Protein AF-0000000069703520 (afdb_homodimer)

Secondary structure (DSSP, 8-state):
---HHHHHHHHHHHHHTHHHHHHHTT-----HHHHHHHHHHHHHHHSPPPTTEEEEEEEETTEEEEEEEETT--TT-EEEEE--STTTS--SGGGHHHHHHHHHHHT-EEEEE----TTTS-TTHHHHHHHHHHHHHHHTT--GGGEEEEEETHHHHHHHHHHHHHHHHT-PPPSEEEEES----TT--SHHHHHTTTTSSS--HHHHHHHHHHHHTTS-TT-TTT-GGGS--TTPPPEEEEEETT-TTHHHHHHHHHHHHHTT--EEEEEETT--TTGGGGTTT-HHHHHHHHHHHHHHHHHHHHHHHHT-/---HHHHHHHHHHHHHTHHHHHHHTT-----HHHHHHHHHHHHHHHSPPPTTEEEEEEEETTEEEEEEEETTPPTT-EEEEE--STTTT--SGGGHHHHHHHHHHHT-EEEEE----TTTS-TTHHHHHHHHHHHHHHHTT--GGGEEEEEETHHHHHHHHHHHHHHHHT-PPPSEEEEES----TT--SHHHHHTTTTSSS--HHHHHHHHHHHHTTS-TT-TTT-GGGS--TTPPPEEEEEETT-TTHHHHHHHHHHHHHTT--EEEEEETT--TTGGGGTTT-HHHHHHHHHHHHHHHHHHHHHHHHT-

Organism: Klebsiella variicola (NCBI:txid244366)

Foldseek 3Di:
DFDPLLVVLVVLLLVQCVLVLCVLVVNDPDDLVVNLVSSLVSLCVSQDADPQWDWDWDDQDPWIKIKIAGNQADPQAEEEEEEDDLLRRDDDSNCNRVQNVLCHLLSYIYIYTPFHGFPVQAPPRSLVRSLSSVVSCVVVPRDLLRYEYEYFACSLLSSQLSQVVCVVVVHRAHLEYEREAYVQFLVLPFPLLPVLAPQFPPDHNVSSNSSSCRRCVPPDRLPCSNHVLNPQRAPGHEYEYEHEPSESCVRSSVSSQVNCVVNVYNYHYHYHYPDHGCSLSVQVRGVVNVVVSVVVSVVSSVSSVVSVVVVD/DFDPLLVVLVVLLLVQCVLVLCVLVVNDPDDLVVSLVSSLVSLCVSQPADPQWDWDWDDLDPWIKIKIAGNQADPQQEEEEEEDDLLRRDDDSNCNRVQNVLCHLLSYIYIYTPFHGWPVQAPPRSLVRSLSSVVSCVVVPRDLLRYEYEYFACSLLSSLLSQVVCVVVVHRAHLEYEREAYVQFLVLPFPLLPVLAPQAPPDHNVSSNSSSCRRCVPPDRLPCSNHVLNPQRAPGHEYEYEHEPSESCVRSSVSSQVNCVVNVYNYHYHYHYPDHGCSLSVQVRGVVNVVVSVVVSVVSSVSSVVSVVVVD

Nearest PDB structures (foldseek):
  7av5-assembly1_AAA  TM=9.256E-01  e=2.884E-31  uncultured bacterium
  7at3-assembly2_B  TM=9.096E-01  e=5.325E-31  uncultured bacterium
  7atd-assembly2_B  TM=9.095E-01  e=5.630E-31  uncultured bacterium
  4xvc-assembly4_D  TM=9.237E-01  e=1.452E-30  environmental samples
  5gms-assembly2_B  TM=9.291E-01  e=6.542E-30  uncultured bacterium

Structure (mmCIF, N/CA/C/O backbone):
data_AF-0000000069703520-model_v1
#
loop_
_entity.id
_entity.type
_entity.pdbx_description
1 polymer 'Monoterpene epsilon-lactone hydrolase'
#
loop_
_atom_site.group_PDB
_atom_site.id
_atom_site.type_symbol
_atom_site.label_atom_id
_atom_site.label_alt_id
_atom_site.label_comp_id
_atom_site.label_asym_id
_atom_site.label_entity_id
_atom_site.label_seq_id
_atom_site.pdbx_PDB_ins_code
_atom_site.Cartn_x
_atom_site.Cartn_y
_atom_site.Cartn_z
_atom_site.occupancy
_atom_site.B_iso_or_equiv
_atom_site.auth_seq_id
_atom_site.auth_comp_id
_atom_site.auth_asym_id
_atom_site.auth_atom_id
_atom_site.pdbx_PDB_model_num
ATOM 1 N N . MET A 1 1 ? -21.719 -7.305 -3.918 1 82.19 1 MET A N 1
ATOM 2 C CA . MET A 1 1 ? -22.031 -8.391 -4.848 1 82.19 1 MET A CA 1
ATOM 3 C C . MET A 1 1 ? -21.219 -8.242 -6.137 1 82.19 1 MET A C 1
ATOM 5 O O . MET A 1 1 ? -21.016 -7.129 -6.617 1 82.19 1 MET A O 1
ATOM 9 N N . LEU A 1 2 ? -20.719 -9.422 -6.652 1 93.06 2 LEU A N 1
ATOM 10 C CA . LEU A 1 2 ? -19.953 -9.414 -7.895 1 93.06 2 LEU A CA 1
ATOM 11 C C . LEU A 1 2 ? -20.859 -9.148 -9.094 1 93.06 2 LEU A C 1
ATOM 13 O O . LEU A 1 2 ? -22.031 -9.531 -9.086 1 93.06 2 LEU A O 1
ATOM 17 N N . PRO A 1 3 ? -20.297 -8.477 -10.133 1 93.81 3 PRO A N 1
ATOM 18 C CA . PRO A 1 3 ? -21.016 -8.453 -11.406 1 93.81 3 PRO A CA 1
ATOM 19 C C . PRO A 1 3 ? -21.328 -9.852 -11.93 1 93.81 3 PRO A C 1
ATOM 21 O O . PRO A 1 3 ? -20.609 -10.805 -11.625 1 93.81 3 PRO A O 1
ATOM 24 N N . GLU A 1 4 ? -22.344 -9.969 -12.703 1 95.12 4 GLU A N 1
ATOM 25 C CA . GLU A 1 4 ? -22.844 -11.258 -13.172 1 95.12 4 GLU A CA 1
ATOM 26 C C . GLU A 1 4 ? -21.734 -12.047 -13.875 1 95.12 4 GLU A C 1
ATOM 28 O O . GLU A 1 4 ? -21.531 -13.227 -13.602 1 95.12 4 GLU A O 1
ATOM 33 N N . GLN A 1 5 ? -21.031 -11.414 -14.766 1 95.25 5 GLN A N 1
ATOM 34 C CA . GLN A 1 5 ? -19.969 -12.094 -15.516 1 95.25 5 GLN A CA 1
ATOM 35 C C . GLN A 1 5 ? -18.875 -12.578 -14.586 1 95.25 5 GLN A C 1
ATOM 37 O O . GLN A 1 5 ? -18.328 -13.672 -14.781 1 95.25 5 GLN A O 1
ATOM 42 N N . ALA A 1 6 ? -18.516 -11.797 -13.633 1 96.5 6 ALA A N 1
ATOM 43 C CA . ALA A 1 6 ? -17.5 -12.172 -12.656 1 96.5 6 ALA A CA 1
ATOM 44 C C . ALA A 1 6 ? -17.969 -13.344 -11.789 1 96.5 6 ALA A C 1
ATOM 46 O O . ALA A 1 6 ? -17.203 -14.25 -11.492 1 96.5 6 ALA A O 1
ATOM 47 N N . GLN A 1 7 ? -19.25 -13.312 -11.406 1 97.12 7 GLN A N 1
ATOM 48 C CA . GLN A 1 7 ? -19.812 -14.414 -10.625 1 97.12 7 GLN A CA 1
ATOM 49 C C . GLN A 1 7 ? -19.797 -15.719 -11.414 1 97.12 7 GLN A C 1
ATOM 51 O O . GLN A 1 7 ? -19.484 -16.781 -10.875 1 97.12 7 GLN A O 1
ATOM 56 N N . ASN A 1 8 ? -20.125 -15.617 -12.68 1 97 8 ASN A N 1
ATOM 57 C CA . ASN A 1 8 ? -20.094 -16.797 -13.539 1 97 8 ASN A CA 1
ATOM 58 C C . ASN A 1 8 ? -18.688 -17.375 -13.648 1 97 8 ASN A C 1
ATOM 60 O O . ASN A 1 8 ? -18.5 -18.594 -13.617 1 97 8 ASN A O 1
ATOM 64 N N . ALA A 1 9 ? -17.719 -16.5 -13.82 1 96.56 9 ALA A N 1
ATOM 65 C CA . ALA A 1 9 ? -16.328 -16.938 -13.891 1 96.56 9 ALA A CA 1
ATOM 66 C C . ALA A 1 9 ? -15.891 -17.609 -12.594 1 96.56 9 ALA A C 1
ATOM 68 O O . ALA A 1 9 ? -15.219 -18.656 -12.625 1 96.56 9 ALA A O 1
ATOM 69 N N . LEU A 1 10 ? -16.281 -17.016 -11.477 1 97.25 10 LEU A N 1
ATOM 70 C CA . LEU A 1 10 ? -15.945 -17.594 -10.18 1 97.25 10 LEU A CA 1
ATOM 71 C C . LEU A 1 10 ? -16.594 -18.969 -10.008 1 97.25 10 LEU A C 1
ATOM 73 O O . LEU A 1 10 ? -15.938 -19.906 -9.562 1 97.25 10 LEU A O 1
ATOM 77 N N . ASP A 1 11 ? -17.859 -19.078 -10.383 1 97.56 11 ASP A N 1
ATOM 78 C CA . ASP A 1 11 ? -18.547 -20.375 -10.312 1 97.56 11 ASP A CA 1
ATOM 79 C C . ASP A 1 11 ? -17.875 -21.406 -11.203 1 97.56 11 ASP A C 1
ATOM 81 O O . ASP A 1 11 ? -17.734 -22.578 -10.82 1 97.56 11 ASP A O 1
ATOM 85 N N . GLY A 1 12 ? -17.531 -20.969 -12.383 1 97.31 12 GLY A N 1
ATOM 86 C CA . GLY A 1 12 ? -16.781 -21.844 -13.273 1 97.31 12 GLY A CA 1
ATOM 87 C C . GLY A 1 12 ? -15.461 -22.312 -12.695 1 97.31 12 GLY A C 1
ATOM 88 O O . GLY A 1 12 ? -15.07 -23.469 -12.859 1 97.31 12 GLY A O 1
ATOM 89 N N . TRP A 1 13 ? -14.766 -21.391 -12.094 1 96.69 13 TRP A N 1
ATOM 90 C CA . TRP A 1 13 ? -13.492 -21.703 -11.445 1 96.69 13 TRP A CA 1
ATOM 91 C C . TRP A 1 13 ? -13.672 -22.75 -10.359 1 96.69 13 TRP A C 1
ATOM 93 O O . TRP A 1 13 ? -12.922 -23.734 -10.297 1 96.69 13 TRP A O 1
ATOM 103 N N . ILE A 1 14 ? -14.672 -22.578 -9.516 1 96.5 14 ILE A N 1
ATOM 104 C CA . ILE A 1 14 ? -14.977 -23.516 -8.438 1 96.5 14 ILE A CA 1
ATOM 105 C C . ILE A 1 14 ? -15.273 -24.906 -9.023 1 96.5 14 ILE A C 1
ATOM 107 O O . ILE A 1 14 ? -14.781 -25.906 -8.531 1 96.5 14 ILE A O 1
ATOM 111 N N . THR A 1 15 ? -16.016 -24.875 -10.102 1 96.62 15 THR A N 1
ATOM 112 C CA . THR A 1 15 ? -16.359 -26.125 -10.773 1 96.62 15 THR A CA 1
ATOM 113 C C . THR A 1 15 ? -15.109 -26.781 -11.344 1 96.62 15 THR A C 1
ATOM 115 O O . THR A 1 15 ? -14.93 -28 -11.219 1 96.62 15 THR A O 1
ATOM 118 N N . ALA A 1 16 ? -14.258 -26.016 -11.961 1 95.81 16 ALA A N 1
ATOM 119 C CA . ALA A 1 16 ? -13.039 -26.531 -12.578 1 95.81 16 ALA A CA 1
ATOM 120 C C . ALA A 1 16 ? -12.109 -27.141 -11.539 1 95.81 16 ALA A C 1
ATOM 122 O O . ALA A 1 16 ? -11.328 -28.047 -11.844 1 95.81 16 ALA A O 1
ATOM 123 N N . ALA A 1 17 ? -12.188 -26.703 -10.305 1 95.38 17 ALA A N 1
ATOM 124 C CA . ALA A 1 17 ? -11.273 -27.125 -9.25 1 95.38 17 ALA A CA 1
ATOM 125 C C . ALA A 1 17 ? -11.719 -28.438 -8.609 1 95.38 17 ALA A C 1
ATOM 127 O O . ALA A 1 17 ? -10.984 -29.047 -7.836 1 95.38 17 ALA A O 1
ATOM 128 N N . ALA A 1 18 ? -12.883 -28.953 -8.93 1 95.12 18 ALA A N 1
ATOM 129 C CA . ALA A 1 18 ? -13.508 -30.109 -8.289 1 95.12 18 ALA A CA 1
ATOM 130 C C . ALA A 1 18 ? -12.586 -31.328 -8.328 1 95.12 18 ALA A C 1
ATOM 132 O O . ALA A 1 18 ? -12.406 -32 -7.32 1 95.12 18 ALA A O 1
ATOM 133 N N . PRO A 1 19 ? -11.977 -31.578 -9.477 1 95.94 19 PRO A N 1
ATOM 134 C CA . PRO A 1 19 ? -11.094 -32.75 -9.508 1 95.94 19 PRO A CA 1
ATOM 135 C C . PRO A 1 19 ? -9.922 -32.625 -8.531 1 95.94 19 PRO A C 1
ATOM 137 O O . PRO A 1 19 ? -9.484 -33.656 -7.969 1 95.94 19 PRO A O 1
ATOM 140 N N . VAL A 1 20 ? -9.367 -31.469 -8.398 1 96 20 VAL A N 1
ATOM 141 C CA . VAL A 1 20 ? -8.258 -31.234 -7.473 1 96 20 VAL A CA 1
ATOM 142 C C . VAL A 1 20 ? -8.711 -31.531 -6.043 1 96 20 VAL A C 1
ATOM 144 O O . VAL A 1 20 ? -8.023 -32.219 -5.293 1 96 20 VAL A O 1
ATOM 147 N N . VAL A 1 21 ? -9.859 -31.016 -5.707 1 95.38 21 VAL A N 1
ATOM 148 C CA . VAL A 1 21 ? -10.406 -31.188 -4.367 1 95.38 21 VAL A CA 1
ATOM 149 C C . VAL A 1 21 ? -10.641 -32.688 -4.098 1 95.38 21 VAL A C 1
ATOM 151 O O . VAL A 1 21 ? -10.242 -33.188 -3.053 1 95.38 21 VAL A O 1
ATOM 154 N N . LYS A 1 22 ? -11.25 -33.344 -5.012 1 96.25 22 LYS A N 1
ATOM 155 C CA . LYS A 1 22 ? -11.508 -34.781 -4.867 1 96.25 22 LYS A CA 1
ATOM 156 C C . LYS A 1 22 ? -10.211 -35.562 -4.68 1 96.25 22 LYS A C 1
ATOM 158 O O . LYS A 1 22 ? -10.156 -36.5 -3.877 1 96.25 22 LYS A O 1
ATOM 163 N N . LYS A 1 23 ? -9.266 -35.188 -5.445 1 96.56 23 LYS A N 1
ATOM 164 C CA . LYS A 1 23 ? -7.977 -35.844 -5.355 1 96.56 23 LYS A CA 1
ATOM 165 C C . LYS A 1 23 ? -7.336 -35.656 -3.988 1 96.56 23 LYS A C 1
ATOM 167 O O . LYS A 1 23 ? -6.844 -36.594 -3.375 1 96.56 23 LYS A O 1
ATOM 172 N N . LEU A 1 24 ? -7.336 -34.469 -3.51 1 94.44 24 LEU A N 1
ATOM 173 C CA . LEU A 1 24 ? -6.699 -34.125 -2.244 1 94.44 24 LEU A CA 1
ATOM 174 C C . LEU A 1 24 ? -7.398 -34.812 -1.075 1 94.44 24 LEU A C 1
ATOM 176 O O . LEU A 1 24 ? -6.754 -35.188 -0.092 1 94.44 24 LEU A O 1
ATOM 180 N N . TYR A 1 25 ? -8.625 -35.031 -1.241 1 94.06 25 TYR A N 1
ATOM 181 C CA . TYR A 1 25 ? -9.391 -35.656 -0.156 1 94.06 25 TYR A CA 1
ATOM 182 C C . TYR A 1 25 ? -9.477 -37.156 -0.327 1 94.06 25 TYR A C 1
ATOM 184 O O . TYR A 1 25 ? -10.188 -37.844 0.425 1 94.06 25 TYR A O 1
ATOM 192 N N . GLY A 1 26 ? -8.859 -37.625 -1.318 1 94.12 26 GLY A N 1
ATOM 193 C CA . GLY A 1 26 ? -8.766 -39.062 -1.506 1 94.12 26 GLY A CA 1
ATOM 194 C C . GLY A 1 26 ? -10.031 -39.688 -2.07 1 94.12 26 GLY A C 1
ATOM 195 O O . GLY A 1 26 ? -10.305 -40.875 -1.846 1 94.12 26 GLY A O 1
ATOM 196 N N . GLU A 1 27 ? -10.734 -38.938 -2.791 1 96.19 27 GLU A N 1
ATOM 197 C CA . GLU A 1 27 ? -12.023 -39.375 -3.289 1 96.19 27 GLU A CA 1
ATOM 198 C C . GLU A 1 27 ? -11.914 -39.906 -4.727 1 96.19 27 GLU A C 1
ATOM 200 O O . GLU A 1 27 ? -12.914 -40.25 -5.344 1 96.19 27 GLU A O 1
ATOM 205 N N . THR A 1 28 ? -10.812 -39.844 -5.305 1 95.5 28 THR A N 1
ATOM 206 C CA . THR A 1 28 ? -10.594 -40.344 -6.656 1 95.5 28 THR A CA 1
ATOM 207 C C . THR A 1 28 ? -9.219 -41 -6.777 1 95.5 28 THR A C 1
ATOM 209 O O . THR A 1 28 ? -8.297 -40.656 -6.043 1 95.5 28 THR A O 1
ATOM 212 N N . GLU A 1 29 ? -9.125 -41.875 -7.727 1 95.06 29 GLU A N 1
ATOM 213 C CA . GLU A 1 29 ? -7.859 -42.562 -7.984 1 95.06 29 GLU A CA 1
ATOM 214 C C . GLU A 1 29 ? -7.16 -41.969 -9.219 1 95.06 29 GLU A C 1
ATOM 216 O O . GLU A 1 29 ? -6.086 -42.438 -9.594 1 95.06 29 GLU A O 1
ATOM 221 N N . THR A 1 30 ? -7.75 -41 -9.711 1 95.56 30 THR A N 1
ATOM 222 C CA . THR A 1 30 ? -7.152 -40.344 -10.875 1 95.56 30 THR A CA 1
ATOM 223 C C . THR A 1 30 ? -5.762 -39.812 -10.539 1 95.56 30 THR A C 1
ATOM 225 O O . THR A 1 30 ? -5.551 -39.25 -9.461 1 95.56 30 THR A O 1
ATOM 228 N N . GLU A 1 31 ? -4.859 -40.062 -11.461 1 95.5 31 GLU A N 1
ATOM 229 C CA . GLU A 1 31 ? -3.486 -39.656 -11.211 1 95.5 31 GLU A CA 1
ATOM 230 C C . GLU A 1 31 ? -3.342 -38.125 -11.352 1 95.5 31 GLU A C 1
ATOM 232 O O . GLU A 1 31 ? -4.082 -37.5 -12.109 1 95.5 31 GLU A O 1
ATOM 237 N N . TRP A 1 32 ? -2.352 -37.562 -10.648 1 94.88 32 TRP A N 1
ATOM 238 C CA . TRP A 1 32 ? -2.18 -36.125 -10.539 1 94.88 32 TRP A CA 1
ATOM 239 C C . TRP A 1 32 ? -2.002 -35.5 -11.922 1 94.88 32 TRP A C 1
ATOM 241 O O . TRP A 1 32 ? -2.566 -34.438 -12.195 1 94.88 32 TRP A O 1
ATOM 251 N N . PRO A 1 33 ? -1.227 -36.094 -12.859 1 94 33 PRO A N 1
ATOM 252 C CA . PRO A 1 33 ? -1.1 -35.469 -14.18 1 94 33 PRO A CA 1
ATOM 253 C C . PRO A 1 33 ? -2.449 -35.25 -14.867 1 94 33 PRO A C 1
ATOM 255 O O . PRO A 1 33 ? -2.678 -34.219 -15.477 1 94 33 PRO A O 1
ATOM 258 N N . GLU A 1 34 ? -3.312 -36.219 -14.688 1 95.69 34 GLU A N 1
ATOM 259 C CA . GLU A 1 34 ? -4.637 -36.094 -15.289 1 95.69 34 GLU A CA 1
ATOM 260 C C . GLU A 1 34 ? -5.492 -35.062 -14.539 1 95.69 34 GLU A C 1
ATOM 262 O O . GLU A 1 34 ? -6.234 -34.312 -15.156 1 95.69 34 GLU A O 1
ATOM 267 N N . VAL A 1 35 ? -5.398 -35.094 -13.234 1 96.56 35 VAL A N 1
ATOM 268 C CA . VAL A 1 35 ? -6.133 -34.125 -12.414 1 96.56 35 VAL A CA 1
ATOM 269 C C . VAL A 1 35 ? -5.719 -32.719 -12.781 1 96.56 35 VAL A C 1
ATOM 271 O O . VAL A 1 35 ? -6.574 -31.844 -12.984 1 96.56 35 VAL A O 1
ATOM 274 N N . ARG A 1 36 ? -4.43 -32.469 -12.945 1 95.94 36 ARG A N 1
ATOM 275 C CA . ARG A 1 36 ? -3.908 -31.141 -13.32 1 95.94 36 ARG A CA 1
ATOM 276 C C . ARG A 1 36 ? -4.379 -30.75 -14.719 1 95.94 36 ARG A C 1
ATOM 278 O O . ARG A 1 36 ? -4.742 -29.594 -14.953 1 95.94 36 ARG A O 1
ATOM 285 N N . ARG A 1 37 ? -4.344 -31.703 -15.602 1 94.56 37 ARG A N 1
ATOM 286 C CA . ARG A 1 37 ? -4.789 -31.438 -16.969 1 94.56 37 ARG A CA 1
ATOM 287 C C . ARG A 1 37 ? -6.246 -30.984 -16.984 1 94.56 37 ARG A C 1
ATOM 289 O O . ARG A 1 37 ? -6.602 -30.047 -17.719 1 94.56 37 ARG A O 1
ATOM 296 N N . GLN A 1 38 ? -7.074 -31.703 -16.266 1 95.06 38 GLN A N 1
ATOM 297 C CA . GLN A 1 38 ? -8.492 -31.344 -16.203 1 95.06 38 GLN A CA 1
ATOM 298 C C . GLN A 1 38 ? -8.68 -29.953 -15.625 1 95.06 38 GLN A C 1
ATOM 300 O O . GLN A 1 38 ? -9.461 -29.156 -16.156 1 95.06 38 GLN A O 1
ATOM 305 N N . TYR A 1 39 ? -7.961 -29.703 -14.586 1 95.56 39 TYR A N 1
ATOM 306 C CA . TYR A 1 39 ? -8.047 -28.391 -13.953 1 95.56 39 TYR A CA 1
ATOM 307 C C . TYR A 1 39 ? -7.602 -27.297 -14.906 1 95.56 39 TYR A C 1
ATOM 309 O O . TYR A 1 39 ? -8.297 -26.297 -15.086 1 95.56 39 TYR A O 1
ATOM 317 N N . MET A 1 40 ? -6.469 -27.469 -15.625 1 94.06 40 MET A N 1
ATOM 318 C CA . MET A 1 40 ? -5.906 -26.469 -16.531 1 94.06 40 MET A CA 1
ATOM 319 C C . MET A 1 40 ? -6.816 -26.234 -17.734 1 94.06 40 MET A C 1
ATOM 321 O O . MET A 1 40 ? -6.961 -25.109 -18.203 1 94.06 40 MET A O 1
ATOM 325 N N . HIS A 1 41 ? -7.406 -27.281 -18.141 1 92.38 41 HIS A N 1
ATOM 326 C CA . HIS A 1 41 ? -8.344 -27.172 -19.266 1 92.38 41 HIS A CA 1
ATOM 327 C C . HIS A 1 41 ? -9.539 -26.297 -18.891 1 92.38 41 HIS A C 1
ATOM 329 O O . HIS A 1 41 ? -9.961 -25.453 -19.672 1 92.38 41 HIS A O 1
ATOM 335 N N . GLY A 1 42 ? -10.078 -26.578 -17.719 1 94 42 GLY A N 1
ATOM 336 C CA . GLY A 1 42 ? -11.172 -25.75 -17.234 1 94 42 GLY A CA 1
ATOM 337 C C . GLY A 1 42 ? -10.789 -24.281 -17.078 1 94 42 GLY A C 1
ATOM 338 O O . GLY A 1 42 ? -11.539 -23.391 -17.5 1 94 42 GLY A O 1
ATOM 339 N N . MET A 1 43 ? -9.641 -24.062 -16.562 1 94.88 43 MET A N 1
ATOM 340 C CA . MET A 1 43 ? -9.18 -22.703 -16.297 1 94.88 43 MET A CA 1
ATOM 341 C C . MET A 1 43 ? -8.906 -21.953 -17.594 1 94.88 43 MET A C 1
ATOM 343 O O . MET A 1 43 ? -9.219 -20.766 -17.703 1 94.88 43 MET A O 1
ATOM 347 N N . LEU A 1 44 ? -8.32 -22.641 -18.547 1 92.38 44 LEU A N 1
ATOM 348 C CA . LEU A 1 44 ? -8.016 -22.047 -19.844 1 92.38 44 LEU A CA 1
ATOM 349 C C . LEU A 1 44 ? -9.289 -21.531 -20.516 1 92.38 44 LEU A C 1
ATOM 351 O O . LEU A 1 44 ? -9.273 -20.484 -21.172 1 92.38 44 LEU A O 1
ATOM 355 N N . ASN A 1 45 ? -10.359 -22.25 -20.344 1 92.06 45 ASN A N 1
ATOM 356 C CA . ASN A 1 45 ? -11.633 -21.859 -20.938 1 92.06 45 ASN A CA 1
ATOM 357 C C . ASN A 1 45 ? -12.211 -20.625 -20.25 1 92.06 45 ASN A C 1
ATOM 359 O O . ASN A 1 45 ? -12.883 -19.812 -20.891 1 92.06 45 ASN A O 1
ATOM 363 N N . LEU A 1 46 ? -11.945 -20.531 -19.047 1 94.12 46 LEU A N 1
ATOM 364 C CA . LEU A 1 46 ? -12.492 -19.422 -18.25 1 94.12 46 LEU A CA 1
ATOM 365 C C . LEU A 1 46 ? -11.656 -18.156 -18.438 1 94.12 46 LEU A C 1
ATOM 367 O O . LEU A 1 46 ? -12.195 -17.047 -18.406 1 94.12 46 LEU A O 1
ATOM 371 N N . PHE A 1 47 ? -10.344 -18.312 -18.562 1 94.19 47 PHE A N 1
ATOM 372 C CA . PHE A 1 47 ? -9.406 -17.203 -18.641 1 94.19 47 PHE A CA 1
ATOM 373 C C . PHE A 1 47 ? -8.547 -17.297 -19.891 1 94.19 47 PHE A C 1
ATOM 375 O O . PHE A 1 47 ? -7.336 -17.5 -19.812 1 94.19 47 PHE A O 1
ATOM 382 N N . PRO A 1 48 ? -9.125 -16.984 -20.969 1 91.38 48 PRO A N 1
ATOM 383 C CA . PRO A 1 48 ? -8.438 -17.203 -22.25 1 91.38 48 PRO A CA 1
ATOM 384 C C . PRO A 1 48 ? -7.363 -16.156 -22.531 1 91.38 48 PRO A C 1
ATOM 386 O O . PRO A 1 48 ? -7.355 -15.094 -21.906 1 91.38 48 PRO A O 1
ATOM 389 N N . ALA A 1 49 ? -6.465 -16.5 -23.484 1 95 49 ALA A N 1
ATOM 390 C CA . ALA A 1 49 ? -5.461 -15.562 -24 1 95 49 ALA A CA 1
ATOM 391 C C . ALA A 1 49 ? -6.117 -14.305 -24.562 1 95 49 ALA A C 1
ATOM 393 O O . ALA A 1 49 ? -7.277 -14.344 -24.984 1 95 49 ALA A O 1
ATOM 394 N N . ILE A 1 50 ? -5.355 -13.258 -24.484 1 95.88 50 ILE A N 1
ATOM 395 C CA . ILE A 1 50 ? -5.898 -12.008 -25 1 95.88 50 ILE A CA 1
ATOM 396 C C . ILE A 1 50 ? -5.309 -11.734 -26.391 1 95.88 50 ILE A C 1
ATOM 398 O O . ILE A 1 50 ? -4.297 -12.328 -26.766 1 95.88 50 ILE A O 1
ATOM 402 N N . ARG A 1 51 ? -5.93 -10.82 -27.078 1 96.06 51 ARG A N 1
ATOM 403 C CA . ARG A 1 51 ? -5.438 -10.43 -28.391 1 96.06 51 ARG A CA 1
ATOM 404 C C . ARG A 1 51 ? -4.172 -9.586 -28.281 1 96.06 51 ARG A C 1
ATOM 406 O O . ARG A 1 51 ? -3.943 -8.945 -27.25 1 96.06 51 ARG A O 1
ATOM 413 N N . GLY A 1 52 ? -3.312 -9.703 -29.25 1 97.5 52 GLY A N 1
ATOM 414 C CA . GLY A 1 52 ? -2.125 -8.867 -29.312 1 97.5 52 GLY A CA 1
ATOM 415 C C . GLY A 1 52 ? -0.944 -9.445 -28.562 1 97.5 52 GLY A C 1
ATOM 416 O O . GLY A 1 52 ? 0.051 -8.75 -28.328 1 97.5 52 GLY A O 1
ATOM 417 N N . VAL A 1 53 ? -1.115 -10.695 -28.125 1 97.94 53 VAL A N 1
ATOM 418 C CA . VAL A 1 53 ? -0.036 -11.383 -27.422 1 97.94 53 VAL A CA 1
ATOM 419 C C . VAL A 1 53 ? 0.156 -12.781 -28 1 97.94 53 VAL A C 1
ATOM 421 O O . VAL A 1 53 ? -0.817 -13.508 -28.234 1 97.94 53 VAL A O 1
ATOM 424 N N . SER A 1 54 ? 1.407 -13.148 -28.297 1 97.81 54 SER A N 1
ATOM 425 C CA . SER A 1 54 ? 1.739 -14.5 -28.734 1 97.81 54 SER A CA 1
ATOM 426 C C . SER A 1 54 ? 2.312 -15.336 -27.594 1 97.81 54 SER A C 1
ATOM 428 O O . SER A 1 54 ? 2.959 -14.797 -26.688 1 97.81 54 SER A O 1
ATOM 430 N N . TYR A 1 55 ? 2.064 -16.594 -27.703 1 97.19 55 TYR A N 1
ATOM 431 C CA . TYR A 1 55 ? 2.514 -17.5 -26.656 1 97.19 55 TYR A CA 1
ATOM 432 C C . TYR A 1 55 ? 3.33 -18.641 -27.234 1 97.19 55 TYR A C 1
ATOM 434 O O . TYR A 1 55 ? 2.957 -19.219 -28.266 1 97.19 55 TYR A O 1
ATOM 442 N N . ASN A 1 56 ? 4.414 -18.906 -26.625 1 97.12 56 ASN A N 1
ATOM 443 C CA . ASN A 1 56 ? 5.223 -20.078 -26.969 1 97.12 56 ASN A CA 1
ATOM 444 C C . ASN A 1 56 ? 5.906 -20.672 -25.734 1 97.12 56 ASN A C 1
ATOM 446 O O . ASN A 1 56 ? 5.902 -20.047 -24.672 1 97.12 56 ASN A O 1
ATOM 450 N N . THR A 1 57 ? 6.34 -21.859 -25.844 1 97.25 57 THR A N 1
ATOM 451 C CA . THR A 1 57 ? 7.094 -22.5 -24.766 1 97.25 57 THR A CA 1
ATOM 452 C C . THR A 1 57 ? 8.594 -22.391 -25.031 1 97.25 57 THR A C 1
ATOM 454 O O . THR A 1 57 ? 9.047 -22.594 -26.156 1 97.25 57 THR A O 1
ATOM 457 N N . THR A 1 58 ? 9.305 -21.969 -24.078 1 96.44 58 THR A N 1
ATOM 458 C CA . THR A 1 58 ? 10.766 -21.922 -24.125 1 96.44 58 THR A CA 1
ATOM 459 C C . THR A 1 58 ? 11.367 -22.578 -22.891 1 96.44 58 THR A C 1
ATOM 461 O O . THR A 1 58 ? 10.648 -22.938 -21.969 1 96.44 58 THR A O 1
ATOM 464 N N . MET A 1 59 ? 12.688 -22.812 -22.938 1 97 59 MET A N 1
ATOM 465 C CA . MET A 1 59 ? 13.367 -23.406 -21.797 1 97 59 MET A CA 1
ATOM 466 C C . MET A 1 59 ? 14.133 -22.344 -21.016 1 97 59 MET A C 1
ATOM 468 O O . MET A 1 59 ? 14.883 -21.547 -21.594 1 97 59 MET A O 1
ATOM 472 N N . LEU A 1 60 ? 13.922 -22.203 -19.766 1 97.31 60 LEU A N 1
ATOM 473 C CA . LEU A 1 60 ? 14.781 -21.484 -18.828 1 97.31 60 LEU A CA 1
ATOM 474 C C . LEU A 1 60 ? 15.664 -22.453 -18.047 1 97.31 60 LEU A C 1
ATOM 476 O O . LEU A 1 60 ? 15.25 -22.953 -17 1 97.31 60 LEU A O 1
ATOM 480 N N . GLY A 1 61 ? 16.891 -22.578 -18.469 1 93.94 61 GLY A N 1
ATOM 481 C CA . GLY A 1 61 ? 17.641 -23.703 -17.953 1 93.94 61 GLY A CA 1
ATOM 482 C C . GLY A 1 61 ? 16.984 -25.047 -18.234 1 93.94 61 GLY A C 1
ATOM 483 O O . GLY A 1 61 ? 16.672 -25.359 -19.391 1 93.94 61 GLY A O 1
ATOM 484 N N . SER A 1 62 ? 16.672 -25.75 -17.188 1 94.19 62 SER A N 1
ATOM 485 C CA . SER A 1 62 ? 16.047 -27.062 -17.344 1 94.19 62 SER A CA 1
ATOM 486 C C . SER A 1 62 ? 14.531 -26.984 -17.141 1 94.19 62 SER A C 1
ATOM 488 O O . SER A 1 62 ? 13.844 -28 -17.172 1 94.19 62 SER A O 1
ATOM 490 N N . THR A 1 63 ? 14.008 -25.828 -16.984 1 96.19 63 THR A N 1
ATOM 491 C CA . THR A 1 63 ? 12.594 -25.641 -16.688 1 96.19 63 THR A CA 1
ATOM 492 C C . THR A 1 63 ? 11.852 -25.062 -17.875 1 96.19 63 THR A C 1
ATOM 494 O O . THR A 1 63 ? 12.164 -23.953 -18.328 1 96.19 63 THR A O 1
ATOM 497 N N . PRO A 1 64 ? 10.875 -25.812 -18.406 1 97.56 64 PRO A N 1
ATOM 498 C CA . PRO A 1 64 ? 10.055 -25.188 -19.438 1 97.56 64 PRO A CA 1
ATOM 499 C C . PRO A 1 64 ? 9.281 -23.984 -18.922 1 97.56 64 PRO A C 1
ATOM 501 O O . PRO A 1 64 ? 8.875 -23.953 -17.766 1 97.56 64 PRO A O 1
ATOM 504 N N . ALA A 1 65 ? 9.109 -23 -19.828 1 98.31 65 ALA A N 1
ATOM 505 C CA . ALA A 1 65 ? 8.383 -21.797 -19.438 1 98.31 65 ALA A CA 1
ATOM 506 C C . ALA A 1 65 ? 7.484 -21.312 -20.562 1 98.31 65 ALA A C 1
ATOM 508 O O . ALA A 1 65 ? 7.875 -21.344 -21.734 1 98.31 65 ALA A O 1
ATOM 509 N N . LEU A 1 66 ? 6.266 -21 -20.203 1 98 66 LEU A N 1
ATOM 510 C CA . LEU A 1 66 ? 5.398 -20.266 -21.125 1 98 66 LEU A CA 1
ATOM 511 C C . LEU A 1 66 ? 5.863 -18.828 -21.281 1 98 66 LEU A C 1
ATOM 513 O O . LEU A 1 66 ? 6.062 -18.125 -20.297 1 98 66 LEU A O 1
ATOM 517 N N . CYS A 1 67 ? 6.094 -18.438 -22.531 1 97.88 67 CYS A N 1
ATOM 518 C CA . CYS A 1 67 ? 6.531 -17.062 -22.812 1 97.88 67 CYS A CA 1
ATOM 519 C C . CYS A 1 67 ? 5.434 -16.281 -23.516 1 97.88 67 CYS A C 1
ATOM 521 O O . CYS A 1 67 ? 4.965 -16.672 -24.578 1 97.88 67 CYS A O 1
ATOM 523 N N . ALA A 1 68 ? 4.926 -15.266 -22.875 1 98.12 68 ALA A N 1
ATOM 524 C CA . ALA A 1 68 ? 3.984 -14.328 -23.484 1 98.12 68 ALA A CA 1
ATOM 525 C C . ALA A 1 68 ? 4.711 -13.102 -24.031 1 98.12 68 ALA A C 1
ATOM 527 O O . ALA A 1 68 ? 5.434 -12.422 -23.312 1 98.12 68 ALA A O 1
ATOM 528 N N . THR A 1 69 ? 4.516 -12.805 -25.344 1 98 69 THR A N 1
ATOM 529 C CA . THR A 1 69 ? 5.152 -11.68 -26 1 98 69 THR A CA 1
ATOM 530 C C . THR A 1 69 ? 4.109 -10.773 -26.641 1 98 69 THR A C 1
ATOM 532 O O . THR A 1 69 ? 3.418 -11.172 -27.578 1 98 69 THR A O 1
ATOM 535 N N . PRO A 1 70 ? 3.979 -9.547 -26.125 1 98.12 70 PRO A N 1
ATOM 536 C CA . PRO A 1 70 ? 3.025 -8.641 -26.75 1 98.12 70 PRO A CA 1
ATOM 537 C C . PRO A 1 70 ? 3.504 -8.141 -28.109 1 98.12 70 PRO A C 1
ATOM 539 O O . PRO A 1 70 ? 4.707 -8.141 -28.391 1 98.12 70 PRO A O 1
ATOM 542 N N . ASP A 1 71 ? 2.631 -7.672 -28.969 1 96.12 71 ASP A N 1
ATOM 543 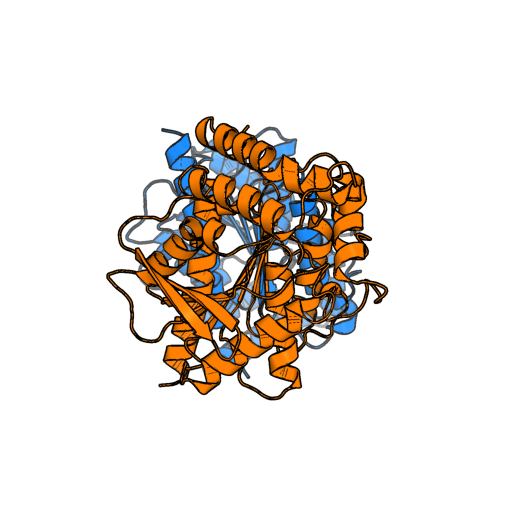C CA . ASP A 1 71 ? 2.965 -7.172 -30.297 1 96.12 71 ASP A CA 1
ATOM 544 C C . ASP A 1 71 ? 3.887 -5.957 -30.203 1 96.12 71 ASP A C 1
ATOM 546 O O . ASP A 1 71 ? 4.77 -5.777 -31.047 1 96.12 71 ASP A O 1
ATOM 550 N N . ASP A 1 72 ? 3.686 -5.105 -29.266 1 94 72 ASP A N 1
ATOM 551 C CA . ASP A 1 72 ? 4.457 -3.875 -29.109 1 94 72 ASP A CA 1
ATOM 552 C C . ASP A 1 72 ? 5.477 -4.012 -27.984 1 94 72 ASP A C 1
ATOM 554 O O . ASP A 1 72 ? 5.625 -3.104 -27.156 1 94 72 ASP A O 1
ATOM 558 N N . VAL A 1 73 ? 6.223 -4.984 -27.938 1 90.12 73 VAL A N 1
ATOM 559 C CA . VAL A 1 73 ? 7.152 -5.332 -26.875 1 90.12 73 VAL A CA 1
ATOM 560 C C . VAL A 1 73 ? 8.297 -4.32 -26.828 1 90.12 73 VAL A C 1
ATOM 562 O O . VAL A 1 73 ? 8.797 -3.895 -27.875 1 90.12 73 VAL A O 1
ATOM 565 N N . GLU A 1 74 ? 8.516 -3.654 -25.641 1 82.94 74 GLU A N 1
ATOM 566 C CA . GLU A 1 74 ? 9.781 -2.98 -25.391 1 82.94 74 GLU A CA 1
ATOM 567 C C . GLU A 1 74 ? 10.914 -3.988 -25.188 1 82.94 74 GLU A C 1
ATOM 569 O O . GLU A 1 74 ? 10.828 -4.855 -24.312 1 82.94 74 GLU A O 1
ATOM 574 N N . THR A 1 75 ? 11.992 -3.586 -25.891 1 75.19 75 THR A N 1
ATOM 575 C CA . THR A 1 75 ? 13.055 -4.574 -26.016 1 75.19 75 THR A CA 1
ATOM 576 C C . THR A 1 75 ? 13.844 -4.688 -24.719 1 75.19 75 THR A C 1
ATOM 578 O O . THR A 1 75 ? 14.078 -3.688 -24.031 1 75.19 75 THR A O 1
ATOM 581 N N . ASP A 1 76 ? 13.523 -5.68 -23.812 1 91.62 76 ASP A N 1
ATOM 582 C CA . ASP A 1 76 ? 14.461 -6.031 -22.75 1 91.62 76 ASP A CA 1
ATOM 583 C C . ASP A 1 76 ? 13.758 -6.109 -21.406 1 91.62 76 ASP A C 1
ATOM 585 O O . ASP A 1 76 ? 14.344 -6.551 -20.406 1 91.62 76 ASP A O 1
ATOM 589 N N . ARG A 1 77 ? 12.547 -5.559 -21.359 1 97.12 77 ARG A N 1
ATOM 590 C CA . ARG A 1 77 ? 11.82 -5.734 -20.109 1 97.12 77 ARG A CA 1
ATOM 591 C C . ARG A 1 77 ? 11.352 -7.18 -19.953 1 97.12 77 ARG A C 1
ATOM 593 O O . ARG A 1 77 ? 10.828 -7.773 -20.906 1 97.12 77 ARG A O 1
ATOM 600 N N . THR A 1 78 ? 11.609 -7.723 -18.859 1 97.94 78 THR A N 1
ATOM 601 C CA . THR A 1 78 ? 11.297 -9.125 -18.609 1 97.94 78 THR A CA 1
ATOM 602 C C . THR A 1 78 ? 10.539 -9.273 -17.281 1 97.94 78 THR A C 1
ATOM 604 O O . THR A 1 78 ? 10.891 -8.641 -16.297 1 97.94 78 THR A O 1
ATOM 607 N N . VAL A 1 79 ? 9.492 -10.023 -17.359 1 98.69 79 VAL A N 1
ATOM 608 C CA . VAL A 1 79 ? 8.766 -10.43 -16.156 1 98.69 79 VAL A CA 1
ATOM 609 C C . VAL A 1 79 ? 8.914 -11.938 -15.945 1 98.69 79 VAL A C 1
ATOM 611 O O . VAL A 1 79 ? 8.688 -12.727 -16.859 1 98.69 79 VAL A O 1
ATOM 614 N N . LEU A 1 80 ? 9.414 -12.359 -14.836 1 98.88 80 LEU A N 1
ATOM 615 C CA . LEU A 1 80 ? 9.234 -13.734 -14.398 1 98.88 80 LEU A CA 1
ATOM 616 C C . LEU A 1 80 ? 7.973 -13.883 -13.562 1 98.88 80 LEU A C 1
ATOM 618 O O . LEU A 1 80 ? 7.906 -13.391 -12.438 1 98.88 80 LEU A O 1
ATOM 622 N N . TYR A 1 81 ? 6.984 -14.492 -14.148 1 98.94 81 TYR A N 1
ATOM 623 C CA . TYR A 1 81 ? 5.727 -14.734 -13.445 1 98.94 81 TYR A CA 1
ATOM 624 C C . TYR A 1 81 ? 5.719 -16.109 -12.805 1 98.94 81 TYR A C 1
ATOM 626 O O . TYR A 1 81 ? 5.895 -17.125 -13.484 1 98.94 81 TYR A O 1
ATOM 634 N N . ILE A 1 82 ? 5.469 -16.172 -11.508 1 98.88 82 ILE A N 1
ATOM 635 C CA . ILE A 1 82 ? 5.453 -17.422 -10.773 1 98.88 82 ILE A CA 1
ATOM 636 C C . ILE A 1 82 ? 4.012 -17.797 -10.43 1 98.88 82 ILE A C 1
ATOM 638 O O . ILE A 1 82 ? 3.395 -17.188 -9.562 1 98.88 82 ILE A O 1
ATOM 642 N N . HIS A 1 83 ? 3.539 -18.828 -11.109 1 98.38 83 HIS A N 1
ATOM 643 C CA . HIS A 1 83 ? 2.127 -19.156 -10.977 1 98.38 83 HIS A CA 1
ATOM 644 C C . HIS A 1 83 ? 1.846 -19.844 -9.633 1 98.38 83 HIS A C 1
ATOM 646 O O . HIS A 1 83 ? 2.742 -20.438 -9.039 1 98.38 83 HIS A O 1
ATOM 652 N N . GLY A 1 84 ? 0.585 -19.719 -9.203 1 97.94 84 GLY A N 1
ATOM 653 C CA . GLY A 1 84 ? 0.114 -20.406 -8.016 1 97.94 84 GLY A CA 1
ATOM 654 C C . GLY A 1 84 ? -0.287 -21.844 -8.273 1 97.94 84 GLY A C 1
ATOM 655 O O . GLY A 1 84 ? 0.218 -22.469 -9.211 1 97.94 84 GLY A O 1
ATOM 656 N N . GLY A 1 85 ? -1.071 -22.359 -7.387 1 96.88 85 GLY A N 1
ATOM 657 C CA . GLY A 1 85 ? -1.487 -23.75 -7.43 1 96.88 85 GLY A CA 1
ATOM 658 C C . GLY A 1 85 ? -1.021 -24.547 -6.23 1 96.88 85 GLY A C 1
ATOM 659 O O . GLY A 1 85 ? -0.915 -25.766 -6.297 1 96.88 85 GLY A O 1
ATOM 660 N N . GLY A 1 86 ? -0.669 -23.859 -5.219 1 97.5 86 GLY A N 1
ATOM 661 C CA . GLY A 1 86 ? -0.34 -24.469 -3.943 1 97.5 86 GLY A CA 1
ATOM 662 C C . GLY A 1 86 ? 0.806 -25.453 -4.035 1 97.5 86 GLY A C 1
ATOM 663 O O . GLY A 1 86 ? 0.824 -26.469 -3.322 1 97.5 86 GLY A O 1
ATOM 664 N N . TYR A 1 87 ? 1.625 -25.297 -5.02 1 97.81 87 TYR A N 1
ATOM 665 C CA . TYR A 1 87 ? 2.773 -26.172 -5.25 1 97.81 87 TYR A CA 1
ATOM 666 C C . TYR A 1 87 ? 2.326 -27.547 -5.734 1 97.81 87 TYR A C 1
ATOM 668 O O . TYR A 1 87 ? 3.152 -28.438 -5.926 1 97.81 87 TYR A O 1
ATOM 676 N N . VAL A 1 88 ? 1.023 -27.734 -5.961 1 97.31 88 VAL A N 1
ATOM 677 C CA . VAL A 1 88 ? 0.523 -29.094 -6.148 1 97.31 88 VAL A CA 1
ATOM 678 C C . VAL A 1 88 ? -0.269 -29.172 -7.453 1 97.31 88 VAL A C 1
ATOM 680 O O . VAL A 1 88 ? -0.165 -30.156 -8.188 1 97.31 88 VAL A O 1
ATOM 683 N N . HIS A 1 89 ? -0.992 -28.125 -7.797 1 93.69 89 HIS A N 1
ATOM 684 C CA . HIS A 1 89 ? -1.964 -28.375 -8.852 1 93.69 89 HIS A CA 1
ATOM 685 C C . HIS A 1 89 ? -1.955 -27.25 -9.883 1 93.69 89 HIS A C 1
ATOM 687 O O . HIS A 1 89 ? -2.904 -27.109 -10.656 1 93.69 89 HIS A O 1
ATOM 693 N N . GLY A 1 90 ? -0.937 -26.484 -9.93 1 89.31 90 GLY A N 1
ATOM 694 C CA . GLY A 1 90 ? -0.873 -25.375 -10.867 1 89.31 90 GLY A CA 1
ATOM 695 C C . GLY A 1 90 ? -0.443 -25.797 -12.258 1 89.31 90 GLY A C 1
ATOM 696 O O . GLY A 1 90 ? -0.187 -26.969 -12.508 1 89.31 90 GLY A O 1
ATOM 697 N N . GLY A 1 91 ? -0.497 -24.844 -13.148 1 92.12 91 GLY A N 1
ATOM 698 C CA . GLY A 1 91 ? -0.064 -24.953 -14.531 1 92.12 91 GLY A CA 1
ATOM 699 C C . GLY A 1 91 ? -0.036 -23.625 -15.258 1 92.12 91 GLY A C 1
ATOM 700 O O . GLY A 1 91 ? -0.727 -22.688 -14.867 1 92.12 91 GLY A O 1
ATOM 701 N N . VAL A 1 92 ? 0.704 -23.594 -16.344 1 93.62 92 VAL A N 1
ATOM 702 C CA . VAL A 1 92 ? 1.003 -22.312 -16.969 1 93.62 92 VAL A CA 1
ATOM 703 C C . VAL A 1 92 ? -0.119 -21.938 -17.938 1 93.62 92 VAL A C 1
ATOM 705 O O . VAL A 1 92 ? -0.345 -20.75 -18.203 1 93.62 92 VAL A O 1
ATOM 708 N N . GLU A 1 93 ? -0.891 -22.906 -18.438 1 89.88 93 GLU A N 1
ATOM 709 C CA . GLU A 1 93 ? -1.896 -22.641 -19.453 1 89.88 93 GLU A CA 1
ATOM 710 C C . GLU A 1 93 ? -3.014 -21.75 -18.906 1 89.88 93 GLU A C 1
ATOM 712 O O . GLU A 1 93 ? -3.586 -20.938 -19.641 1 89.88 93 GLU A O 1
ATOM 717 N N . ALA A 1 94 ? -3.25 -21.906 -17.641 1 91.06 94 ALA A N 1
ATOM 718 C CA . ALA A 1 94 ? -4.332 -21.172 -16.984 1 91.06 94 ALA A CA 1
ATOM 719 C C . ALA A 1 94 ? -4 -19.688 -16.859 1 91.06 94 ALA A C 1
ATOM 721 O O . ALA A 1 94 ? -4.883 -18.875 -16.578 1 91.06 94 ALA A O 1
ATOM 722 N N . TYR A 1 95 ? -2.787 -19.312 -17.156 1 95.31 95 TYR A N 1
ATOM 723 C CA . TYR A 1 95 ? -2.344 -17.953 -16.828 1 95.31 95 TYR A CA 1
ATOM 724 C C . TYR A 1 95 ? -2.143 -17.141 -18.094 1 95.31 95 TYR A C 1
ATOM 726 O O . TYR A 1 95 ? -1.607 -16.031 -18.047 1 95.31 95 TYR A O 1
ATOM 734 N N . ARG A 1 96 ? -2.617 -17.672 -19.281 1 96.56 96 ARG A N 1
ATOM 735 C CA . ARG A 1 96 ? -2.424 -16.953 -20.531 1 96.56 96 ARG A CA 1
ATOM 736 C C . ARG A 1 96 ? -3.102 -15.586 -20.5 1 96.56 96 ARG A C 1
ATOM 738 O O . ARG A 1 96 ? -2.551 -14.594 -20.984 1 96.56 96 ARG A O 1
ATOM 745 N N . GLY A 1 97 ? -4.289 -15.539 -19.906 1 97.06 97 GLY A N 1
ATOM 746 C CA . GLY A 1 97 ? -4.996 -14.273 -19.812 1 97.06 97 GLY A CA 1
ATOM 747 C C . GLY A 1 97 ? -4.277 -13.242 -18.969 1 97.06 97 GLY A C 1
ATOM 748 O O . GLY A 1 97 ? -3.967 -12.148 -19.438 1 97.06 97 GLY A O 1
ATOM 749 N N . LEU A 1 98 ? -3.949 -13.617 -17.75 1 98.06 98 LEU A N 1
ATOM 750 C CA . LEU A 1 98 ? -3.328 -12.703 -16.781 1 98.06 98 LEU A CA 1
ATOM 751 C C . LEU A 1 98 ? -1.933 -12.297 -17.25 1 98.06 98 LEU A C 1
ATOM 753 O O . LEU A 1 98 ? -1.593 -11.109 -17.25 1 98.06 98 LEU A O 1
ATOM 757 N N . THR A 1 99 ? -1.089 -13.25 -17.688 1 98.38 99 THR A N 1
ATOM 758 C CA . THR A 1 99 ? 0.268 -12.938 -18.125 1 98.38 99 THR A CA 1
ATOM 759 C C . THR A 1 99 ? 0.248 -12.148 -19.422 1 98.38 99 THR A C 1
ATOM 761 O O . THR A 1 99 ? 1.113 -11.297 -19.656 1 98.38 99 THR A O 1
ATOM 764 N N . GLY A 1 100 ? -0.744 -12.445 -20.312 1 98.31 100 GLY A N 1
ATOM 765 C CA . GLY A 1 100 ? -0.908 -11.633 -21.5 1 98.31 100 GLY A CA 1
ATOM 766 C C . GLY A 1 100 ? -1.188 -10.172 -21.203 1 98.31 100 GLY A C 1
ATOM 767 O O . GLY A 1 100 ? -0.633 -9.281 -21.844 1 98.31 100 GLY A O 1
ATOM 768 N N . ARG A 1 101 ? -2.059 -9.945 -20.234 1 98.25 101 ARG A N 1
ATOM 769 C CA . ARG A 1 101 ? -2.375 -8.578 -19.828 1 98.25 101 ARG A CA 1
ATOM 770 C C . ARG A 1 101 ? -1.15 -7.875 -19.266 1 98.25 101 ARG A C 1
ATOM 772 O O . ARG A 1 101 ? -0.896 -6.711 -19.562 1 98.25 101 ARG A O 1
ATOM 779 N N . LEU A 1 102 ? -0.401 -8.578 -18.422 1 98.38 102 LEU A N 1
ATOM 780 C CA . LEU A 1 102 ? 0.836 -8.031 -17.875 1 98.38 102 LEU A CA 1
ATOM 781 C C . LEU A 1 102 ? 1.822 -7.703 -18.984 1 98.38 102 LEU A C 1
ATOM 783 O O . LEU A 1 102 ? 2.424 -6.625 -18.984 1 98.38 102 LEU A O 1
ATOM 787 N N . ALA A 1 103 ? 1.961 -8.641 -19.922 1 98.44 103 ALA A N 1
ATOM 788 C CA . ALA A 1 103 ? 2.863 -8.453 -21.047 1 98.44 103 ALA A CA 1
ATOM 789 C C . ALA A 1 103 ? 2.484 -7.211 -21.859 1 98.44 103 ALA A C 1
ATOM 791 O O . ALA A 1 103 ? 3.342 -6.379 -22.172 1 98.44 103 ALA A O 1
ATOM 792 N N . SER A 1 104 ? 1.237 -7.121 -22.156 1 98 104 SER A N 1
ATOM 793 C CA . SER A 1 104 ? 0.738 -6.016 -22.969 1 98 104 SER A CA 1
ATOM 794 C C . SER A 1 104 ? 0.915 -4.68 -22.25 1 98 104 SER A C 1
ATOM 796 O O . SER A 1 104 ? 1.365 -3.703 -22.859 1 98 104 SER A O 1
ATOM 798 N N . GLN A 1 105 ? 0.619 -4.621 -21 1 97.56 105 GLN A N 1
ATOM 799 C CA . GLN A 1 105 ? 0.618 -3.363 -20.266 1 97.56 105 GLN A CA 1
ATOM 800 C C . GLN A 1 105 ? 2.039 -2.92 -19.938 1 97.56 105 GLN A C 1
ATOM 802 O O . GLN A 1 105 ? 2.324 -1.723 -19.875 1 97.56 105 GLN A O 1
ATOM 807 N N . LEU A 1 106 ? 2.916 -3.857 -19.703 1 97.81 106 LEU A N 1
ATOM 808 C CA . LEU A 1 106 ? 4.293 -3.529 -19.344 1 97.81 106 LEU A CA 1
ATOM 809 C C . LEU A 1 106 ? 5.18 -3.492 -20.578 1 97.81 106 LEU A C 1
ATOM 811 O O . LEU A 1 106 ? 6.352 -3.107 -20.5 1 97.81 106 LEU A O 1
ATOM 815 N N . LYS A 1 107 ? 4.594 -3.896 -21.734 1 97.69 107 LYS A N 1
ATOM 816 C CA . LYS A 1 107 ? 5.375 -4.051 -22.953 1 97.69 107 LYS A CA 1
ATOM 817 C C . LYS A 1 107 ? 6.621 -4.891 -22.703 1 97.69 107 LYS A C 1
ATOM 819 O O . LYS A 1 107 ? 7.727 -4.5 -23.094 1 97.69 107 LYS A O 1
ATOM 824 N N . ALA A 1 108 ? 6.395 -6.039 -22.078 1 98.19 108 ALA A N 1
ATOM 825 C CA . ALA A 1 108 ? 7.48 -6.914 -21.641 1 98.19 108 ALA A CA 1
ATOM 826 C C . ALA A 1 108 ? 7.211 -8.359 -22.031 1 98.19 108 ALA A C 1
ATOM 828 O O . ALA A 1 108 ? 6.059 -8.75 -22.234 1 98.19 108 ALA A O 1
ATOM 829 N N . LYS A 1 109 ? 8.273 -9.125 -22.156 1 97.88 109 LYS A N 1
ATOM 830 C CA . LYS A 1 109 ? 8.117 -10.578 -22.219 1 97.88 109 LYS A CA 1
ATOM 831 C C . LYS A 1 109 ? 7.855 -11.156 -20.828 1 97.88 109 LYS A C 1
ATOM 833 O O . LYS A 1 109 ? 8.484 -10.75 -19.844 1 97.88 109 LYS A O 1
ATOM 838 N N . VAL A 1 110 ? 6.895 -11.984 -20.766 1 98.56 110 VAL A N 1
ATOM 839 C CA . VAL A 1 110 ? 6.562 -12.617 -19.5 1 98.56 110 VAL A CA 1
ATOM 840 C C . VAL A 1 110 ? 6.855 -14.117 -19.578 1 98.56 110 VAL A C 1
ATOM 842 O O . VAL A 1 110 ? 6.285 -14.82 -20.406 1 98.56 110 VAL A O 1
ATOM 845 N N . TYR A 1 111 ? 7.754 -14.602 -18.703 1 98.56 111 TYR A N 1
ATOM 846 C CA . TYR A 1 111 ? 8.086 -16.016 -18.609 1 98.56 111 TYR A CA 1
ATOM 847 C C . TYR A 1 111 ? 7.422 -16.641 -17.391 1 98.56 111 TYR A C 1
ATOM 849 O O . TYR A 1 111 ? 7.574 -16.156 -16.266 1 98.56 111 TYR A O 1
ATOM 857 N N . THR A 1 112 ? 6.707 -17.656 -17.609 1 98.75 112 THR A N 1
ATOM 858 C CA . THR A 1 112 ? 6.062 -18.406 -16.531 1 98.75 112 THR A CA 1
ATOM 859 C C . THR A 1 112 ? 6.586 -19.844 -16.484 1 98.75 112 THR A C 1
ATOM 861 O O . THR A 1 112 ? 6.16 -20.703 -17.266 1 98.75 112 THR A O 1
ATOM 864 N N . PRO A 1 113 ? 7.43 -20.172 -15.516 1 98.62 113 PRO A N 1
ATOM 865 C CA . PRO A 1 113 ? 8.008 -21.516 -15.445 1 98.62 113 PRO A CA 1
ATOM 866 C C . PRO A 1 113 ? 6.977 -22.578 -15.062 1 98.62 113 PRO A C 1
ATOM 868 O O . PRO A 1 113 ? 6.141 -22.344 -14.188 1 98.62 113 PRO A O 1
ATOM 871 N N . ALA A 1 114 ? 7.027 -23.625 -15.805 1 97.94 114 ALA A N 1
ATOM 872 C CA . ALA A 1 114 ? 6.273 -24.828 -15.438 1 97.94 114 ALA A CA 1
ATOM 873 C C . ALA A 1 114 ? 7.062 -25.688 -14.461 1 97.94 114 ALA A C 1
ATOM 875 O O . ALA A 1 114 ? 7.461 -26.812 -14.797 1 97.94 114 ALA A O 1
ATOM 876 N N . TYR A 1 115 ? 7.18 -25.156 -13.266 1 98 115 TYR A N 1
ATOM 877 C CA . TYR A 1 115 ? 8.016 -25.844 -12.289 1 98 115 TYR A CA 1
ATOM 878 C C . TYR A 1 115 ? 7.383 -27.172 -11.859 1 98 115 TYR A C 1
ATOM 880 O O . TYR A 1 115 ? 6.168 -27.344 -11.969 1 98 115 TYR A O 1
ATOM 888 N N . ARG A 1 116 ? 8.219 -28.156 -11.422 1 97.56 116 ARG A N 1
ATOM 889 C CA . ARG A 1 116 ? 7.738 -29.453 -10.938 1 97.56 116 ARG A CA 1
ATOM 890 C C . ARG A 1 116 ? 6.973 -29.297 -9.625 1 97.56 116 ARG A C 1
ATOM 892 O O . ARG A 1 116 ? 7.246 -28.375 -8.844 1 97.56 116 ARG A O 1
ATOM 899 N N . GLN A 1 117 ? 6.035 -30.203 -9.391 1 97.56 117 GLN A N 1
ATOM 900 C CA . GLN A 1 117 ? 5.113 -29.969 -8.281 1 97.56 117 GLN A CA 1
ATOM 901 C C . GLN A 1 117 ? 4.957 -31.219 -7.422 1 97.56 117 GLN A C 1
ATOM 903 O O . GLN A 1 117 ? 5.215 -32.344 -7.887 1 97.56 117 GLN A O 1
ATOM 908 N N . ALA A 1 118 ? 4.621 -30.984 -6.23 1 97.88 118 ALA A N 1
ATOM 909 C CA . ALA A 1 118 ? 4.254 -32.062 -5.309 1 97.88 118 ALA A CA 1
ATOM 910 C C . ALA A 1 118 ? 2.967 -32.75 -5.758 1 97.88 118 ALA A C 1
ATOM 912 O O . ALA A 1 118 ? 2.164 -32.156 -6.484 1 97.88 118 ALA A O 1
ATOM 913 N N . PRO A 1 119 ? 2.721 -34 -5.422 1 96.62 119 PRO A N 1
ATOM 914 C CA . PRO A 1 119 ? 3.508 -34.812 -4.473 1 96.62 119 PRO A CA 1
ATOM 915 C C . PRO A 1 119 ? 4.719 -35.469 -5.121 1 96.62 119 PRO A C 1
ATOM 917 O O . PRO A 1 119 ? 5.602 -35.969 -4.422 1 96.62 119 PRO A O 1
ATOM 920 N N . ASP A 1 120 ? 4.746 -35.5 -6.453 1 97.19 120 ASP A N 1
ATOM 921 C CA . ASP A 1 120 ? 5.855 -36.156 -7.121 1 97.19 120 ASP A CA 1
ATOM 922 C C . ASP A 1 120 ? 7.18 -35.469 -6.82 1 97.19 120 ASP A C 1
ATOM 924 O O . ASP A 1 120 ? 8.227 -36.125 -6.727 1 97.19 120 ASP A O 1
ATOM 928 N N . PHE A 1 121 ? 7.168 -34.25 -6.715 1 98.19 121 PHE A N 1
ATOM 929 C CA . PHE A 1 121 ? 8.328 -33.406 -6.414 1 98.19 121 PHE A CA 1
ATOM 930 C C . PHE A 1 121 ? 8.008 -32.438 -5.289 1 98.19 121 PHE A C 1
ATOM 932 O O . PHE A 1 121 ? 7.723 -31.266 -5.539 1 98.19 121 PHE A O 1
ATOM 939 N N . PRO A 1 122 ? 8.094 -32.875 -4.074 1 98.44 122 PRO A N 1
ATOM 940 C CA . PRO A 1 122 ? 7.754 -32 -2.932 1 98.44 122 PRO A CA 1
ATOM 941 C C . PRO A 1 122 ? 8.844 -31 -2.605 1 98.44 122 PRO A C 1
ATOM 943 O O . PRO A 1 122 ? 9.82 -30.875 -3.348 1 98.44 122 PRO A O 1
ATOM 946 N N . PHE A 1 123 ? 8.719 -30.266 -1.522 1 98.62 123 PHE A N 1
ATOM 947 C CA . PHE A 1 123 ? 9.695 -29.312 -1.018 1 98.62 123 PHE A CA 1
ATOM 948 C C . PHE A 1 123 ? 11.062 -29.969 -0.849 1 98.62 123 PHE A C 1
ATOM 950 O O . PHE A 1 123 ? 11.156 -31.078 -0.315 1 98.62 123 PHE A O 1
ATOM 957 N N . PRO A 1 124 ? 12.016 -29.234 -1.407 1 98.62 124 PRO A N 1
ATOM 958 C CA . PRO A 1 124 ? 12.055 -27.859 -1.907 1 98.62 124 PRO A CA 1
ATOM 959 C C . PRO A 1 124 ? 12.094 -27.797 -3.432 1 98.62 124 PRO A C 1
ATOM 961 O O . PRO A 1 124 ? 12.484 -26.766 -3.994 1 98.62 124 PRO A O 1
ATOM 964 N N . VAL A 1 125 ? 11.672 -28.812 -4.125 1 98.62 125 VAL A N 1
ATOM 965 C CA . VAL A 1 125 ? 11.906 -28.953 -5.559 1 98.62 125 VAL A CA 1
ATOM 966 C C . VAL A 1 125 ? 11.211 -27.828 -6.312 1 98.62 125 VAL A C 1
ATOM 968 O O . VAL A 1 125 ? 11.828 -27.156 -7.152 1 98.62 125 VAL A O 1
ATOM 971 N N . PRO A 1 126 ? 9.898 -27.531 -6.016 1 98.56 126 PRO A N 1
ATOM 972 C CA . PRO A 1 126 ? 9.273 -26.422 -6.738 1 98.56 126 PRO A CA 1
ATOM 973 C C . PRO A 1 126 ? 10.039 -25.109 -6.582 1 98.56 126 PRO A C 1
ATOM 975 O O . PRO A 1 126 ? 10.211 -24.359 -7.551 1 98.56 126 PRO A O 1
ATOM 978 N N . IL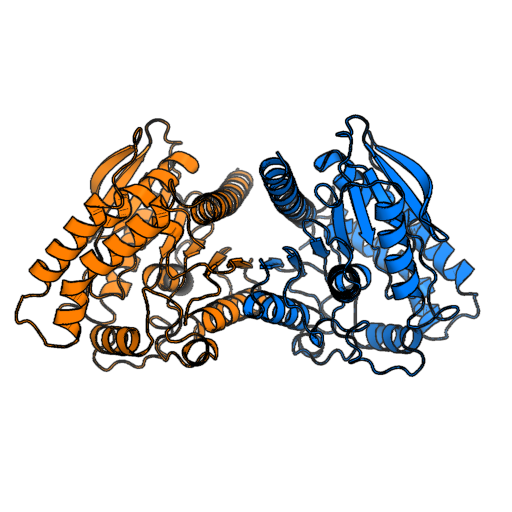E A 1 127 ? 10.547 -24.828 -5.414 1 98.62 127 ILE A N 1
ATOM 979 C CA . ILE A 1 127 ? 11.281 -23.594 -5.113 1 98.62 127 ILE A CA 1
ATOM 980 C C . ILE A 1 127 ? 12.594 -23.578 -5.898 1 98.62 127 ILE A C 1
ATOM 982 O O . ILE A 1 127 ? 12.938 -22.562 -6.516 1 98.62 127 ILE A O 1
ATOM 986 N N . ASN A 1 128 ? 13.25 -24.688 -5.895 1 98.44 128 ASN A N 1
ATOM 987 C CA . ASN A 1 128 ? 14.523 -24.797 -6.605 1 98.44 128 ASN A CA 1
ATOM 988 C C . ASN A 1 128 ? 14.336 -24.625 -8.109 1 98.44 128 ASN A C 1
ATOM 990 O O . ASN A 1 128 ? 15.188 -24.047 -8.781 1 98.44 128 ASN A O 1
ATOM 994 N N . ASP A 1 129 ? 13.242 -25.188 -8.633 1 98.69 129 ASP A N 1
ATOM 995 C CA . ASP A 1 129 ? 12.969 -25.062 -10.062 1 98.69 129 ASP A CA 1
ATOM 996 C C . ASP A 1 129 ? 12.805 -23.594 -10.461 1 98.69 129 ASP A C 1
ATOM 998 O O . ASP A 1 129 ? 13.367 -23.156 -11.469 1 98.69 129 ASP A O 1
ATOM 1002 N N . VAL A 1 130 ? 12.078 -22.828 -9.688 1 98.75 130 VAL A N 1
ATOM 1003 C CA . VAL A 1 130 ? 11.844 -21.422 -10 1 98.75 130 VAL A CA 1
ATOM 1004 C C . VAL A 1 130 ? 13.148 -20.641 -9.852 1 98.75 130 VAL A C 1
ATOM 1006 O O . VAL A 1 130 ? 13.445 -19.75 -10.656 1 98.75 130 VAL A O 1
ATOM 1009 N N . PHE A 1 131 ? 13.898 -20.953 -8.82 1 98.75 131 PHE A N 1
ATOM 1010 C CA . PHE A 1 131 ? 15.172 -20.266 -8.633 1 98.75 131 PHE A CA 1
ATOM 1011 C C . PHE A 1 131 ? 16.109 -20.562 -9.789 1 98.75 131 PHE A C 1
ATOM 1013 O O . PHE A 1 131 ? 16.844 -19.672 -10.242 1 98.75 131 PHE A O 1
ATOM 1020 N N . SER A 1 132 ? 16.109 -21.812 -10.219 1 98.19 132 SER A N 1
ATOM 1021 C CA . SER A 1 132 ? 16.906 -22.188 -11.383 1 98.19 132 SER A CA 1
ATOM 1022 C C . SER A 1 132 ? 16.484 -21.391 -12.617 1 98.19 132 SER A C 1
ATOM 1024 O O . SER A 1 132 ? 17.328 -20.969 -13.406 1 98.19 132 SER A O 1
ATOM 1026 N N . ALA A 1 133 ? 15.195 -21.234 -12.812 1 98.62 133 ALA A N 1
ATOM 1027 C CA . ALA A 1 133 ? 14.672 -20.422 -13.922 1 98.62 133 ALA A CA 1
ATOM 1028 C C . ALA A 1 133 ? 15.133 -18.969 -13.805 1 98.62 133 ALA A C 1
ATOM 1030 O O . ALA A 1 133 ? 15.516 -18.359 -14.805 1 98.62 133 ALA A O 1
ATOM 1031 N N . TYR A 1 134 ? 15.086 -18.438 -12.625 1 98.69 134 TYR A N 1
ATOM 1032 C CA . TYR A 1 134 ? 15.547 -17.078 -12.367 1 98.69 134 TYR A CA 1
ATOM 1033 C C . TYR A 1 134 ? 17.016 -16.922 -12.75 1 98.69 134 TYR A C 1
ATOM 1035 O O . TYR A 1 134 ? 17.375 -15.984 -13.469 1 98.69 134 TYR A O 1
ATOM 1043 N N . ARG A 1 135 ? 17.844 -17.812 -12.312 1 98.31 135 ARG A N 1
ATOM 1044 C CA . ARG A 1 135 ? 19.266 -17.797 -12.625 1 98.31 135 ARG A CA 1
ATOM 1045 C C . ARG A 1 135 ? 19.5 -17.922 -14.133 1 98.31 135 ARG A C 1
ATOM 1047 O O . ARG A 1 135 ? 20.406 -17.281 -14.68 1 98.31 135 ARG A O 1
ATOM 1054 N N . ALA A 1 136 ? 18.703 -18.781 -14.727 1 98.31 136 ALA A N 1
ATOM 1055 C CA . ALA A 1 136 ? 18.828 -18.984 -16.172 1 98.31 136 ALA A CA 1
ATOM 1056 C C . ALA A 1 136 ? 18.531 -17.703 -16.938 1 98.31 136 ALA A C 1
ATOM 1058 O O . ALA A 1 136 ? 19.188 -17.406 -17.938 1 98.31 136 ALA A O 1
ATOM 1059 N N . LEU A 1 137 ? 17.516 -16.953 -16.5 1 97.5 137 LEU A N 1
ATOM 1060 C CA . LEU A 1 137 ? 17.188 -15.688 -17.125 1 97.5 137 LEU A CA 1
ATOM 1061 C C . LEU A 1 137 ? 18.375 -14.734 -17.078 1 97.5 137 LEU A C 1
ATOM 1063 O O . LEU A 1 137 ? 18.703 -14.078 -18.078 1 97.5 137 LEU A O 1
ATOM 1067 N N . LEU A 1 138 ? 19.016 -14.672 -15.953 1 97.38 138 LEU A N 1
ATOM 1068 C CA . LEU A 1 138 ? 20.188 -13.805 -15.789 1 97.38 138 LEU A CA 1
ATOM 1069 C C . LEU A 1 138 ? 21.359 -14.289 -16.641 1 97.38 138 LEU A C 1
ATOM 1071 O O . LEU A 1 138 ? 22.031 -13.492 -17.281 1 97.38 138 LEU A O 1
ATOM 1075 N N . ALA A 1 139 ? 21.484 -15.555 -16.672 1 96.31 139 ALA A N 1
ATOM 1076 C CA . ALA A 1 139 ? 22.609 -16.156 -17.406 1 96.31 139 ALA A CA 1
ATOM 1077 C C . ALA A 1 139 ? 22.453 -15.961 -18.906 1 96.31 139 ALA A C 1
ATOM 1079 O O . ALA A 1 139 ? 23.453 -15.867 -19.625 1 96.31 139 ALA A O 1
ATOM 1080 N N . CYS A 1 140 ? 21.25 -15.852 -19.375 1 93.44 140 CYS A N 1
ATOM 1081 C CA . CYS A 1 140 ? 20.984 -15.711 -20.812 1 93.44 140 CYS A CA 1
ATOM 1082 C C . CYS A 1 140 ? 21.047 -14.25 -21.234 1 93.44 140 CYS A C 1
ATOM 1084 O O . CYS A 1 140 ? 20.75 -13.922 -22.375 1 93.44 140 CYS A O 1
ATOM 1086 N N . GLY A 1 141 ? 21.297 -13.438 -20.266 1 91.19 141 GLY A N 1
ATOM 1087 C CA . GLY A 1 141 ? 21.594 -12.062 -20.641 1 91.19 141 GLY A CA 1
ATOM 1088 C C . GLY A 1 141 ? 20.5 -11.094 -20.266 1 91.19 141 GLY A C 1
ATOM 1089 O O . GLY A 1 141 ? 20.562 -9.906 -20.594 1 91.19 141 GLY A O 1
ATOM 1090 N N . SER A 1 142 ? 19.516 -11.555 -19.625 1 93.88 142 SER A N 1
ATOM 1091 C CA . SER A 1 142 ? 18.516 -10.609 -19.141 1 93.88 142 SER A CA 1
ATOM 1092 C C . SER A 1 142 ? 19.141 -9.586 -18.203 1 93.88 142 SER A C 1
ATOM 1094 O O . SER A 1 142 ? 19.828 -9.945 -17.25 1 93.88 142 SER A O 1
ATOM 1096 N N . ASP A 1 143 ? 18.953 -8.344 -18.5 1 95.56 143 ASP A N 1
ATOM 1097 C CA . ASP A 1 143 ? 19.422 -7.258 -17.656 1 95.56 143 ASP A CA 1
ATOM 1098 C C . ASP A 1 143 ? 18.641 -7.195 -16.344 1 95.56 143 ASP A C 1
ATOM 1100 O O . ASP A 1 143 ? 17.422 -6.992 -16.359 1 95.56 143 ASP A O 1
ATOM 1104 N N . PRO A 1 144 ? 19.328 -7.418 -15.219 1 96.88 144 PRO A N 1
ATOM 1105 C CA . PRO A 1 144 ? 18.594 -7.359 -13.945 1 96.88 144 PRO A CA 1
ATOM 1106 C C . PRO A 1 144 ? 17.891 -6.027 -13.734 1 96.88 144 PRO A C 1
ATOM 1108 O O . PRO A 1 144 ? 16.891 -5.965 -13.016 1 96.88 144 PRO A O 1
ATOM 1111 N N . ARG A 1 145 ? 18.359 -4.926 -14.328 1 96.75 145 ARG A N 1
ATOM 1112 C CA . ARG A 1 145 ? 17.766 -3.607 -14.195 1 96.75 145 ARG A CA 1
ATOM 1113 C C . ARG A 1 145 ? 16.453 -3.523 -14.977 1 96.75 145 ARG A C 1
ATOM 1115 O O . ARG A 1 145 ? 15.727 -2.531 -14.883 1 96.75 145 ARG A O 1
ATOM 1122 N N . LYS A 1 146 ? 16.109 -4.527 -15.688 1 97.56 146 LYS A N 1
ATOM 1123 C CA . LYS A 1 146 ? 14.898 -4.586 -16.5 1 97.56 146 LYS A CA 1
ATOM 1124 C C . LYS A 1 146 ? 14.086 -5.836 -16.172 1 97.56 146 LYS A C 1
ATOM 1126 O O . LYS A 1 146 ? 13.227 -6.246 -16.969 1 97.56 146 LYS A O 1
ATOM 1131 N N . LEU A 1 147 ? 14.406 -6.512 -15.086 1 98.31 147 LEU A N 1
ATOM 1132 C CA . LEU A 1 147 ? 13.766 -7.746 -14.648 1 98.31 147 LEU A CA 1
ATOM 1133 C C . LEU A 1 147 ? 12.875 -7.496 -13.438 1 98.31 147 LEU A C 1
ATOM 1135 O O . LEU A 1 147 ? 13.305 -6.863 -12.469 1 98.31 147 LEU A O 1
ATOM 1139 N N . VAL A 1 148 ? 11.609 -7.918 -13.523 1 98.88 148 VAL A N 1
ATOM 1140 C CA . VAL A 1 148 ? 10.703 -7.852 -12.383 1 98.88 148 VAL A CA 1
ATOM 1141 C C . VAL A 1 148 ? 10.07 -9.219 -12.141 1 98.88 148 VAL A C 1
ATOM 1143 O O . VAL A 1 148 ? 10.039 -10.062 -13.039 1 98.88 148 VAL A O 1
ATOM 1146 N N . LEU A 1 149 ? 9.602 -9.453 -10.883 1 98.94 149 LEU A N 1
ATOM 1147 C CA . LEU A 1 149 ? 8.914 -10.688 -10.516 1 98.94 149 LEU A CA 1
ATOM 1148 C C . LEU A 1 149 ? 7.445 -10.414 -10.211 1 98.94 149 LEU A C 1
ATOM 1150 O O . LEU A 1 149 ? 7.113 -9.398 -9.594 1 98.94 149 LEU A O 1
ATOM 1154 N N . VAL A 1 150 ? 6.602 -11.234 -10.68 1 98.94 150 VAL A N 1
ATOM 1155 C CA . VAL A 1 150 ? 5.199 -11.258 -10.273 1 98.94 150 VAL A CA 1
ATOM 1156 C C . VAL A 1 150 ? 4.781 -12.695 -9.945 1 98.94 150 VAL A C 1
ATOM 1158 O O . VAL A 1 150 ? 5.242 -13.641 -10.586 1 98.94 150 VAL A O 1
ATOM 1161 N N . GLY A 1 151 ? 3.957 -12.898 -8.969 1 98.88 151 GLY A N 1
ATOM 1162 C CA . GLY A 1 151 ? 3.459 -14.219 -8.633 1 98.88 151 GLY A CA 1
ATOM 1163 C C . GLY A 1 151 ? 2.172 -14.195 -7.832 1 98.88 151 GLY A C 1
ATOM 1164 O O . GLY A 1 151 ? 1.855 -13.188 -7.195 1 98.88 151 GLY A O 1
ATOM 1165 N N . ASP A 1 152 ? 1.397 -15.266 -7.895 1 98.81 152 ASP A N 1
ATOM 1166 C CA . ASP A 1 152 ? 0.135 -15.336 -7.164 1 98.81 152 ASP A CA 1
ATOM 1167 C C . ASP A 1 152 ? 0.118 -16.531 -6.207 1 98.81 152 ASP A C 1
ATOM 1169 O O . ASP A 1 152 ? 0.688 -17.578 -6.508 1 98.81 152 ASP A O 1
ATOM 1173 N N . SER A 1 153 ? -0.52 -16.344 -5.02 1 98.69 153 SER A N 1
ATOM 1174 C CA . SER A 1 153 ? -0.699 -17.422 -4.066 1 98.69 153 SER A CA 1
ATOM 1175 C C . SER A 1 153 ? 0.643 -18.016 -3.643 1 98.69 153 SER A C 1
ATOM 1177 O O . SER A 1 153 ? 1.505 -17.312 -3.123 1 98.69 153 SER A O 1
ATOM 1179 N N . ALA A 1 154 ? 0.918 -19.375 -3.996 1 98.75 154 ALA A N 1
ATOM 1180 C CA . ALA A 1 154 ? 2.221 -19.984 -3.752 1 98.75 154 ALA A CA 1
ATOM 1181 C C . ALA A 1 154 ? 3.324 -19.234 -4.504 1 98.75 154 ALA A C 1
ATOM 1183 O O . ALA A 1 154 ? 4.414 -19.031 -3.971 1 98.75 154 ALA A O 1
ATOM 1184 N N . GLY A 1 155 ? 3.004 -18.828 -5.738 1 98.81 155 GLY A N 1
ATOM 1185 C CA . GLY A 1 155 ? 3.939 -18.047 -6.516 1 98.81 155 GLY A CA 1
ATOM 1186 C C . GLY A 1 155 ? 4.191 -16.672 -5.926 1 98.81 155 GLY A C 1
ATOM 1187 O O . GLY A 1 155 ? 5.289 -16.125 -6.051 1 98.81 155 GLY A O 1
ATOM 1188 N N . GLY A 1 156 ? 3.1 -16.047 -5.324 1 98.88 156 GLY A N 1
ATOM 1189 C CA . GLY A 1 156 ? 3.283 -14.789 -4.613 1 98.88 156 GLY A CA 1
ATOM 1190 C C . GLY A 1 156 ? 4.266 -14.891 -3.463 1 98.88 156 GLY A C 1
ATOM 1191 O O . GLY A 1 156 ? 5.082 -13.984 -3.252 1 98.88 156 GLY A O 1
ATOM 1192 N N . ALA A 1 157 ? 4.18 -15.992 -2.697 1 98.88 157 ALA A N 1
ATOM 1193 C CA . ALA A 1 157 ? 5.16 -16.266 -1.649 1 98.88 157 ALA A CA 1
ATOM 1194 C C . ALA A 1 157 ? 6.559 -16.422 -2.238 1 98.88 157 ALA A C 1
ATOM 1196 O O . ALA A 1 157 ? 7.535 -15.906 -1.691 1 98.88 157 ALA A O 1
ATOM 1197 N N . MET A 1 158 ? 6.648 -17.031 -3.357 1 98.88 158 MET A N 1
ATOM 1198 C CA . MET A 1 158 ? 7.941 -17.312 -3.975 1 98.88 158 MET A CA 1
ATOM 1199 C C . MET A 1 158 ? 8.586 -16.031 -4.496 1 98.88 158 MET A C 1
ATOM 1201 O O . MET A 1 158 ? 9.812 -15.961 -4.617 1 98.88 158 MET A O 1
ATOM 1205 N N . VAL A 1 159 ? 7.785 -14.992 -4.836 1 98.94 159 VAL A N 1
ATOM 1206 C CA . VAL A 1 159 ? 8.367 -13.711 -5.223 1 98.94 159 VAL A CA 1
ATOM 1207 C C . VAL A 1 159 ? 9.359 -13.25 -4.152 1 98.94 159 VAL A C 1
ATOM 1209 O O . VAL A 1 159 ? 10.484 -12.875 -4.469 1 98.94 159 VAL A O 1
ATOM 1212 N N . VAL A 1 160 ? 8.961 -13.312 -2.871 1 98.94 160 VAL A N 1
ATOM 1213 C CA . VAL A 1 160 ? 9.805 -12.914 -1.752 1 98.94 160 VAL A CA 1
ATOM 1214 C C . VAL A 1 160 ? 10.961 -13.906 -1.597 1 98.94 160 VAL A C 1
ATOM 1216 O O . VAL A 1 160 ? 12.117 -13.5 -1.436 1 98.94 160 VAL A O 1
ATOM 1219 N N . THR A 1 161 ? 10.641 -15.164 -1.706 1 98.94 161 THR A N 1
ATOM 1220 C CA . THR A 1 161 ? 11.625 -16.219 -1.522 1 98.94 161 THR A CA 1
ATOM 1221 C C . THR A 1 161 ? 12.711 -16.141 -2.59 1 98.94 161 THR A C 1
ATOM 1223 O O . THR A 1 161 ? 13.898 -16.312 -2.291 1 98.94 161 THR A O 1
ATOM 1226 N N . MET A 1 162 ? 12.328 -15.883 -3.852 1 98.88 162 MET A N 1
ATOM 1227 C CA . MET A 1 162 ? 13.312 -15.773 -4.926 1 98.88 162 MET A CA 1
ATOM 1228 C C . MET A 1 162 ? 14.266 -14.602 -4.68 1 98.88 162 MET A C 1
ATOM 1230 O O . MET A 1 162 ? 15.469 -14.719 -4.898 1 98.88 162 MET A O 1
ATOM 1234 N N . MET A 1 163 ? 13.734 -13.461 -4.27 1 98.88 163 MET A N 1
ATOM 1235 C CA . MET A 1 163 ? 14.586 -12.312 -3.986 1 98.88 163 MET A CA 1
ATOM 1236 C C . MET A 1 163 ? 15.57 -12.625 -2.863 1 98.88 163 MET A C 1
ATOM 1238 O O . MET A 1 163 ? 16.75 -12.273 -2.949 1 98.88 163 MET A O 1
ATOM 1242 N N . ARG A 1 164 ? 15.039 -13.258 -1.82 1 98.81 164 ARG A N 1
ATOM 1243 C CA . ARG A 1 164 ? 15.906 -13.609 -0.698 1 98.81 164 ARG A CA 1
ATOM 1244 C C . ARG A 1 164 ? 17 -14.57 -1.136 1 98.81 164 ARG A C 1
ATOM 1246 O O . ARG A 1 164 ? 18.172 -14.391 -0.779 1 98.81 164 ARG A O 1
ATOM 1253 N N . LYS A 1 165 ? 16.625 -15.562 -1.879 1 98.75 165 LYS A N 1
ATOM 1254 C CA . LYS A 1 165 ? 17.609 -16.531 -2.357 1 98.75 165 LYS A CA 1
ATOM 1255 C C . LYS A 1 165 ? 18.656 -15.867 -3.256 1 98.75 165 LYS A C 1
ATOM 1257 O O . LYS A 1 165 ? 19.844 -16.188 -3.184 1 98.75 165 LYS A O 1
ATOM 1262 N N . ALA A 1 166 ? 18.219 -15.023 -4.121 1 98.81 166 ALA A N 1
ATOM 1263 C CA . ALA A 1 166 ? 19.156 -14.281 -4.969 1 98.81 166 ALA A CA 1
ATOM 1264 C C . ALA A 1 166 ? 20.125 -13.469 -4.129 1 98.81 166 ALA A C 1
ATOM 1266 O O . ALA A 1 166 ? 21.344 -13.531 -4.344 1 98.81 166 ALA A O 1
ATOM 1267 N N . ARG A 1 167 ? 19.609 -12.703 -3.139 1 98.69 167 ARG A N 1
ATOM 1268 C CA . ARG A 1 167 ? 20.438 -11.914 -2.229 1 98.69 167 ARG A CA 1
ATOM 1269 C C . ARG A 1 167 ? 21.469 -12.797 -1.529 1 98.69 167 ARG A C 1
ATOM 1271 O O . ARG A 1 167 ? 22.656 -12.469 -1.514 1 98.69 167 ARG A O 1
ATOM 1278 N N . ASP A 1 168 ? 21 -13.898 -1 1 98.44 168 ASP A N 1
ATOM 1279 C CA . ASP A 1 168 ? 21.859 -14.781 -0.219 1 98.44 168 ASP A CA 1
ATOM 1280 C C . ASP A 1 168 ? 22.922 -15.43 -1.1 1 98.44 168 ASP A C 1
ATOM 1282 O O . ASP A 1 168 ? 24.031 -15.727 -0.632 1 98.44 168 ASP A O 1
ATOM 1286 N N . ALA A 1 169 ? 22.609 -15.641 -2.365 1 98.19 169 ALA A N 1
ATOM 1287 C CA . ALA A 1 169 ? 23.531 -16.25 -3.311 1 98.19 169 ALA A CA 1
ATOM 1288 C C . ALA A 1 169 ? 24.469 -15.211 -3.918 1 98.19 169 ALA A C 1
ATOM 1290 O O . ALA A 1 169 ? 25.375 -15.555 -4.676 1 98.19 169 ALA A O 1
ATOM 1291 N N . GLY A 1 170 ? 24.219 -13.969 -3.65 1 98.06 170 GLY A N 1
ATOM 1292 C CA . GLY A 1 170 ? 25.047 -12.898 -4.184 1 98.06 170 GLY A CA 1
ATOM 1293 C C . GLY A 1 170 ? 24.812 -12.641 -5.656 1 98.06 170 GLY A C 1
ATOM 1294 O O . GLY A 1 170 ? 25.734 -12.227 -6.375 1 98.06 170 GLY A O 1
ATOM 1295 N N . ILE A 1 171 ? 23.672 -12.961 -6.168 1 97.56 171 ILE A N 1
ATOM 1296 C CA . ILE A 1 171 ? 23.375 -12.648 -7.559 1 97.56 171 ILE A CA 1
ATOM 1297 C C . ILE A 1 171 ? 22.391 -11.477 -7.625 1 97.56 171 ILE A C 1
ATOM 1299 O O . ILE A 1 171 ? 21.797 -11.102 -6.613 1 97.56 171 ILE A O 1
ATOM 1303 N N . ALA A 1 172 ? 22.25 -10.93 -8.812 1 98.12 172 ALA A N 1
ATOM 1304 C CA . ALA A 1 172 ? 21.5 -9.688 -8.984 1 98.12 172 ALA A CA 1
ATOM 1305 C C . ALA A 1 172 ? 20.031 -9.883 -8.641 1 98.12 172 ALA A C 1
ATOM 1307 O O . ALA A 1 172 ? 19.438 -10.898 -8.992 1 98.12 172 ALA A O 1
ATOM 1308 N N . LEU A 1 173 ? 19.469 -8.969 -7.906 1 98.69 173 LEU A N 1
ATOM 1309 C CA . LEU A 1 173 ? 18.031 -8.922 -7.633 1 98.69 173 LEU A CA 1
ATOM 1310 C C . LEU A 1 173 ? 17.266 -8.312 -8.805 1 98.69 173 LEU A C 1
ATOM 1312 O O . LEU A 1 173 ? 17.844 -7.539 -9.578 1 98.69 173 LEU A O 1
ATOM 1316 N N . PRO A 1 174 ? 15.977 -8.703 -8.984 1 98.75 174 PRO A N 1
ATOM 1317 C CA . PRO A 1 174 ? 15.117 -7.891 -9.844 1 98.75 174 PRO A CA 1
ATOM 1318 C C . PRO A 1 174 ? 14.906 -6.477 -9.312 1 98.75 174 PRO A C 1
ATOM 1320 O O . PRO A 1 174 ? 15.273 -6.18 -8.172 1 98.75 174 PRO A O 1
ATOM 1323 N N . VAL A 1 175 ? 14.344 -5.617 -10.125 1 98.31 175 VAL A N 1
ATOM 1324 C CA . VAL A 1 175 ? 14.227 -4.234 -9.688 1 98.31 175 VAL A CA 1
ATOM 1325 C C . VAL A 1 175 ? 13.008 -4.082 -8.781 1 98.31 175 VAL A C 1
ATOM 1327 O O . VAL A 1 175 ? 12.922 -3.131 -8 1 98.31 175 VAL A O 1
ATOM 1330 N N . ALA A 1 176 ? 12.055 -5.016 -8.898 1 98.88 176 ALA A N 1
ATOM 1331 C CA . ALA A 1 176 ? 10.852 -4.984 -8.062 1 98.88 176 ALA A CA 1
ATOM 1332 C C . ALA A 1 176 ? 10.07 -6.289 -8.18 1 98.88 176 ALA A C 1
ATOM 1334 O O . ALA A 1 176 ? 10.352 -7.109 -9.062 1 98.88 176 ALA A O 1
ATOM 1335 N N . GLY A 1 177 ? 9.117 -6.48 -7.293 1 98.88 177 GLY A N 1
ATOM 1336 C CA . GLY A 1 177 ? 8.219 -7.621 -7.359 1 98.88 177 GLY A CA 1
ATOM 1337 C C . GLY A 1 177 ? 6.809 -7.297 -6.91 1 98.88 177 GLY A C 1
ATOM 1338 O O . GLY A 1 177 ? 6.594 -6.336 -6.164 1 98.88 177 GLY A O 1
ATOM 1339 N N . VAL A 1 178 ? 5.883 -8.039 -7.395 1 99 178 VAL A N 1
ATOM 1340 C CA . VAL A 1 178 ? 4.492 -7.98 -6.965 1 99 178 VAL A CA 1
ATOM 1341 C C . VAL A 1 178 ? 4.043 -9.352 -6.473 1 99 178 VAL A C 1
ATOM 1343 O O . VAL A 1 178 ? 4.156 -10.352 -7.191 1 99 178 VAL A O 1
ATOM 1346 N N . ALA A 1 179 ? 3.598 -9.398 -5.25 1 98.94 179 ALA A N 1
ATOM 1347 C CA . ALA A 1 179 ? 3.041 -10.609 -4.656 1 98.94 179 ALA A CA 1
ATOM 1348 C C . ALA A 1 179 ? 1.52 -10.531 -4.559 1 98.94 179 ALA A C 1
ATOM 1350 O O . ALA A 1 179 ? 0.984 -9.797 -3.723 1 98.94 179 ALA A O 1
ATOM 1351 N N . ILE A 1 180 ? 0.852 -11.328 -5.383 1 98.94 180 ILE A N 1
ATOM 1352 C CA . ILE A 1 180 ? -0.606 -11.359 -5.434 1 98.94 180 ILE A CA 1
ATOM 1353 C C . ILE A 1 180 ? -1.133 -12.453 -4.512 1 98.94 180 ILE A C 1
ATOM 1355 O O . ILE A 1 180 ? -0.848 -13.633 -4.715 1 98.94 180 ILE A O 1
ATOM 1359 N N . SER A 1 181 ? -1.93 -12.086 -3.492 1 98.88 181 SER A N 1
ATOM 1360 C CA . SER A 1 181 ? -2.523 -13.062 -2.586 1 98.88 181 SER A CA 1
ATOM 1361 C C . SER A 1 181 ? -1.484 -14.07 -2.098 1 98.88 181 SER A C 1
ATOM 1363 O O . SER A 1 181 ? -1.704 -15.281 -2.16 1 98.88 181 SER A O 1
ATOM 1365 N N . PRO A 1 182 ? -0.409 -13.578 -1.561 1 98.94 182 PRO A N 1
ATOM 1366 C CA . PRO A 1 182 ? 0.676 -14.508 -1.242 1 98.94 182 PRO A CA 1
ATOM 1367 C C . PRO A 1 182 ? 0.29 -15.516 -0.162 1 98.94 182 PRO A C 1
ATOM 1369 O O . PRO A 1 182 ? -0.203 -15.133 0.901 1 98.94 182 PRO A O 1
ATOM 1372 N N . TRP A 1 183 ? 0.481 -16.812 -0.46 1 98.88 183 TRP A N 1
ATOM 1373 C CA . TRP A 1 183 ? 0.404 -17.859 0.548 1 98.88 183 TRP A CA 1
ATOM 1374 C C . TRP A 1 183 ? 1.707 -17.953 1.333 1 98.88 183 TRP A C 1
ATOM 1376 O O . TRP A 1 183 ? 2.482 -18.906 1.145 1 98.88 183 TRP A O 1
ATOM 1386 N N . ALA A 1 184 ? 1.868 -17.016 2.252 1 98.69 184 ALA A N 1
ATOM 1387 C CA . ALA A 1 184 ? 3.186 -16.688 2.795 1 98.69 184 ALA A CA 1
ATOM 1388 C C . ALA A 1 184 ? 3.395 -17.359 4.156 1 98.69 184 ALA A C 1
ATOM 1390 O O . ALA A 1 184 ? 4.434 -17.156 4.789 1 98.69 184 ALA A O 1
ATOM 1391 N N . ASN A 1 185 ? 2.477 -18.094 4.676 1 98.88 185 ASN A N 1
ATOM 1392 C CA . ASN A 1 185 ? 2.553 -18.781 5.957 1 98.88 185 ASN A CA 1
ATOM 1393 C C . ASN A 1 185 ? 1.799 -20.094 5.926 1 98.88 185 ASN A C 1
ATOM 1395 O O . ASN A 1 185 ? 0.578 -20.125 6.094 1 98.88 185 ASN A O 1
ATOM 1399 N N . LEU A 1 186 ? 2.535 -21.188 5.895 1 98.75 186 LEU A N 1
ATOM 1400 C CA . LEU A 1 186 ? 1.932 -22.5 5.719 1 98.75 186 LEU A CA 1
ATOM 1401 C C . LEU A 1 186 ? 1.511 -23.094 7.062 1 98.75 186 LEU A C 1
ATOM 1403 O O . LEU A 1 186 ? 0.923 -24.172 7.113 1 98.75 186 LEU A O 1
ATOM 1407 N N . THR A 1 187 ? 1.743 -22.359 8.18 1 98.56 187 THR A N 1
ATOM 1408 C CA . THR A 1 187 ? 1.212 -22.766 9.477 1 98.56 187 THR A CA 1
ATOM 1409 C C . THR A 1 187 ? -0.248 -22.344 9.625 1 98.56 187 THR A C 1
ATOM 1411 O O . THR A 1 187 ? -0.962 -22.844 10.492 1 98.56 187 THR A O 1
ATOM 1414 N N . HIS A 1 188 ? -0.638 -21.359 8.805 1 98.19 188 HIS A N 1
ATOM 1415 C CA . HIS A 1 188 ? -1.964 -20.766 8.891 1 98.19 188 HIS A CA 1
ATOM 1416 C C . HIS A 1 188 ? -2.264 -20.281 10.305 1 98.19 188 HIS A C 1
ATOM 1418 O O . HIS A 1 188 ? -3.359 -20.516 10.82 1 98.19 188 HIS A O 1
ATOM 1424 N N . SER A 1 189 ? -1.311 -19.656 10.914 1 96.69 189 SER A N 1
ATOM 1425 C CA . SER A 1 189 ? -1.42 -19.25 12.312 1 96.69 189 SER A CA 1
ATOM 1426 C C . SER A 1 189 ? -1.959 -17.828 12.438 1 96.69 189 SER A C 1
ATOM 1428 O O . SER A 1 189 ? -2.219 -17.359 13.539 1 96.69 189 SER A O 1
ATOM 1430 N N . GLY A 1 190 ? -2.051 -17.094 11.344 1 95.62 190 GLY A N 1
ATOM 1431 C CA . GLY A 1 190 ? -2.596 -15.742 11.398 1 95.62 190 GLY A CA 1
ATOM 1432 C C . GLY A 1 190 ? -4.051 -15.703 11.828 1 95.62 190 GLY A C 1
ATOM 1433 O O . GLY A 1 190 ? -4.797 -16.656 11.602 1 95.62 190 GLY A O 1
ATOM 1434 N N . PHE A 1 191 ? -4.496 -14.578 12.344 1 96.5 191 PHE A N 1
ATOM 1435 C CA . PHE A 1 191 ? -5.836 -14.406 12.883 1 96.5 191 PHE A CA 1
ATOM 1436 C C . PHE A 1 191 ? -6.891 -14.648 11.812 1 96.5 191 PHE A C 1
ATOM 1438 O O . PHE A 1 191 ? -7.941 -15.234 12.086 1 96.5 191 PHE A O 1
ATOM 1445 N N . SER A 1 192 ? -6.621 -14.25 10.664 1 97.5 192 SER A N 1
ATOM 1446 C CA . SER A 1 192 ? -7.602 -14.336 9.586 1 97.5 192 SER A CA 1
ATOM 1447 C C . SER A 1 192 ? -7.844 -15.781 9.172 1 97.5 192 SER A C 1
ATOM 1449 O O . SER A 1 192 ? -8.883 -16.094 8.594 1 97.5 192 SER A O 1
ATOM 1451 N N . ALA A 1 193 ? -6.855 -16.688 9.359 1 97.12 193 ALA A N 1
ATOM 1452 C CA . ALA A 1 193 ? -7.039 -18.109 9.062 1 97.12 193 ALA A CA 1
ATOM 1453 C C . ALA A 1 193 ? -8.25 -18.656 9.797 1 97.12 193 ALA A C 1
ATOM 1455 O O . ALA A 1 193 ? -8.906 -19.594 9.312 1 97.12 193 ALA A O 1
ATOM 1456 N N . THR A 1 194 ? -8.555 -18.078 10.922 1 96.38 194 THR A N 1
ATOM 1457 C CA . THR A 1 194 ? -9.703 -18.516 11.711 1 96.38 194 THR A CA 1
ATOM 1458 C C . THR A 1 194 ? -10.93 -17.672 11.375 1 96.38 194 THR A C 1
ATOM 1460 O O . THR A 1 194 ? -11.961 -18.203 10.961 1 96.38 194 THR A O 1
ATOM 1463 N N . VAL A 1 195 ? -10.828 -16.359 11.398 1 96.5 195 VAL A N 1
ATOM 1464 C CA . VAL A 1 195 ? -12.008 -15.508 11.422 1 96.5 195 VAL A CA 1
ATOM 1465 C C . VAL A 1 195 ? -12.547 -15.328 10.008 1 96.5 195 VAL A C 1
ATOM 1467 O O . VAL A 1 195 ? -13.688 -14.906 9.82 1 96.5 195 VAL A O 1
ATOM 1470 N N . ARG A 1 196 ? -11.703 -15.602 9.047 1 97.56 196 ARG A N 1
ATOM 1471 C CA . ARG A 1 196 ? -12.156 -15.469 7.664 1 97.56 196 ARG A CA 1
ATOM 1472 C C . ARG A 1 196 ? -12.445 -16.828 7.047 1 97.56 196 ARG A C 1
ATOM 1474 O O . ARG A 1 196 ? -12.859 -16.922 5.891 1 97.56 196 ARG A O 1
ATOM 1481 N N . ASP A 1 197 ? -12.188 -17.906 7.797 1 97.75 197 ASP A N 1
ATOM 1482 C CA . ASP A 1 197 ? -12.391 -19.234 7.242 1 97.75 197 ASP A CA 1
ATOM 1483 C C . ASP A 1 197 ? -13.852 -19.453 6.836 1 97.75 197 ASP A C 1
ATOM 1485 O O . ASP A 1 197 ? -14.758 -19.203 7.633 1 97.75 197 ASP A O 1
ATOM 1489 N N . GLY A 1 198 ? -14.055 -19.859 5.578 1 96.38 198 GLY A N 1
ATOM 1490 C CA . GLY A 1 198 ? -15.398 -20.078 5.07 1 96.38 198 GLY A CA 1
ATOM 1491 C C . GLY A 1 198 ? -15.953 -18.891 4.305 1 96.38 198 GLY A C 1
ATOM 1492 O O . GLY A 1 198 ? -17 -19 3.668 1 96.38 198 GLY A O 1
ATOM 1493 N N . ILE A 1 199 ? -15.227 -17.781 4.285 1 96.81 199 ILE A N 1
ATOM 1494 C CA . ILE A 1 199 ? -15.703 -16.594 3.592 1 96.81 199 ILE A CA 1
ATOM 1495 C C . ILE A 1 199 ? -15.172 -16.578 2.158 1 96.81 199 ILE A C 1
ATOM 1497 O O . ILE A 1 199 ? -15.93 -16.328 1.216 1 96.81 199 ILE A O 1
ATOM 1501 N N . ASP A 1 200 ? -13.867 -16.828 1.977 1 96.19 200 ASP A N 1
ATOM 1502 C CA . ASP A 1 200 ? -13.273 -16.969 0.653 1 96.19 200 ASP A CA 1
ATOM 1503 C C . ASP A 1 200 ? -13.852 -18.188 -0.083 1 96.19 200 ASP A C 1
ATOM 1505 O O . ASP A 1 200 ? -13.805 -19.312 0.425 1 96.19 200 ASP A O 1
ATOM 1509 N N . PRO A 1 201 ? -14.344 -17.984 -1.209 1 95.38 201 PRO A N 1
ATOM 1510 C CA . PRO A 1 201 ? -14.984 -19.094 -1.921 1 95.38 201 PRO A CA 1
ATOM 1511 C C . PRO A 1 201 ? -13.977 -20.109 -2.463 1 95.38 201 PRO A C 1
ATOM 1513 O O . PRO A 1 201 ? -14.359 -21.203 -2.848 1 95.38 201 PRO A O 1
ATOM 1516 N N . LEU A 1 202 ? -12.75 -19.75 -2.451 1 95.44 202 LEU A N 1
ATOM 1517 C CA . LEU A 1 202 ? -11.789 -20.594 -3.15 1 95.44 202 LEU A CA 1
ATOM 1518 C C . LEU A 1 202 ? -10.844 -21.266 -2.164 1 95.44 202 LEU A C 1
ATOM 1520 O O . LEU A 1 202 ? -10.227 -22.297 -2.486 1 95.44 202 LEU A O 1
ATOM 1524 N N . CYS A 1 203 ? -10.656 -20.688 -1.036 1 95.69 203 CYS A N 1
ATOM 1525 C CA . CYS A 1 203 ? -9.648 -21.219 -0.126 1 95.69 203 CYS A CA 1
ATOM 1526 C C . CYS A 1 203 ? -10.211 -21.375 1.281 1 95.69 203 CYS A C 1
ATOM 1528 O O . CYS A 1 203 ? -10.664 -20.406 1.89 1 95.69 203 CYS A O 1
ATOM 1530 N N . ARG A 1 204 ? -10.133 -22.531 1.792 1 96.19 204 ARG A N 1
ATOM 1531 C CA . ARG A 1 204 ? -10.375 -22.875 3.191 1 96.19 204 ARG A CA 1
ATOM 1532 C C . ARG A 1 204 ? -9.109 -23.375 3.863 1 96.19 204 ARG A C 1
ATOM 1534 O O . ARG A 1 204 ? -8.234 -23.953 3.203 1 96.19 204 ARG A O 1
ATOM 1541 N N . VAL A 1 205 ? -9.062 -23.172 5.137 1 97.88 205 VAL A N 1
ATOM 1542 C CA . VAL A 1 205 ? -7.859 -23.562 5.863 1 97.88 205 VAL A CA 1
ATOM 1543 C C . VAL A 1 205 ? -7.66 -25.078 5.777 1 97.88 205 VAL A C 1
ATOM 1545 O O . VAL A 1 205 ? -6.531 -25.547 5.633 1 97.88 205 VAL A O 1
ATOM 1548 N N . ALA A 1 206 ? -8.75 -25.844 5.879 1 96.88 206 ALA A N 1
ATOM 1549 C CA . ALA A 1 206 ? -8.648 -27.297 5.785 1 96.88 206 ALA A CA 1
ATOM 1550 C C . ALA A 1 206 ? -8.023 -27.719 4.461 1 96.88 206 ALA A C 1
ATOM 1552 O O . ALA A 1 206 ? -7.148 -28.578 4.43 1 96.88 206 ALA A O 1
ATOM 1553 N N . PHE A 1 207 ? -8.461 -27.109 3.42 1 96.12 207 PHE A N 1
ATOM 1554 C CA . PHE A 1 207 ? -7.934 -27.359 2.084 1 96.12 207 PHE A CA 1
ATOM 1555 C C . PHE A 1 207 ? -6.461 -26.969 2.006 1 96.12 207 PHE A C 1
ATOM 1557 O O . PHE A 1 207 ? -5.637 -27.75 1.526 1 96.12 207 PHE A O 1
ATOM 1564 N N . LEU A 1 208 ? -6.098 -25.859 2.549 1 97.94 208 LEU A N 1
ATOM 1565 C CA . LEU A 1 208 ? -4.73 -25.344 2.504 1 97.94 208 LEU A CA 1
ATOM 1566 C C . LEU A 1 208 ? -3.801 -26.219 3.348 1 97.94 208 LEU A C 1
ATOM 1568 O O . LEU A 1 208 ? -2.631 -26.391 3.006 1 97.94 208 LEU A O 1
ATOM 1572 N N . ASN A 1 209 ? -4.336 -26.719 4.422 1 98 209 ASN A N 1
ATOM 1573 C CA . ASN A 1 209 ? -3.533 -27.609 5.254 1 98 209 ASN A CA 1
ATOM 1574 C C . ASN A 1 209 ? -3.139 -28.875 4.5 1 98 209 ASN A C 1
ATOM 1576 O O . ASN A 1 209 ? -2.012 -29.359 4.633 1 98 209 ASN A O 1
ATOM 1580 N N . ILE A 1 210 ? -4.078 -29.438 3.756 1 97.94 210 ILE A N 1
ATOM 1581 C CA . ILE A 1 210 ? -3.781 -30.625 2.98 1 97.94 210 ILE A CA 1
ATOM 1582 C C . ILE A 1 210 ? -2.742 -30.312 1.909 1 97.94 210 ILE A C 1
ATOM 1584 O O . ILE A 1 210 ? -1.794 -31.078 1.707 1 97.94 210 ILE A O 1
ATOM 1588 N N . LEU A 1 211 ? -2.877 -29.172 1.272 1 98.06 211 LEU A N 1
ATOM 1589 C CA . LEU A 1 211 ? -1.91 -28.734 0.269 1 98.06 211 LEU A CA 1
ATOM 1590 C C . LEU A 1 211 ? -0.527 -28.562 0.888 1 98.06 211 LEU A C 1
ATOM 1592 O O . LEU A 1 211 ? 0.47 -29.031 0.334 1 98.06 211 LEU A O 1
ATOM 1596 N N . ALA A 1 212 ? -0.485 -27.906 2.025 1 98.62 212 ALA A N 1
ATOM 1597 C CA . ALA A 1 212 ? 0.781 -27.656 2.705 1 98.62 212 ALA A CA 1
ATOM 1598 C C . ALA A 1 212 ? 1.479 -28.953 3.086 1 98.62 212 ALA A C 1
ATOM 1600 O O . ALA A 1 212 ? 2.688 -29.094 2.891 1 98.62 212 ALA A O 1
ATOM 1601 N N . ARG A 1 213 ? 0.729 -29.844 3.6 1 98.19 213 ARG A N 1
ATOM 1602 C CA . ARG A 1 213 ? 1.299 -31.141 3.979 1 98.19 213 ARG A CA 1
ATOM 1603 C C . ARG A 1 213 ? 1.851 -31.875 2.76 1 98.19 213 ARG A C 1
ATOM 1605 O O . ARG A 1 213 ? 2.932 -32.469 2.82 1 98.19 213 ARG A O 1
ATOM 1612 N N . THR A 1 214 ? 1.037 -31.844 1.681 1 98.06 214 THR A N 1
ATOM 1613 C CA . THR A 1 214 ? 1.44 -32.5 0.442 1 98.06 214 THR A CA 1
ATOM 1614 C C . THR A 1 214 ? 2.738 -31.891 -0.09 1 98.06 214 THR A C 1
ATOM 1616 O O . THR A 1 214 ? 3.648 -32.625 -0.489 1 98.06 214 THR A O 1
ATOM 1619 N N . PHE A 1 215 ? 2.863 -30.594 -0.051 1 98.62 215 PHE A N 1
ATOM 1620 C CA . PHE A 1 215 ? 4.023 -29.875 -0.551 1 98.62 215 PHE A CA 1
ATOM 1621 C C . PHE A 1 215 ? 5.234 -30.094 0.349 1 98.62 215 PHE A C 1
ATOM 1623 O O . PHE A 1 215 ? 6.328 -30.391 -0.135 1 98.62 215 PHE A O 1
ATOM 1630 N N . LEU A 1 216 ? 5.035 -29.953 1.659 1 98.75 216 LEU A N 1
ATOM 1631 C CA . LEU A 1 216 ? 6.141 -29.938 2.613 1 98.75 216 LEU A CA 1
ATOM 1632 C C . LEU A 1 216 ? 6.723 -31.328 2.797 1 98.75 216 LEU A C 1
ATOM 1634 O O . LEU A 1 216 ? 7.91 -31.469 3.098 1 98.75 216 LEU A O 1
ATOM 1638 N N . ALA A 1 217 ? 5.895 -32.375 2.672 1 98.25 217 ALA A N 1
ATOM 1639 C CA . ALA A 1 217 ? 6.32 -33.781 2.775 1 98.25 217 ALA A CA 1
ATOM 1640 C C . ALA A 1 217 ? 7.203 -33.969 4 1 98.25 217 ALA A C 1
ATOM 1642 O O . ALA A 1 217 ? 8.289 -34.562 3.898 1 98.25 217 ALA A O 1
ATOM 1643 N N . GLY A 1 218 ? 6.828 -33.469 5.102 1 98.06 218 GLY A N 1
ATOM 1644 C CA . GLY A 1 218 ? 7.512 -33.719 6.359 1 98.06 218 GLY A CA 1
ATOM 1645 C C . GLY A 1 218 ? 8.375 -32.562 6.812 1 98.06 218 GLY A C 1
ATOM 1646 O O . GLY A 1 218 ? 8.773 -32.5 7.98 1 98.06 218 GLY A O 1
ATOM 1647 N N . GLU A 1 219 ? 8.695 -31.562 5.922 1 98.44 219 GLU A N 1
ATOM 1648 C CA . GLU A 1 219 ? 9.469 -30.375 6.309 1 98.44 219 GLU A CA 1
ATOM 1649 C C . GLU A 1 219 ? 8.641 -29.438 7.188 1 98.44 219 GLU A C 1
ATOM 1651 O O . GLU A 1 219 ? 7.414 -29.531 7.219 1 98.44 219 GLU A O 1
ATOM 1656 N N . LEU A 1 220 ? 9.281 -28.578 7.922 1 98.44 220 LEU A N 1
ATOM 1657 C CA . LEU A 1 220 ? 8.625 -27.656 8.836 1 98.44 220 LEU A CA 1
ATOM 1658 C C . LEU A 1 220 ? 7.867 -26.578 8.07 1 98.44 220 LEU A C 1
ATOM 1660 O O . LEU A 1 220 ? 8.414 -25.953 7.152 1 98.44 220 LEU A O 1
ATOM 1664 N N . PRO A 1 221 ? 6.664 -26.344 8.438 1 98.56 221 PRO A N 1
ATOM 1665 C CA . PRO A 1 221 ? 5.898 -25.297 7.766 1 98.56 221 PRO A CA 1
ATOM 1666 C C . PRO A 1 221 ? 6.461 -23.906 8.023 1 98.56 221 PRO A C 1
ATOM 1668 O O . PRO A 1 221 ? 6.082 -22.953 7.34 1 98.56 221 PRO A O 1
ATOM 1671 N N . THR A 1 222 ? 7.371 -23.734 8.977 1 98.69 222 THR A N 1
ATOM 1672 C CA . THR A 1 222 ? 7.953 -22.438 9.305 1 98.69 222 THR A CA 1
ATOM 1673 C C . THR A 1 222 ? 9.242 -22.219 8.531 1 98.69 222 THR A C 1
ATOM 1675 O O . THR A 1 222 ? 9.906 -21.188 8.703 1 98.69 222 THR A O 1
ATOM 1678 N N . HIS A 1 223 ? 9.648 -23.25 7.75 1 98.75 223 HIS A N 1
ATOM 1679 C CA . HIS A 1 223 ? 10.844 -23.047 6.941 1 98.75 223 HIS A CA 1
ATOM 1680 C C . HIS A 1 223 ? 10.742 -21.766 6.125 1 98.75 223 HIS A C 1
ATOM 1682 O O . HIS A 1 223 ? 9.75 -21.547 5.418 1 98.75 223 HIS A O 1
ATOM 1688 N N . PRO A 1 224 ? 11.758 -20.859 6.102 1 98.5 224 PRO A N 1
ATOM 1689 C CA . PRO A 1 224 ? 11.656 -19.531 5.48 1 98.5 224 PRO A CA 1
ATOM 1690 C C . PRO A 1 224 ? 11.43 -19.609 3.971 1 98.5 224 PRO A C 1
ATOM 1692 O O . PRO A 1 224 ? 10.836 -18.703 3.385 1 98.5 224 PRO A O 1
ATOM 1695 N N . ASP A 1 225 ? 11.828 -20.703 3.318 1 98.56 225 ASP A N 1
ATOM 1696 C CA . ASP A 1 225 ? 11.602 -20.844 1.884 1 98.56 225 ASP A CA 1
ATOM 1697 C C . ASP A 1 225 ? 10.141 -21.203 1.595 1 98.56 225 ASP A C 1
ATOM 1699 O O . ASP A 1 225 ? 9.648 -20.969 0.491 1 98.56 225 ASP A O 1
ATOM 1703 N N . ALA A 1 226 ? 9.516 -21.844 2.602 1 98.56 226 ALA A N 1
ATOM 1704 C CA . ALA A 1 226 ? 8.117 -22.234 2.459 1 98.56 226 ALA A CA 1
ATOM 1705 C C . ALA A 1 226 ? 7.176 -21.141 2.965 1 98.56 226 ALA A C 1
ATOM 1707 O O . ALA A 1 226 ? 6.094 -20.953 2.414 1 98.56 226 ALA A O 1
ATOM 1708 N N . SER A 1 227 ? 7.633 -20.5 4.004 1 98.88 227 SER A N 1
ATOM 1709 C CA . SER A 1 227 ? 6.859 -19.453 4.664 1 98.88 227 SER A CA 1
ATOM 1710 C C . SER A 1 227 ? 7.695 -18.188 4.863 1 98.88 227 SER A C 1
ATOM 1712 O O . SER A 1 227 ? 8.242 -17.969 5.945 1 98.88 227 SER A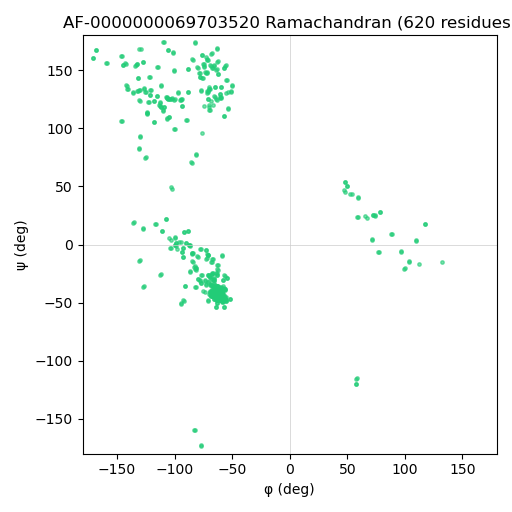 O 1
ATOM 1714 N N . PRO A 1 228 ? 7.602 -17.281 3.912 1 98.81 228 PRO A N 1
ATOM 1715 C CA . PRO A 1 228 ? 8.5 -16.125 3.955 1 98.81 228 PRO A CA 1
ATOM 1716 C C . PRO A 1 228 ? 8.148 -15.148 5.07 1 98.81 228 PRO A C 1
ATOM 1718 O O . PRO A 1 228 ? 8.93 -14.242 5.367 1 98.81 228 PRO A O 1
ATOM 1721 N N . VAL A 1 229 ? 7.031 -15.289 5.781 1 98.75 229 VAL A N 1
ATOM 1722 C CA . VAL A 1 229 ? 6.738 -14.43 6.93 1 98.75 229 VAL A CA 1
ATOM 1723 C C . VAL A 1 229 ? 7.789 -14.656 8.016 1 98.75 229 VAL A C 1
ATOM 1725 O O . VAL A 1 229 ? 7.98 -13.797 8.883 1 98.75 229 VAL A O 1
ATOM 1728 N N . PHE A 1 230 ? 8.492 -15.805 7.988 1 98.69 230 PHE A N 1
ATOM 1729 C CA . PHE A 1 230 ? 9.484 -16.141 9 1 98.69 230 PHE A CA 1
ATOM 1730 C C . PHE A 1 230 ? 10.891 -15.836 8.508 1 98.69 230 PHE A C 1
ATOM 1732 O O . PHE A 1 230 ? 11.875 -16.094 9.211 1 98.69 230 PHE A O 1
ATOM 1739 N N . ALA A 1 231 ? 11.07 -15.32 7.336 1 98.75 231 ALA A N 1
ATOM 1740 C CA . ALA A 1 231 ? 12.375 -15.133 6.703 1 98.75 231 ALA A CA 1
ATOM 1741 C C . ALA A 1 231 ? 12.977 -13.781 7.086 1 98.75 231 ALA A C 1
ATOM 1743 O O . ALA A 1 231 ? 12.25 -12.844 7.43 1 98.75 231 ALA A O 1
ATOM 1744 N N . ASP A 1 232 ? 14.305 -13.719 7.105 1 98.5 232 ASP A N 1
ATOM 1745 C CA . ASP A 1 232 ? 14.992 -12.438 7.062 1 98.5 232 ASP A CA 1
ATOM 1746 C C . ASP A 1 232 ? 14.844 -11.781 5.691 1 98.5 232 ASP A C 1
ATOM 1748 O O . ASP A 1 232 ? 15.305 -12.32 4.684 1 98.5 232 ASP A O 1
ATOM 1752 N N . VAL A 1 233 ? 14.234 -10.578 5.684 1 98.75 233 VAL A N 1
ATOM 1753 C CA . VAL A 1 233 ? 13.844 -10.031 4.391 1 98.75 233 VAL A CA 1
ATOM 1754 C C . VAL A 1 233 ? 14.609 -8.734 4.125 1 98.75 233 VAL A C 1
ATOM 1756 O O . VAL A 1 233 ? 14.211 -7.934 3.275 1 98.75 233 VAL A O 1
ATOM 1759 N N . HIS A 1 234 ? 15.727 -8.477 4.855 1 98.31 234 HIS A N 1
ATOM 1760 C CA . HIS A 1 234 ? 16.484 -7.246 4.637 1 98.31 234 HIS A CA 1
ATOM 1761 C C . HIS A 1 234 ? 17.062 -7.203 3.23 1 98.31 234 HIS A C 1
ATOM 1763 O O . HIS A 1 234 ? 17.297 -8.25 2.617 1 98.31 234 HIS A O 1
ATOM 1769 N N . ASP A 1 235 ? 17.25 -6.059 2.676 1 98.38 235 ASP A N 1
ATOM 1770 C CA . ASP A 1 235 ? 17.984 -5.766 1.453 1 98.38 235 ASP A CA 1
ATOM 1771 C C . ASP A 1 235 ? 17.312 -6.383 0.234 1 98.38 235 ASP A C 1
ATOM 1773 O O . ASP A 1 235 ? 17.969 -6.703 -0.757 1 98.38 235 ASP A O 1
ATOM 1777 N N . LEU A 1 236 ? 16 -6.633 0.311 1 98.88 236 LEU A N 1
ATOM 1778 C CA . LEU A 1 236 ? 15.266 -7.07 -0.865 1 98.88 236 LEU A CA 1
ATOM 1779 C C . LEU A 1 236 ? 14.82 -5.879 -1.706 1 98.88 236 LEU A C 1
ATOM 1781 O O . LEU A 1 236 ? 14.859 -4.738 -1.239 1 98.88 236 LEU A O 1
ATOM 1785 N N . ALA A 1 237 ? 14.516 -6.145 -3.004 1 98.81 237 ALA A N 1
ATOM 1786 C CA . ALA A 1 237 ? 13.984 -5.129 -3.908 1 98.81 237 ALA A CA 1
ATOM 1787 C C . ALA A 1 237 ? 12.57 -4.719 -3.496 1 98.81 237 ALA A C 1
ATOM 1789 O O . ALA A 1 237 ? 11.93 -5.395 -2.684 1 98.81 237 ALA A O 1
ATOM 1790 N N . PRO A 1 238 ? 12.055 -3.58 -4.008 1 98.88 238 PRO A N 1
ATOM 1791 C CA . PRO A 1 238 ? 10.695 -3.119 -3.699 1 98.88 238 PRO A CA 1
ATOM 1792 C C . PRO A 1 238 ? 9.633 -4.172 -4 1 98.88 238 PRO A C 1
ATOM 1794 O O . PRO A 1 238 ? 9.727 -4.879 -5.008 1 98.88 238 PRO A O 1
ATOM 1797 N N . ILE A 1 239 ? 8.625 -4.227 -3.1 1 98.94 239 ILE A N 1
ATOM 1798 C CA . ILE A 1 239 ? 7.59 -5.23 -3.281 1 98.94 239 ILE A CA 1
ATOM 1799 C C . ILE A 1 239 ? 6.215 -4.605 -3.041 1 98.94 239 ILE A C 1
ATOM 1801 O O . ILE A 1 239 ? 6.027 -3.859 -2.078 1 98.94 239 ILE A O 1
ATOM 1805 N N . LEU A 1 240 ? 5.305 -4.836 -3.955 1 98.94 240 LEU A N 1
ATOM 1806 C CA . LEU A 1 240 ? 3.881 -4.582 -3.768 1 98.94 240 LEU A CA 1
ATOM 1807 C C . LEU A 1 240 ? 3.137 -5.871 -3.436 1 98.94 240 LEU A C 1
ATOM 1809 O O . LEU A 1 240 ? 3.268 -6.871 -4.148 1 98.94 240 LEU A O 1
ATOM 1813 N N . ILE A 1 241 ? 2.414 -5.871 -2.311 1 99 241 ILE A N 1
ATOM 1814 C CA . ILE A 1 241 ? 1.545 -6.977 -1.92 1 99 241 ILE A CA 1
ATOM 1815 C C . ILE A 1 241 ? 0.084 -6.578 -2.123 1 99 241 ILE A C 1
ATOM 1817 O O . ILE A 1 241 ? -0.346 -5.516 -1.665 1 99 241 ILE A O 1
ATOM 1821 N N . GLN A 1 242 ? -0.649 -7.383 -2.867 1 98.94 242 GLN A N 1
ATOM 1822 C CA . GLN A 1 242 ? -2.088 -7.199 -3.02 1 98.94 242 GLN A CA 1
ATOM 1823 C C . GLN A 1 242 ? -2.857 -8.375 -2.42 1 98.94 242 GLN A C 1
ATOM 1825 O O . GLN A 1 242 ? -2.572 -9.531 -2.73 1 98.94 242 GLN A O 1
ATOM 1830 N N . ILE A 1 243 ? -3.85 -8.141 -1.535 1 98.94 243 ILE A N 1
ATOM 1831 C CA . ILE A 1 243 ? -4.566 -9.195 -0.823 1 98.94 243 ILE A CA 1
ATOM 1832 C C . ILE A 1 243 ? -6.043 -8.828 -0.707 1 98.94 243 ILE A C 1
ATOM 1834 O O . ILE A 1 243 ? -6.387 -7.652 -0.544 1 98.94 243 ILE A O 1
ATOM 1838 N N . GLY A 1 244 ? -6.895 -9.797 -0.938 1 98.81 244 GLY A N 1
ATOM 1839 C CA . GLY A 1 244 ? -8.312 -9.602 -0.697 1 98.81 244 GLY A CA 1
ATOM 1840 C C . GLY A 1 244 ? -8.688 -9.695 0.77 1 98.81 244 GLY A C 1
ATOM 1841 O O . GLY A 1 244 ? -8.148 -10.523 1.504 1 98.81 244 GLY A O 1
ATOM 1842 N N . GLU A 1 245 ? -9.633 -8.883 1.156 1 98.31 245 GLU A N 1
ATOM 1843 C CA . GLU A 1 245 ? -10.055 -8.828 2.553 1 98.31 245 GLU A CA 1
ATOM 1844 C C . GLU A 1 245 ? -10.742 -10.125 2.975 1 98.31 245 GLU A C 1
ATOM 1846 O O . GLU A 1 245 ? -10.742 -10.477 4.156 1 98.31 245 GLU A O 1
ATOM 1851 N N . ASN A 1 246 ? -11.336 -10.891 2.092 1 98.19 246 ASN A N 1
ATOM 1852 C CA . ASN A 1 246 ? -12.047 -12.125 2.4 1 98.19 246 ASN A CA 1
ATOM 1853 C C . ASN A 1 246 ? -11.086 -13.297 2.584 1 98.19 246 ASN A C 1
ATOM 1855 O O . ASN A 1 246 ? -11.484 -14.375 3.025 1 98.19 246 ASN A O 1
ATOM 1859 N N . GLU A 1 247 ? -9.844 -13.148 2.268 1 98.56 247 GLU A N 1
ATOM 1860 C CA . GLU A 1 247 ? -8.898 -14.25 2.227 1 98.56 247 GLU A CA 1
ATOM 1861 C C . GLU A 1 247 ? -8.477 -14.672 3.633 1 98.56 247 GLU A C 1
ATOM 1863 O O . GLU A 1 247 ? -8.227 -13.828 4.492 1 98.56 247 GLU A O 1
ATOM 1868 N N . VAL A 1 248 ? -8.281 -15.977 3.838 1 98.38 248 VAL A N 1
ATOM 1869 C CA . VAL A 1 248 ? -7.754 -16.516 5.09 1 98.38 248 VAL A CA 1
ATOM 1870 C C . VAL A 1 248 ? -6.293 -16.094 5.25 1 98.38 248 VAL A C 1
ATOM 1872 O O . VAL A 1 248 ? -5.746 -16.141 6.355 1 98.38 248 VAL A O 1
ATOM 1875 N N . MET A 1 249 ? -5.629 -15.602 4.152 1 98.12 249 MET A N 1
ATOM 1876 C CA . MET A 1 249 ? -4.223 -15.211 4.137 1 98.12 249 MET A CA 1
ATOM 1877 C C . MET A 1 249 ? -4.066 -13.734 4.5 1 98.12 249 MET A C 1
ATOM 1879 O O . MET A 1 249 ? -2.947 -13.227 4.559 1 98.12 249 MET A O 1
ATOM 1883 N N . LEU A 1 250 ? -5.113 -12.992 4.809 1 98.75 250 LEU A N 1
ATOM 1884 C CA . LEU A 1 250 ? -5.082 -11.539 4.984 1 98.75 250 LEU A CA 1
ATOM 1885 C C . LEU A 1 250 ? -4.078 -11.148 6.059 1 98.75 250 LEU A C 1
ATOM 1887 O O . LEU A 1 250 ? -3.176 -10.344 5.809 1 98.75 250 LEU A O 1
ATOM 1891 N N . SER A 1 251 ? -4.18 -11.727 7.281 1 98.44 251 SER A N 1
ATOM 1892 C CA . SER A 1 251 ? -3.324 -11.328 8.398 1 98.44 251 SER A CA 1
ATOM 1893 C C . SER A 1 251 ? -1.855 -11.602 8.094 1 98.44 251 SER A C 1
ATOM 1895 O O . SER A 1 251 ? -0.978 -10.844 8.508 1 98.44 251 SER A O 1
ATOM 1897 N N . ASP A 1 252 ? -1.575 -12.664 7.402 1 98.62 252 ASP A N 1
ATOM 1898 C CA . ASP A 1 252 ? -0.188 -13.016 7.113 1 98.62 252 ASP A CA 1
ATOM 1899 C C . ASP A 1 252 ? 0.37 -12.156 5.98 1 98.62 252 ASP A C 1
ATOM 1901 O O . ASP A 1 252 ? 1.571 -11.883 5.938 1 98.62 252 ASP A O 1
ATOM 1905 N N . ALA A 1 253 ? -0.543 -11.734 5.016 1 98.88 253 ALA A N 1
ATOM 1906 C CA . ALA A 1 253 ? -0.102 -10.742 4.039 1 98.88 253 ALA A CA 1
ATOM 1907 C C . ALA A 1 253 ? 0.296 -9.438 4.727 1 98.88 253 ALA A C 1
ATOM 1909 O O . ALA A 1 253 ? 1.318 -8.836 4.387 1 98.88 253 ALA A O 1
ATOM 1910 N N . ILE A 1 254 ? -0.481 -8.984 5.699 1 98.75 254 ILE A N 1
ATOM 1911 C CA . ILE A 1 254 ? -0.211 -7.773 6.465 1 98.75 254 ILE A CA 1
ATOM 1912 C C . ILE A 1 254 ? 1.075 -7.949 7.273 1 98.75 254 ILE A C 1
ATOM 1914 O O . ILE A 1 254 ? 1.922 -7.051 7.301 1 98.75 254 ILE A O 1
ATOM 1918 N N . ARG A 1 255 ? 1.225 -9.109 7.875 1 98.62 255 ARG A N 1
ATOM 1919 C CA . ARG A 1 255 ? 2.438 -9.43 8.617 1 98.62 255 ARG A CA 1
ATOM 1920 C C . ARG A 1 255 ? 3.664 -9.383 7.715 1 98.62 255 ARG A C 1
ATOM 1922 O O . ARG A 1 255 ? 4.707 -8.852 8.102 1 98.62 255 ARG A O 1
ATOM 1929 N N . LEU A 1 256 ? 3.533 -9.992 6.535 1 98.88 256 LEU A N 1
ATOM 1930 C CA . LEU A 1 256 ? 4.633 -9.969 5.578 1 98.88 256 LEU A CA 1
ATOM 1931 C C . LEU A 1 256 ? 5.004 -8.531 5.211 1 98.88 256 LEU A C 1
ATOM 1933 O O . LEU A 1 256 ? 6.188 -8.188 5.176 1 98.88 256 LEU A O 1
ATOM 1937 N N . ALA A 1 257 ? 4.031 -7.703 4.949 1 98.88 257 ALA A N 1
ATOM 1938 C CA . ALA A 1 257 ? 4.273 -6.297 4.633 1 98.88 257 ALA A CA 1
ATOM 1939 C C . ALA A 1 257 ? 4.98 -5.59 5.785 1 98.88 257 ALA A C 1
ATOM 1941 O O . ALA A 1 257 ? 5.906 -4.809 5.566 1 98.88 257 ALA A O 1
ATOM 1942 N N . ALA A 1 258 ? 4.508 -5.859 7.004 1 98.62 258 ALA A N 1
ATOM 1943 C CA . ALA A 1 258 ? 5.121 -5.27 8.188 1 98.62 258 ALA A CA 1
ATOM 1944 C C . ALA A 1 258 ? 6.594 -5.656 8.297 1 98.62 258 ALA A C 1
ATOM 1946 O O . ALA A 1 258 ? 7.453 -4.801 8.531 1 98.62 258 ALA A O 1
ATOM 1947 N N . ASN A 1 259 ? 6.902 -6.961 8.133 1 98.69 259 ASN A N 1
ATOM 1948 C CA . ASN A 1 259 ? 8.273 -7.445 8.172 1 98.69 259 ASN A CA 1
ATOM 1949 C C . ASN A 1 259 ? 9.156 -6.738 7.145 1 98.69 259 ASN A C 1
ATOM 1951 O O . ASN A 1 259 ? 10.258 -6.301 7.461 1 98.69 259 ASN A O 1
ATOM 1955 N N . LEU A 1 260 ? 8.648 -6.637 5.926 1 98.88 260 LEU A N 1
ATOM 1956 C CA . LEU A 1 260 ? 9.383 -6.004 4.844 1 98.88 260 LEU A CA 1
ATOM 1957 C C . LEU A 1 260 ? 9.641 -4.531 5.148 1 98.88 260 LEU A C 1
ATOM 1959 O O . LEU A 1 260 ? 10.773 -4.059 5.039 1 98.88 260 LEU A O 1
ATOM 1963 N N . GLY A 1 261 ? 8.586 -3.814 5.52 1 98.5 261 GLY A N 1
ATOM 1964 C CA . GLY A 1 261 ? 8.711 -2.4 5.844 1 98.5 261 GLY A CA 1
ATOM 1965 C C . GLY A 1 261 ? 9.688 -2.127 6.969 1 98.5 261 GLY A C 1
ATOM 1966 O O . GLY A 1 261 ? 10.523 -1.228 6.867 1 98.5 261 GLY A O 1
ATOM 1967 N N . GLU A 1 262 ? 9.602 -2.912 8.031 1 97.88 262 GLU A N 1
ATOM 1968 C CA . GLU A 1 262 ? 10.469 -2.74 9.195 1 97.88 262 GLU A CA 1
ATOM 1969 C C . GLU A 1 262 ? 11.914 -3.076 8.859 1 97.88 262 GLU A C 1
ATOM 1971 O O . GLU A 1 262 ? 12.844 -2.568 9.492 1 97.88 262 GLU A O 1
ATOM 1976 N N . ALA A 1 263 ? 12.109 -3.932 7.812 1 98.12 263 ALA A N 1
ATOM 1977 C CA . ALA A 1 263 ? 13.438 -4.32 7.367 1 98.12 263 ALA A CA 1
ATOM 1978 C C . ALA A 1 263 ? 13.984 -3.34 6.332 1 98.12 263 ALA A C 1
ATOM 1980 O O . ALA A 1 263 ? 14.969 -3.631 5.652 1 98.12 263 ALA A O 1
ATOM 1981 N N . ARG A 1 264 ? 13.398 -2.254 6.133 1 97.56 264 ARG A N 1
ATOM 1982 C CA . ARG A 1 264 ? 13.844 -1.16 5.277 1 97.56 264 ARG A CA 1
ATOM 1983 C C . ARG A 1 264 ? 13.703 -1.522 3.805 1 97.56 264 ARG A C 1
ATOM 1985 O O . ARG A 1 264 ? 14.492 -1.074 2.971 1 97.56 264 ARG A O 1
ATOM 1992 N N . VAL A 1 265 ? 12.812 -2.412 3.475 1 98.75 265 VAL A N 1
ATOM 1993 C CA . VAL A 1 265 ? 12.453 -2.703 2.092 1 98.75 265 VAL A CA 1
ATOM 1994 C C . VAL A 1 265 ? 11.32 -1.779 1.647 1 98.75 265 VAL A C 1
ATOM 1996 O O . VAL A 1 265 ? 10.344 -1.591 2.375 1 98.75 265 VAL A O 1
ATOM 1999 N N . ARG A 1 266 ? 11.461 -1.126 0.453 1 98.81 266 ARG A N 1
ATOM 2000 C CA . ARG A 1 266 ? 10.344 -0.371 -0.11 1 98.81 266 ARG A CA 1
ATOM 2001 C C . ARG A 1 266 ? 9.117 -1.258 -0.292 1 98.81 266 ARG A C 1
ATOM 2003 O O . ARG A 1 266 ? 9.125 -2.182 -1.108 1 98.81 266 ARG A O 1
ATOM 2010 N N . THR A 1 267 ? 8.055 -1.003 0.55 1 98.81 267 THR A N 1
ATOM 2011 C CA . THR A 1 267 ? 6.934 -1.926 0.66 1 98.81 267 THR A CA 1
ATOM 2012 C C . THR A 1 267 ? 5.613 -1.208 0.385 1 98.81 267 THR A C 1
ATOM 2014 O O . THR A 1 267 ? 5.395 -0.096 0.869 1 98.81 267 THR A O 1
ATOM 2017 N N . SER A 1 268 ? 4.812 -1.773 -0.439 1 98.88 268 SER A N 1
ATOM 2018 C CA . SER A 1 268 ? 3.422 -1.381 -0.636 1 98.88 268 SER A CA 1
ATOM 2019 C C . SER A 1 268 ? 2.473 -2.539 -0.342 1 98.88 268 SER A C 1
ATOM 2021 O O . SER A 1 268 ? 2.75 -3.682 -0.711 1 98.88 268 SER A O 1
ATOM 2023 N N . LEU A 1 269 ? 1.427 -2.268 0.427 1 98.94 269 LEU A N 1
ATOM 2024 C CA . LEU A 1 269 ? 0.347 -3.207 0.71 1 98.94 269 LEU A CA 1
ATOM 2025 C C . LEU A 1 269 ? -0.997 -2.643 0.262 1 98.94 269 LEU A C 1
ATOM 2027 O O . LEU A 1 269 ? -1.313 -1.485 0.544 1 98.94 269 LEU A O 1
ATOM 2031 N N . GLU A 1 270 ? -1.727 -3.395 -0.48 1 98.94 270 GLU A N 1
ATOM 2032 C CA . GLU A 1 270 ? -3.113 -3.076 -0.804 1 98.94 270 GLU A CA 1
ATOM 2033 C C . GLU A 1 270 ? -4.062 -4.148 -0.278 1 98.94 270 GLU A C 1
ATOM 2035 O O . GLU A 1 270 ? -3.928 -5.324 -0.614 1 98.94 270 GLU A O 1
ATOM 2040 N N . VAL A 1 271 ? -5.023 -3.746 0.535 1 98.94 271 VAL A N 1
ATOM 2041 C CA . VAL A 1 271 ? -6.113 -4.613 0.976 1 98.94 271 VAL A CA 1
ATOM 2042 C C . VAL A 1 271 ? -7.402 -4.23 0.256 1 98.94 271 VAL A C 1
ATOM 2044 O O . VAL A 1 271 ? -7.816 -3.068 0.283 1 98.94 271 VAL A O 1
ATOM 2047 N N . TRP A 1 272 ? -8.023 -5.176 -0.381 1 98.81 272 TRP A N 1
ATOM 2048 C CA . TRP A 1 272 ? -9.172 -4.926 -1.249 1 98.81 272 TRP A CA 1
ATOM 2049 C C . TRP A 1 272 ? -10.445 -5.512 -0.652 1 98.81 272 TRP A C 1
ATOM 2051 O O . TRP A 1 272 ? -10.57 -6.73 -0.515 1 98.81 272 TRP A O 1
ATOM 2061 N N . PRO A 1 273 ? -11.453 -4.703 -0.337 1 98.19 273 PRO A N 1
ATOM 2062 C CA . PRO A 1 273 ? -12.688 -5.168 0.302 1 98.19 273 PRO A CA 1
ATOM 2063 C C . PRO A 1 273 ? -13.438 -6.195 -0.542 1 98.19 273 PRO A C 1
ATOM 2065 O O . PRO A 1 273 ? -13.633 -5.984 -1.741 1 98.19 273 PRO A O 1
ATOM 2068 N N . GLY A 1 274 ? -13.75 -7.234 0.126 1 97.69 274 GLY A N 1
ATOM 2069 C CA . GLY A 1 274 ? -14.641 -8.219 -0.471 1 97.69 274 GLY A CA 1
ATOM 2070 C C . GLY A 1 274 ? -13.953 -9.102 -1.492 1 97.69 274 GLY A C 1
ATOM 2071 O O . GLY A 1 274 ? -14.555 -10.047 -2.006 1 97.69 274 GLY A O 1
ATOM 2072 N N . MET A 1 275 ? -12.75 -8.836 -1.812 1 98.5 275 MET A N 1
ATOM 2073 C CA . MET A 1 275 ? -12.055 -9.617 -2.83 1 98.5 275 MET A CA 1
ATOM 2074 C C . MET A 1 275 ? -11.578 -10.953 -2.258 1 98.5 275 MET A C 1
ATOM 2076 O O . MET A 1 275 ? -11.297 -11.055 -1.064 1 98.5 275 MET A O 1
ATOM 2080 N N . PHE A 1 276 ? -11.555 -11.961 -3.1 1 98.44 276 PHE A N 1
ATOM 2081 C CA . PHE A 1 276 ? -11.211 -13.336 -2.746 1 98.44 276 PHE A CA 1
ATOM 2082 C C . PHE A 1 276 ? -9.875 -13.727 -3.35 1 98.44 276 PHE A C 1
ATOM 2084 O O . PHE A 1 276 ? -9.234 -12.93 -4.039 1 98.44 276 PHE A O 1
ATOM 2091 N N . HIS A 1 277 ? -9.398 -14.938 -2.988 1 98.62 277 HIS A N 1
ATOM 2092 C CA . HIS A 1 277 ? -8.062 -15.43 -3.312 1 98.62 277 HIS A CA 1
ATOM 2093 C C . HIS A 1 277 ? -7.797 -15.352 -4.812 1 98.62 277 HIS A C 1
ATOM 2095 O O . HIS A 1 277 ? -8.562 -15.898 -5.609 1 98.62 277 HIS A O 1
ATOM 2101 N N . VAL A 1 278 ? -6.77 -14.516 -5.238 1 98.62 278 VAL A N 1
ATOM 2102 C CA . VAL A 1 278 ? -6.262 -14.352 -6.598 1 98.62 278 VAL A CA 1
ATOM 2103 C C . VAL A 1 278 ? -7.387 -13.883 -7.516 1 98.62 278 VAL A C 1
ATOM 2105 O O . VAL A 1 278 ? -7.5 -14.336 -8.656 1 98.62 278 VAL A O 1
ATOM 2108 N N . TRP A 1 279 ? -8.234 -12.969 -7.066 1 98.5 279 TRP A N 1
ATOM 2109 C CA . TRP A 1 279 ? -9.312 -12.422 -7.879 1 98.5 279 TRP A CA 1
ATOM 2110 C C . TRP A 1 279 ? -8.766 -11.766 -9.141 1 98.5 279 TRP A C 1
ATOM 2112 O O . TRP A 1 279 ? -9.523 -11.477 -10.07 1 98.5 279 TRP A O 1
ATOM 2122 N N . HIS A 1 280 ? -7.457 -11.594 -9.25 1 98.62 280 HIS A N 1
ATOM 2123 C CA . HIS A 1 280 ? -6.75 -11.016 -10.391 1 98.62 280 HIS A CA 1
ATOM 2124 C C . HIS A 1 280 ? -7.039 -11.789 -11.672 1 98.62 280 HIS A C 1
ATOM 2126 O O . HIS A 1 280 ? -7.023 -11.219 -12.766 1 98.62 280 HIS A O 1
ATOM 2132 N N . LEU A 1 281 ? -7.281 -13.078 -11.547 1 97.81 281 LEU A N 1
ATOM 2133 C CA . LEU A 1 281 ? -7.551 -13.906 -12.719 1 97.81 281 LEU A CA 1
ATOM 2134 C C . LEU A 1 281 ? -8.82 -13.445 -13.43 1 97.81 281 LEU A C 1
ATOM 2136 O O . LEU A 1 281 ? -9.039 -13.773 -14.602 1 97.81 281 LEU A O 1
ATOM 2140 N N . LEU A 1 282 ? -9.648 -12.688 -12.758 1 97.69 282 LEU A N 1
ATOM 2141 C CA . LEU A 1 282 ? -10.914 -12.234 -13.328 1 97.69 282 LEU A CA 1
ATOM 2142 C C . LEU A 1 282 ? -10.742 -10.883 -14.016 1 97.69 282 LEU A C 1
ATOM 2144 O O . LEU A 1 282 ? -11.727 -10.211 -14.336 1 97.69 282 LEU A O 1
ATOM 2148 N N . ALA A 1 283 ? -9.516 -10.391 -14.219 1 97.44 283 ALA A N 1
ATOM 2149 C CA . ALA A 1 283 ? -9.281 -9.172 -14.984 1 97.44 283 ALA A CA 1
ATOM 2150 C C . ALA A 1 283 ? -10.008 -9.227 -16.328 1 97.44 283 AL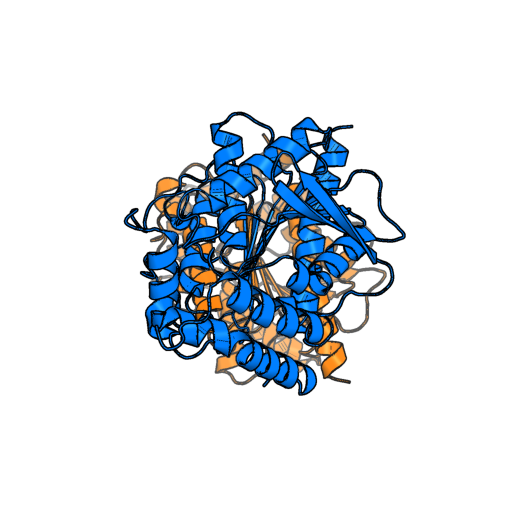A A C 1
ATOM 2152 O O . ALA A 1 283 ? -10.008 -10.258 -17 1 97.44 283 ALA A O 1
ATOM 2153 N N . GLY A 1 284 ? -10.648 -8.18 -16.75 1 95.5 284 GLY A N 1
ATOM 2154 C CA . GLY A 1 284 ? -11.484 -8.117 -17.938 1 95.5 284 GLY A CA 1
ATOM 2155 C C . GLY A 1 284 ? -12.961 -8.227 -17.641 1 95.5 284 GLY A C 1
ATOM 2156 O O . GLY A 1 284 ? -13.797 -7.805 -18.438 1 95.5 284 GLY A O 1
ATOM 2157 N N . THR A 1 285 ? -13.344 -8.797 -16.422 1 96 285 THR A N 1
ATOM 2158 C CA . THR A 1 285 ? -14.758 -8.969 -16.094 1 96 285 THR A CA 1
ATOM 2159 C C . THR A 1 285 ? -15.055 -8.422 -14.703 1 96 285 THR A C 1
ATOM 2161 O O . THR A 1 285 ? -16.219 -8.273 -14.328 1 96 285 THR A O 1
ATOM 2164 N N . LEU A 1 286 ? -14.07 -8.172 -13.945 1 97.44 286 LEU A N 1
ATOM 2165 C CA . LEU A 1 286 ? -14.18 -7.641 -12.594 1 97.44 286 LEU A CA 1
ATOM 2166 C C . LEU A 1 286 ? -13.383 -6.352 -12.445 1 97.44 286 LEU A C 1
ATOM 2168 O O . LEU A 1 286 ? -12.156 -6.367 -12.492 1 97.44 286 LEU A O 1
ATOM 2172 N N . PRO A 1 287 ? -14.016 -5.207 -12.234 1 96.31 287 PRO A N 1
ATOM 2173 C CA . PRO A 1 287 ? -13.344 -3.91 -12.188 1 96.31 287 PRO A CA 1
ATOM 2174 C C . PRO A 1 287 ? -12.234 -3.863 -11.133 1 96.31 287 PRO A C 1
ATOM 2176 O O . PRO A 1 287 ? -11.188 -3.258 -11.367 1 96.31 287 PRO A O 1
ATOM 2179 N N . GLU A 1 288 ? -12.461 -4.527 -9.945 1 97.69 288 GLU A N 1
ATOM 2180 C CA . GLU A 1 288 ? -11.453 -4.559 -8.891 1 97.69 288 GLU A CA 1
ATOM 2181 C C . GLU A 1 288 ? -10.195 -5.285 -9.359 1 97.69 288 GLU A C 1
ATOM 2183 O O . GLU A 1 288 ? -9.078 -4.91 -8.984 1 97.69 288 GLU A O 1
ATOM 2188 N N . ALA A 1 289 ? -10.352 -6.305 -10.148 1 98.56 289 ALA A N 1
ATOM 2189 C CA . ALA A 1 289 ? -9.211 -7.023 -10.711 1 98.56 289 ALA A CA 1
ATOM 2190 C C . ALA A 1 289 ? -8.445 -6.145 -11.703 1 98.56 289 ALA A C 1
ATOM 2192 O O . ALA A 1 289 ? -7.215 -6.098 -11.672 1 98.56 289 ALA A O 1
ATOM 2193 N N . ASP A 1 290 ? -9.188 -5.449 -12.555 1 97.94 290 ASP A N 1
ATOM 2194 C CA . ASP A 1 290 ? -8.57 -4.551 -13.523 1 97.94 290 ASP A CA 1
ATOM 2195 C C . ASP A 1 290 ? -7.762 -3.459 -12.82 1 97.94 290 ASP A C 1
ATOM 2197 O O . ASP A 1 290 ? -6.633 -3.164 -13.219 1 97.94 290 ASP A O 1
ATOM 2201 N N . GLN A 1 291 ? -8.352 -2.893 -11.828 1 98 291 GLN A N 1
ATOM 2202 C CA . GLN A 1 291 ? -7.676 -1.815 -11.117 1 98 291 GLN A CA 1
ATOM 2203 C C . GLN A 1 291 ? -6.445 -2.334 -10.383 1 98 291 GLN A C 1
ATOM 2205 O O . GLN A 1 291 ? -5.402 -1.674 -10.359 1 98 291 GLN A O 1
ATOM 2210 N N . ALA A 1 292 ? -6.555 -3.479 -9.695 1 98.75 292 ALA A N 1
ATOM 2211 C CA . ALA A 1 292 ? -5.414 -4.062 -9 1 98.75 292 ALA A CA 1
ATOM 2212 C C . ALA A 1 292 ? -4.262 -4.332 -9.969 1 98.75 292 ALA A C 1
ATOM 2214 O O . ALA A 1 292 ? -3.102 -4.066 -9.648 1 98.75 292 ALA A O 1
ATOM 2215 N N . LEU A 1 293 ? -4.594 -4.855 -11.133 1 98.69 293 LEU A N 1
ATOM 2216 C CA . LEU A 1 293 ? -3.572 -5.125 -12.133 1 98.69 293 LEU A CA 1
ATOM 2217 C C . LEU A 1 293 ? -2.928 -3.83 -12.617 1 98.69 293 LEU A C 1
ATOM 2219 O O . LEU A 1 293 ? -1.709 -3.766 -12.789 1 98.69 293 LEU A O 1
ATOM 2223 N N . ARG A 1 294 ? -3.711 -2.801 -12.852 1 98.12 294 ARG A N 1
ATOM 2224 C CA . ARG A 1 294 ? -3.17 -1.508 -13.258 1 98.12 294 ARG A CA 1
ATOM 2225 C C . ARG A 1 294 ? -2.225 -0.954 -12.195 1 98.12 294 ARG A C 1
ATOM 2227 O O . ARG A 1 294 ? -1.177 -0.393 -12.523 1 98.12 294 ARG A O 1
ATOM 2234 N N . ASN A 1 295 ? -2.631 -1.08 -10.938 1 98.62 295 ASN A N 1
ATOM 2235 C CA . ASN A 1 295 ? -1.762 -0.65 -9.852 1 98.62 295 ASN A CA 1
ATOM 2236 C C . ASN A 1 295 ? -0.433 -1.401 -9.859 1 98.62 295 ASN A C 1
ATOM 2238 O O . ASN A 1 295 ? 0.626 -0.802 -9.672 1 98.62 295 ASN A O 1
ATOM 2242 N N . ALA A 1 296 ? -0.523 -2.713 -10.062 1 98.88 296 ALA A N 1
ATOM 2243 C CA . ALA A 1 296 ? 0.678 -3.541 -10.133 1 98.88 296 ALA A CA 1
ATOM 2244 C C . ALA A 1 296 ? 1.588 -3.094 -11.273 1 98.88 296 ALA A C 1
ATOM 2246 O O . ALA A 1 296 ? 2.799 -2.957 -11.094 1 98.88 296 ALA A O 1
ATOM 2247 N N . VAL A 1 297 ? 1.016 -2.871 -12.398 1 98.62 297 VAL A N 1
ATOM 2248 C CA . VAL A 1 297 ? 1.769 -2.453 -13.578 1 98.62 297 VAL A CA 1
ATOM 2249 C C . VAL A 1 297 ? 2.434 -1.104 -13.312 1 98.62 297 VAL A C 1
ATOM 2251 O O . VAL A 1 297 ? 3.602 -0.904 -13.648 1 98.62 297 VAL A O 1
ATOM 2254 N N . HIS A 1 298 ? 1.723 -0.23 -12.734 1 97.75 298 HIS A N 1
ATOM 2255 C CA . HIS A 1 298 ? 2.273 1.08 -12.414 1 97.75 298 HIS A CA 1
ATOM 2256 C C . HIS A 1 298 ? 3.467 0.959 -11.469 1 97.75 298 HIS A C 1
ATOM 2258 O O . HIS A 1 298 ? 4.48 1.636 -11.656 1 97.75 298 HIS A O 1
ATOM 2264 N N . PHE A 1 299 ? 3.355 0.207 -10.422 1 98.69 299 PHE A N 1
ATOM 2265 C CA . PHE A 1 299 ? 4.418 -0.018 -9.453 1 98.69 299 PHE A CA 1
ATOM 2266 C C . PHE A 1 299 ? 5.672 -0.551 -10.133 1 98.69 299 PHE A C 1
ATOM 2268 O O . PHE A 1 299 ? 6.773 -0.052 -9.891 1 98.69 299 PHE A O 1
ATOM 2275 N N . LEU A 1 300 ? 5.445 -1.544 -10.984 1 98.75 300 LEU A N 1
ATOM 2276 C CA . LEU A 1 300 ? 6.559 -2.17 -11.688 1 98.75 300 LEU A CA 1
ATOM 2277 C C . LEU A 1 300 ? 7.176 -1.207 -12.695 1 98.75 300 LEU A C 1
ATOM 2279 O O . LEU A 1 300 ? 8.398 -1.125 -12.812 1 98.75 300 LEU A O 1
ATOM 2283 N N . ASP A 1 301 ? 6.34 -0.519 -13.438 1 97.38 301 ASP A N 1
ATOM 2284 C CA . ASP A 1 301 ? 6.828 0.432 -14.43 1 97.38 301 ASP A CA 1
ATOM 2285 C C . ASP A 1 301 ? 7.672 1.525 -13.773 1 97.38 301 ASP A C 1
ATOM 2287 O O . ASP A 1 301 ? 8.688 1.941 -14.328 1 97.38 301 ASP A O 1
ATOM 2291 N N . ASP A 1 302 ? 7.25 2.035 -12.641 1 96.81 302 ASP A N 1
ATOM 2292 C CA . ASP A 1 302 ? 8.016 3.037 -11.906 1 96.81 302 ASP A CA 1
ATOM 2293 C C . ASP A 1 302 ? 9.406 2.518 -11.547 1 96.81 302 ASP A C 1
ATOM 2295 O O . ASP A 1 302 ? 10.398 3.223 -11.727 1 96.81 302 ASP A O 1
ATOM 2299 N N . ALA A 1 303 ? 9.453 1.274 -11.031 1 97.44 303 ALA A N 1
ATOM 2300 C CA . ALA A 1 303 ? 10.727 0.678 -10.641 1 97.44 303 ALA A CA 1
ATOM 2301 C C . ALA A 1 303 ? 11.641 0.503 -11.844 1 97.44 303 ALA A C 1
ATOM 2303 O O . ALA A 1 303 ? 12.844 0.765 -11.766 1 97.44 303 ALA A O 1
ATOM 2304 N N . LEU A 1 304 ? 11.047 0.051 -12.945 1 97.06 304 LEU A N 1
ATOM 2305 C CA . LEU A 1 304 ? 11.805 -0.155 -14.172 1 97.06 304 LEU A CA 1
ATOM 2306 C C . LEU A 1 304 ? 12.375 1.162 -14.688 1 97.06 304 LEU A C 1
ATOM 2308 O O . LEU A 1 304 ? 13.539 1.23 -15.07 1 97.06 304 LEU A O 1
ATOM 2312 N N . ARG A 1 305 ? 11.602 2.193 -14.617 1 94.62 305 ARG A N 1
ATOM 2313 C CA . ARG A 1 305 ? 12.031 3.496 -15.109 1 94.62 305 ARG A CA 1
ATOM 2314 C C . ARG A 1 305 ? 13.141 4.074 -14.242 1 94.62 305 ARG A C 1
ATOM 2316 O O . ARG A 1 305 ? 14.094 4.664 -14.75 1 94.62 305 ARG A O 1
ATOM 2323 N N . ILE A 1 306 ? 13.031 3.936 -12.969 1 93.94 306 ILE A N 1
ATOM 2324 C CA . ILE A 1 306 ? 14.031 4.441 -12.039 1 93.94 306 ILE A CA 1
ATOM 2325 C C . ILE A 1 306 ? 15.359 3.713 -12.266 1 93.94 306 ILE A C 1
ATOM 2327 O O . ILE A 1 306 ? 16.422 4.344 -12.312 1 93.94 306 ILE A O 1
ATOM 2331 N N . ALA A 1 307 ? 15.258 2.393 -12.391 1 93.81 307 ALA A N 1
ATOM 2332 C CA . ALA A 1 307 ? 16.453 1.594 -12.617 1 93.81 307 ALA A CA 1
ATOM 2333 C C . ALA A 1 307 ? 17.109 1.964 -13.945 1 93.81 307 ALA A C 1
ATOM 2335 O O . ALA A 1 307 ? 18.344 2.018 -14.039 1 93.81 307 ALA A O 1
ATOM 2336 N N . GLU A 1 308 ? 16.297 2.189 -14.93 1 89.19 308 GLU A N 1
ATOM 2337 C CA . GLU A 1 308 ? 16.828 2.574 -16.234 1 89.19 308 GLU A CA 1
ATOM 2338 C C . GLU A 1 308 ? 17.516 3.936 -16.188 1 89.19 308 GLU A C 1
ATOM 2340 O O . GLU A 1 308 ? 18.531 4.148 -16.844 1 89.19 308 GLU A O 1
ATOM 2345 N N . ALA A 1 309 ? 17 4.824 -15.367 1 86.56 309 ALA A N 1
ATOM 2346 C CA . ALA A 1 309 ? 17.562 6.164 -15.234 1 86.56 309 ALA A CA 1
ATOM 2347 C C . ALA A 1 309 ? 18.891 6.125 -14.484 1 86.56 309 ALA A C 1
ATOM 2349 O O . ALA A 1 309 ? 19.797 6.895 -14.781 1 86.56 309 ALA A O 1
ATOM 2350 N N . ASN A 1 310 ? 19.016 5.23 -13.523 1 83.94 310 ASN A N 1
ATOM 2351 C CA . ASN A 1 310 ? 20.219 5.133 -12.711 1 83.94 310 ASN A CA 1
ATOM 2352 C C . ASN A 1 310 ? 21.328 4.391 -13.445 1 83.94 310 ASN A C 1
ATOM 2354 O O . ASN A 1 310 ? 22.5 4.508 -13.086 1 83.94 310 ASN A O 1
ATOM 2358 N N . GLY A 1 311 ? 20.984 3.467 -14.336 1 71.5 311 GLY A N 1
ATOM 2359 C CA . GLY A 1 311 ? 21.969 2.721 -15.102 1 71.5 311 GLY A CA 1
ATOM 2360 C C . GLY A 1 311 ? 22.547 3.514 -16.25 1 71.5 311 GLY A C 1
ATOM 2361 O O . GLY A 1 311 ? 23.484 3.057 -16.922 1 71.5 311 GLY A O 1
ATOM 2362 N N . LYS A 1 312 ? 22 4.773 -16.453 1 54.19 312 LYS A N 1
ATOM 2363 C CA . LYS A 1 312 ? 22.547 5.641 -17.484 1 54.19 312 LYS A CA 1
ATOM 2364 C C . LYS A 1 312 ? 23.641 6.543 -16.922 1 54.19 312 LYS A C 1
ATOM 2366 O O . LYS A 1 312 ? 23.625 6.883 -15.734 1 54.19 312 LYS A O 1
ATOM 2371 N N . MET B 1 1 ? 21.906 8.227 1.587 1 82.19 1 MET B N 1
ATOM 2372 C CA . MET B 1 1 ? 22.172 9.641 1.834 1 82.19 1 MET B CA 1
ATOM 2373 C C . MET B 1 1 ? 21.281 10.531 0.971 1 82.19 1 MET B C 1
ATOM 2375 O O . MET B 1 1 ? 21 10.195 -0.182 1 82.19 1 MET B O 1
ATOM 2379 N N . LEU B 1 2 ? 20.797 11.656 1.604 1 93 2 LEU B N 1
ATOM 2380 C CA . LEU B 1 2 ? 19.938 12.594 0.88 1 93 2 LEU B CA 1
ATOM 2381 C C . LEU B 1 2 ? 20.75 13.391 -0.14 1 93 2 LEU B C 1
ATOM 2383 O O . LEU B 1 2 ? 21.938 13.656 0.076 1 93 2 LEU B O 1
ATOM 2387 N N . PRO B 1 3 ? 20.094 13.75 -1.274 1 93.75 3 PRO B N 1
ATOM 2388 C CA . PRO B 1 3 ? 20.719 14.75 -2.137 1 93.75 3 PRO B CA 1
ATOM 2389 C C . PRO B 1 3 ? 21.047 16.047 -1.396 1 93.75 3 PRO B C 1
ATOM 2391 O O . PRO B 1 3 ? 20.375 16.391 -0.414 1 93.75 3 PRO B O 1
ATOM 2394 N N . GLU B 1 4 ? 22 16.766 -1.875 1 95 4 GLU B N 1
ATOM 2395 C CA . GLU B 1 4 ? 22.5 17.953 -1.195 1 95 4 GLU B CA 1
ATOM 2396 C C . GLU B 1 4 ? 21.375 18.953 -0.947 1 95 4 GLU B C 1
ATOM 2398 O O . GLU B 1 4 ? 21.234 19.484 0.16 1 95 4 GLU B O 1
ATOM 2403 N N . GLN B 1 5 ? 20.594 19.219 -1.936 1 95.12 5 GLN B N 1
ATOM 2404 C CA . GLN B 1 5 ? 19.516 20.188 -1.805 1 95.12 5 GLN B CA 1
ATOM 2405 C C . GLN B 1 5 ? 18.5 19.75 -0.764 1 95.12 5 GLN B C 1
ATOM 2407 O O . GLN B 1 5 ? 17.969 20.562 -0.004 1 95.12 5 GLN B O 1
ATOM 2412 N N . ALA B 1 6 ? 18.188 18.484 -0.752 1 96.44 6 ALA B N 1
ATOM 2413 C CA . ALA B 1 6 ? 17.25 17.938 0.224 1 96.44 6 ALA B CA 1
ATOM 2414 C C . ALA B 1 6 ? 17.828 18.016 1.637 1 96.44 6 ALA B C 1
ATOM 2416 O O . ALA B 1 6 ? 17.109 18.328 2.588 1 96.44 6 ALA B O 1
ATOM 2417 N N . GLN B 1 7 ? 19.141 17.75 1.76 1 97.06 7 GLN B N 1
ATOM 2418 C CA . GLN B 1 7 ? 19.781 17.844 3.062 1 97.06 7 GLN B CA 1
ATOM 2419 C C . GLN B 1 7 ? 19.766 19.281 3.58 1 97.06 7 GLN B C 1
ATOM 2421 O O . GLN B 1 7 ? 19.516 19.516 4.766 1 97.06 7 GLN B O 1
ATOM 2426 N N . ASN B 1 8 ? 19.984 20.203 2.699 1 96.94 8 ASN B N 1
ATOM 2427 C CA . ASN B 1 8 ? 19.938 21.625 3.074 1 96.94 8 ASN B CA 1
ATOM 2428 C C . ASN B 1 8 ? 18.547 22.016 3.559 1 96.94 8 ASN B C 1
ATOM 2430 O O . ASN B 1 8 ? 18.406 22.75 4.539 1 96.94 8 ASN B O 1
ATOM 2434 N N . ALA B 1 9 ? 17.531 21.562 2.85 1 96.44 9 ALA B N 1
ATOM 2435 C CA . ALA B 1 9 ? 16.156 21.844 3.244 1 96.44 9 ALA B CA 1
ATOM 2436 C C . ALA B 1 9 ? 15.836 21.25 4.613 1 96.44 9 ALA B C 1
ATOM 2438 O O . ALA B 1 9 ? 15.203 21.906 5.449 1 96.44 9 ALA B O 1
ATOM 2439 N N . LEU B 1 10 ? 16.281 20.031 4.812 1 97.19 10 LEU B N 1
ATOM 2440 C CA . LEU B 1 10 ? 16.062 19.359 6.094 1 97.19 10 LEU B CA 1
ATOM 2441 C C . LEU B 1 10 ? 16.766 20.125 7.223 1 97.19 10 LEU B C 1
ATOM 2443 O O . LEU B 1 10 ? 16.172 20.344 8.281 1 97.19 10 LEU B O 1
ATOM 2447 N N . ASP B 1 11 ? 18.016 20.531 6.992 1 97.56 11 ASP B N 1
ATOM 2448 C CA . ASP B 1 11 ? 18.75 21.312 7.984 1 97.56 11 ASP B CA 1
ATOM 2449 C C . ASP B 1 11 ? 18.047 22.625 8.281 1 97.56 11 ASP B C 1
ATOM 2451 O O . ASP B 1 11 ? 17.984 23.062 9.438 1 97.56 11 ASP B O 1
ATOM 2455 N N . GLY B 1 12 ? 17.594 23.25 7.234 1 97.25 12 GLY B N 1
ATOM 2456 C CA . GLY B 1 12 ? 16.828 24.469 7.41 1 97.25 12 GLY B CA 1
ATOM 2457 C C . GLY B 1 12 ? 15.555 24.266 8.219 1 97.25 12 GLY B C 1
ATOM 2458 O O . GLY B 1 12 ? 15.203 25.109 9.047 1 97.25 12 GLY B O 1
ATOM 2459 N N . TRP B 1 13 ? 14.883 23.188 7.934 1 96.62 13 TRP B N 1
ATOM 2460 C CA . TRP B 1 13 ? 13.672 22.844 8.664 1 96.62 13 TRP B CA 1
ATOM 2461 C C . TRP B 1 13 ? 13.961 22.672 10.156 1 96.62 13 TRP B C 1
ATOM 2463 O O . TRP B 1 13 ? 13.242 23.203 11 1 96.62 13 TRP B O 1
ATOM 2473 N N . ILE B 1 14 ? 15.008 21.938 10.469 1 96.44 14 ILE B N 1
ATOM 2474 C CA . ILE B 1 14 ? 15.422 21.703 11.852 1 96.44 14 ILE B CA 1
ATOM 2475 C C . ILE B 1 14 ? 15.719 23.031 12.531 1 96.44 14 ILE B C 1
ATOM 2477 O O . ILE B 1 14 ? 15.289 23.266 13.664 1 96.44 14 ILE B O 1
ATOM 2481 N N . THR B 1 15 ? 16.375 23.875 11.797 1 96.56 15 THR B N 1
ATOM 2482 C CA . THR B 1 15 ? 16.719 25.188 12.328 1 96.56 15 THR B CA 1
ATOM 2483 C C . THR B 1 15 ? 15.453 26.016 12.57 1 96.56 15 THR B C 1
ATOM 2485 O O . THR B 1 15 ? 15.328 26.672 13.602 1 96.56 15 THR B O 1
ATOM 2488 N N . ALA B 1 16 ? 14.539 25.984 11.648 1 95.75 16 ALA B N 1
ATOM 2489 C CA . ALA B 1 16 ? 13.297 26.75 11.75 1 95.75 16 ALA B CA 1
ATOM 2490 C C . ALA B 1 16 ? 12.461 26.281 12.945 1 95.75 16 ALA B C 1
ATOM 2492 O O . ALA B 1 16 ? 11.703 27.078 13.516 1 95.75 16 ALA B O 1
ATOM 2493 N N . ALA B 1 17 ? 12.617 25.047 13.367 1 95.38 17 ALA B N 1
ATOM 2494 C CA . ALA B 1 17 ? 11.797 24.469 14.414 1 95.38 17 ALA B CA 1
ATOM 2495 C C . ALA B 1 17 ? 12.336 24.812 15.797 1 95.38 17 ALA B C 1
ATOM 2497 O O . ALA B 1 17 ? 11.672 24.562 16.812 1 95.38 17 ALA B O 1
ATOM 2498 N N . ALA B 1 18 ? 13.484 25.422 15.914 1 95.12 18 ALA B N 1
ATOM 2499 C CA . ALA B 1 18 ? 14.188 25.672 17.172 1 95.12 18 ALA B CA 1
ATOM 2500 C C . ALA B 1 18 ? 13.305 26.438 18.156 1 95.12 18 ALA B C 1
ATOM 2502 O O . ALA B 1 18 ? 13.219 26.078 19.328 1 95.12 18 ALA B O 1
ATOM 2503 N N . PRO B 1 19 ? 12.625 27.469 17.688 1 95.94 19 PRO B N 1
ATOM 2504 C CA . PRO B 1 19 ? 11.781 28.188 18.641 1 95.94 19 PRO B CA 1
ATOM 2505 C C . PRO B 1 19 ? 10.68 27.328 19.234 1 95.94 19 PRO B C 1
ATOM 2507 O O . PRO B 1 19 ? 10.32 27.5 20.406 1 95.94 19 PRO B O 1
ATOM 2510 N N . VAL B 1 20 ? 10.094 26.469 18.453 1 96.06 20 VAL B N 1
ATOM 2511 C CA . VAL B 1 20 ? 9.047 25.562 18.938 1 96.06 20 VAL B CA 1
ATOM 2512 C C . VAL B 1 20 ? 9.609 24.641 20.016 1 96.06 20 VAL B C 1
ATOM 2514 O O . VAL B 1 20 ? 8.992 24.469 21.062 1 96.06 20 VAL B O 1
ATOM 2517 N N . VAL B 1 21 ? 10.766 24.094 19.734 1 95.5 21 VAL B N 1
ATOM 2518 C CA . VAL B 1 21 ? 11.414 23.188 20.672 1 95.5 21 VAL B CA 1
ATOM 2519 C C . VAL B 1 21 ? 11.711 23.906 21.984 1 95.5 21 VAL B C 1
ATOM 2521 O O . VAL B 1 21 ? 11.406 23.406 23.062 1 95.5 21 VAL B O 1
ATOM 2524 N N . LYS B 1 22 ? 12.281 25.062 21.891 1 96.31 22 LYS B N 1
ATOM 2525 C CA . LYS B 1 22 ? 12.602 25.859 23.078 1 96.31 22 LYS B CA 1
ATOM 2526 C C . LYS B 1 22 ? 11.352 26.156 23.891 1 96.31 22 LYS B C 1
ATOM 2528 O O . LYS B 1 22 ? 11.383 26.125 25.125 1 96.31 22 LYS B O 1
ATOM 2533 N N . LYS B 1 23 ? 10.328 26.484 23.188 1 96.56 23 LYS B N 1
ATOM 2534 C CA . LYS B 1 23 ? 9.078 26.797 23.875 1 96.56 23 LYS B CA 1
ATOM 2535 C C . LYS B 1 23 ? 8.523 25.594 24.609 1 96.56 23 LYS B C 1
ATOM 2537 O O . LYS B 1 23 ? 8.109 25.688 25.766 1 96.56 23 LYS B O 1
ATOM 2542 N N . LEU B 1 24 ? 8.523 24.469 23.984 1 94.56 24 LEU B N 1
ATOM 2543 C CA . LEU B 1 24 ? 7.969 23.25 24.547 1 94.56 24 LEU B CA 1
ATOM 2544 C C . LEU B 1 24 ? 8.773 22.797 25.766 1 94.56 24 LEU B C 1
ATOM 2546 O O . LEU B 1 24 ? 8.211 22.234 26.719 1 94.56 24 LEU B O 1
ATOM 2550 N N . TYR B 1 25 ? 10 23.125 25.75 1 94.19 25 TYR B N 1
ATOM 2551 C CA . TYR B 1 25 ? 10.859 22.672 26.844 1 94.19 25 TYR B CA 1
ATOM 2552 C C . TYR B 1 25 ? 10.977 23.766 27.906 1 94.19 25 TYR B C 1
ATOM 2554 O O . TYR B 1 25 ? 11.758 23.625 28.859 1 94.19 25 TYR B O 1
ATOM 2562 N N . GLY B 1 26 ? 10.312 24.812 27.703 1 94.12 26 GLY B N 1
ATOM 2563 C CA . GLY B 1 26 ? 10.242 25.859 28.719 1 94.12 26 GLY B CA 1
ATOM 2564 C C . GLY B 1 26 ? 11.484 26.719 28.75 1 94.12 26 GLY B C 1
ATOM 2565 O O . GLY B 1 26 ? 11.812 27.312 29.797 1 94.12 26 GLY B O 1
ATOM 2566 N N . GLU B 1 27 ? 12.109 26.828 27.656 1 96.25 27 GLU B N 1
ATOM 2567 C CA . GLU B 1 27 ? 13.375 27.547 27.625 1 96.25 27 GLU B CA 1
ATOM 2568 C C . GLU B 1 27 ? 13.18 28.984 27.125 1 96.25 27 GLU B C 1
ATOM 2570 O O . GLU B 1 27 ? 14.148 29.719 26.953 1 96.25 27 GLU B O 1
ATOM 2575 N N . THR B 1 28 ? 12.039 29.375 26.797 1 95.5 28 THR B N 1
ATOM 2576 C CA . THR B 1 28 ? 11.742 30.734 26.359 1 95.5 28 THR B CA 1
ATOM 2577 C C . THR B 1 28 ? 10.383 31.172 26.891 1 95.5 28 THR B C 1
ATOM 2579 O O . THR B 1 28 ? 9.508 30.359 27.141 1 95.5 28 THR B O 1
ATOM 2582 N N . GLU B 1 29 ? 10.242 32.469 26.984 1 95.12 29 GLU B N 1
ATOM 2583 C CA . GLU B 1 29 ? 8.984 33.031 27.438 1 95.12 29 GLU B CA 1
ATOM 2584 C C . GLU B 1 29 ? 8.18 33.625 26.281 1 95.12 29 GLU B C 1
ATOM 2586 O O . GLU B 1 29 ? 7.098 34.188 26.484 1 95.12 29 GLU B O 1
ATOM 2591 N N . THR B 1 30 ? 8.719 33.406 25.172 1 95.62 30 THR B N 1
ATOM 2592 C CA . THR B 1 30 ? 8.016 33.875 23.984 1 95.62 30 THR B CA 1
ATOM 2593 C C . THR B 1 30 ? 6.637 33.25 23.875 1 95.62 30 THR B C 1
ATOM 2595 O O . THR B 1 30 ? 6.48 32.031 24.125 1 95.62 30 THR B O 1
ATOM 2598 N N . GLU B 1 31 ? 5.676 34.094 23.547 1 95.5 31 GLU B N 1
ATOM 2599 C CA . GLU B 1 31 ? 4.309 33.594 23.469 1 95.5 31 GLU B CA 1
ATOM 2600 C C . GLU B 1 31 ? 4.109 32.75 22.219 1 95.5 31 GLU B C 1
ATOM 2602 O O . GLU B 1 31 ? 4.773 32.969 21.203 1 95.5 31 GLU B O 1
ATOM 2607 N N . TRP B 1 32 ? 3.15 31.797 22.266 1 95 32 TRP B N 1
ATOM 2608 C CA . TRP B 1 32 ? 2.939 30.812 21.219 1 95 32 TRP B CA 1
ATOM 2609 C C . TRP B 1 32 ? 2.643 31.469 19.891 1 95 32 TRP B C 1
ATOM 2611 O O . TRP B 1 32 ? 3.15 31.047 18.844 1 95 32 TRP B O 1
ATOM 2621 N N . PRO B 1 33 ? 1.823 32.562 19.844 1 94.06 33 PRO B N 1
ATOM 2622 C CA . PRO B 1 33 ? 1.584 33.188 18.531 1 94.06 33 PRO B CA 1
ATOM 2623 C C . PRO B 1 33 ? 2.873 33.656 17.844 1 94.06 33 PRO B C 1
ATOM 2625 O O . PRO B 1 33 ? 3.023 33.469 16.641 1 94.06 33 PRO B O 1
ATOM 2628 N N . GLU B 1 34 ? 3.779 34.125 18.641 1 95.75 34 GLU B N 1
ATOM 2629 C CA . GLU B 1 34 ? 5.055 34.562 18.078 1 95.75 34 GLU B CA 1
ATOM 2630 C C . GLU B 1 34 ? 5.926 33.375 17.703 1 95.75 34 GLU B C 1
ATOM 2632 O O . GLU B 1 34 ? 6.594 33.406 16.656 1 95.75 34 GLU B O 1
ATOM 2637 N N . VAL B 1 35 ? 5.926 32.375 18.531 1 96.62 35 VAL B N 1
ATOM 2638 C CA . VAL B 1 35 ? 6.684 31.156 18.25 1 96.62 35 VAL B CA 1
ATOM 2639 C C . VAL B 1 35 ? 6.199 30.531 16.938 1 96.62 35 VAL B C 1
ATOM 2641 O O . VAL B 1 35 ? 7.008 30.172 16.078 1 96.62 35 VAL B O 1
ATOM 2644 N N . ARG B 1 36 ? 4.891 30.453 16.734 1 96 36 ARG B N 1
ATOM 2645 C CA . ARG B 1 36 ? 4.301 29.906 15.516 1 96 36 ARG B CA 1
ATOM 2646 C C . ARG B 1 36 ? 4.656 30.766 14.305 1 96 36 ARG B C 1
ATOM 2648 O O . ARG B 1 36 ? 4.961 30.234 13.234 1 96 36 ARG B O 1
ATOM 2655 N N . ARG B 1 37 ? 4.598 32.031 14.484 1 94.62 37 ARG B N 1
ATOM 2656 C CA . ARG B 1 37 ? 4.938 32.969 13.398 1 94.62 37 ARG B CA 1
ATOM 2657 C C . ARG B 1 37 ? 6.371 32.75 12.938 1 94.62 37 ARG B C 1
ATOM 2659 O O . ARG B 1 37 ? 6.645 32.75 11.734 1 94.62 37 ARG B O 1
ATOM 2666 N N . GLN B 1 38 ? 7.277 32.656 13.891 1 95.12 38 GLN B N 1
ATOM 2667 C CA . GLN B 1 38 ? 8.68 32.438 13.562 1 95.12 38 GLN B CA 1
ATOM 2668 C C . GLN B 1 38 ? 8.867 31.109 12.812 1 95.12 38 GLN B C 1
ATOM 2670 O O . GLN B 1 38 ? 9.578 31.062 11.812 1 95.12 38 GLN B O 1
ATOM 2675 N N . TYR B 1 39 ? 8.211 30.125 13.312 1 95.56 39 TYR B N 1
ATOM 2676 C CA . TYR B 1 39 ? 8.297 28.812 12.688 1 95.56 39 TYR B CA 1
ATOM 2677 C C . TYR B 1 39 ? 7.742 28.859 11.266 1 95.56 39 TYR B C 1
ATOM 2679 O O . TYR B 1 39 ? 8.391 28.391 10.328 1 95.56 39 TYR B O 1
ATOM 2687 N N . MET B 1 40 ? 6.566 29.469 11.031 1 94.06 40 MET B N 1
ATOM 2688 C CA . MET B 1 40 ? 5.906 29.531 9.734 1 94.06 40 MET B CA 1
ATOM 2689 C C . MET B 1 40 ? 6.727 30.344 8.742 1 94.06 40 MET B C 1
ATOM 2691 O O . MET B 1 40 ? 6.801 30 7.559 1 94.06 40 MET B O 1
ATOM 2695 N N . HIS B 1 41 ? 7.324 31.359 9.25 1 92.31 41 HIS B N 1
ATOM 2696 C CA . HIS B 1 41 ? 8.172 32.188 8.391 1 92.31 41 HIS B CA 1
ATOM 2697 C C . HIS B 1 41 ? 9.367 31.375 7.875 1 92.31 41 HIS B C 1
ATOM 2699 O O . HIS B 1 41 ? 9.711 31.469 6.695 1 92.31 41 HIS B O 1
ATOM 2705 N N . GLY B 1 42 ? 10 30.672 8.773 1 93.88 42 GLY B N 1
ATOM 2706 C CA . GLY B 1 42 ? 11.102 29.812 8.359 1 93.88 42 GLY B CA 1
ATOM 2707 C C . GLY B 1 42 ? 10.68 28.75 7.348 1 93.88 42 GLY B C 1
ATOM 2708 O O . GLY B 1 42 ? 11.375 28.547 6.348 1 93.88 42 GLY B O 1
ATOM 2709 N N . MET B 1 43 ? 9.562 28.172 7.578 1 94.75 43 MET B N 1
ATOM 2710 C CA . MET B 1 43 ? 9.07 27.094 6.719 1 94.75 43 MET B CA 1
ATOM 2711 C C . MET B 1 43 ? 8.68 27.625 5.344 1 94.75 43 MET B C 1
ATOM 2713 O O . MET B 1 43 ? 8.945 26.984 4.328 1 94.75 43 MET B O 1
ATOM 2717 N N . LEU B 1 44 ? 8.062 28.781 5.328 1 92.25 44 LEU B N 1
ATOM 2718 C CA . LEU B 1 44 ? 7.645 29.391 4.074 1 92.25 44 LEU B CA 1
ATOM 2719 C C . LEU B 1 44 ? 8.844 29.641 3.164 1 92.25 44 LEU B C 1
ATOM 2721 O O . LEU B 1 44 ? 8.742 29.5 1.943 1 92.25 44 LEU B O 1
ATOM 2725 N N . ASN B 1 45 ? 9.938 30 3.75 1 91.75 45 ASN B N 1
ATOM 2726 C CA . ASN B 1 45 ? 11.148 30.25 2.979 1 91.75 45 ASN B CA 1
ATOM 2727 C C . ASN B 1 45 ? 11.742 28.969 2.412 1 91.75 45 ASN B C 1
ATOM 2729 O O . ASN B 1 45 ? 12.336 28.969 1.333 1 91.75 45 ASN B O 1
ATOM 2733 N N . LEU B 1 46 ? 11.555 27.953 3.104 1 93.94 46 LEU B N 1
ATOM 2734 C CA . LEU B 1 46 ? 12.117 26.656 2.707 1 93.94 46 LEU B CA 1
ATOM 2735 C C . LEU B 1 46 ? 11.234 25.984 1.67 1 93.94 46 LEU B C 1
ATOM 2737 O O . LEU B 1 46 ? 11.727 25.281 0.785 1 93.94 46 LEU B O 1
ATOM 2741 N N . PHE B 1 47 ? 9.906 26.141 1.803 1 94 47 PHE B N 1
ATOM 2742 C CA . PHE B 1 47 ? 8.93 25.469 0.958 1 94 47 PHE B CA 1
ATOM 2743 C C . PHE B 1 47 ? 7.984 26.469 0.31 1 94 47 PHE B C 1
ATOM 2745 O O . PHE B 1 47 ? 6.793 26.5 0.613 1 94 47 PHE B O 1
ATOM 2752 N N . PRO B 1 48 ? 8.484 27.141 -0.646 1 90.94 48 PRO B N 1
ATOM 2753 C CA . PRO B 1 48 ? 7.719 28.25 -1.224 1 90.94 48 PRO B CA 1
ATOM 2754 C C . PRO B 1 48 ? 6.594 27.766 -2.139 1 90.94 48 PRO B C 1
ATOM 2756 O O . PRO B 1 48 ? 6.59 26.609 -2.57 1 90.94 48 PRO B O 1
ATOM 2759 N N . ALA B 1 49 ? 5.645 28.688 -2.416 1 94.75 49 ALA B N 1
ATOM 2760 C CA . ALA B 1 49 ? 4.574 28.469 -3.385 1 94.75 49 ALA B CA 1
ATOM 2761 C C . ALA B 1 49 ? 5.145 28.141 -4.762 1 94.75 49 ALA B C 1
ATOM 2763 O O . ALA B 1 49 ? 6.273 28.516 -5.082 1 94.75 49 ALA B O 1
ATOM 2764 N N . ILE B 1 50 ? 4.348 27.391 -5.473 1 95.56 50 ILE B N 1
ATOM 2765 C CA . ILE B 1 50 ? 4.805 27.031 -6.809 1 95.56 50 ILE B CA 1
ATOM 2766 C C . ILE B 1 50 ? 4.109 27.906 -7.844 1 95.56 50 ILE B C 1
ATOM 2768 O O . ILE B 1 50 ? 3.088 28.531 -7.551 1 95.56 50 ILE B O 1
ATOM 2772 N N . ARG B 1 51 ? 4.652 27.906 -9.023 1 95.81 51 ARG B N 1
ATOM 2773 C CA . ARG B 1 51 ? 4.051 28.656 -10.117 1 95.81 51 ARG B CA 1
ATOM 2774 C C . ARG B 1 51 ? 2.771 28 -10.609 1 95.81 51 ARG B C 1
ATOM 2776 O O . ARG B 1 51 ? 2.6 26.781 -10.461 1 95.81 51 ARG B O 1
ATOM 2783 N N . GLY B 1 52 ? 1.845 28.797 -11.055 1 97.31 52 GLY B N 1
ATOM 2784 C CA . GLY B 1 52 ? 0.627 28.281 -11.664 1 97.31 52 GLY B CA 1
ATOM 2785 C C . GLY B 1 52 ? -0.476 28.016 -10.656 1 97.31 52 GLY B C 1
ATOM 2786 O O . GLY B 1 52 ? -1.473 27.375 -10.984 1 97.31 52 GLY B O 1
ATOM 2787 N N . VAL B 1 53 ? -0.233 28.469 -9.438 1 97.81 53 VAL B N 1
ATOM 2788 C CA . VAL B 1 53 ? -1.236 28.312 -8.391 1 97.81 53 VAL B CA 1
ATOM 2789 C C . VAL B 1 53 ? -1.426 29.641 -7.656 1 97.81 53 VAL B C 1
ATOM 2791 O O . VAL B 1 53 ? -0.449 30.297 -7.293 1 97.81 53 VAL B O 1
ATOM 2794 N N . SER B 1 54 ? -2.68 30.062 -7.453 1 97.75 54 SER B N 1
ATOM 2795 C CA . SER B 1 54 ? -3 31.234 -6.66 1 97.75 54 SER B CA 1
ATOM 2796 C C . SER B 1 54 ? -3.461 30.859 -5.258 1 97.75 54 SER B C 1
ATOM 2798 O O . SER B 1 54 ? -4.062 29.797 -5.066 1 97.75 54 SER B O 1
ATOM 2800 N N . TYR B 1 55 ? -3.178 31.734 -4.367 1 97.12 55 TYR B N 1
ATOM 2801 C CA . TYR B 1 55 ? -3.52 31.469 -2.973 1 97.12 55 TYR B CA 1
ATOM 2802 C C . TYR B 1 55 ? -4.336 32.625 -2.395 1 97.12 55 TYR B C 1
ATOM 2804 O O . TYR B 1 55 ? -4.02 33.781 -2.625 1 97.12 55 TYR B O 1
ATOM 2812 N N . ASN B 1 56 ? -5.355 32.281 -1.717 1 97.06 56 ASN B N 1
ATOM 2813 C CA . ASN B 1 56 ? -6.145 33.25 -0.966 1 97.06 56 ASN B CA 1
ATOM 2814 C C . ASN B 1 56 ? -6.719 32.656 0.309 1 97.06 56 ASN B C 1
ATOM 2816 O O . ASN B 1 56 ? -6.676 31.422 0.495 1 97.06 56 ASN B O 1
ATOM 2820 N N . THR B 1 57 ? -7.113 33.469 1.202 1 97.19 57 THR B N 1
ATOM 2821 C CA . THR B 1 57 ? -7.77 33 2.42 1 97.19 57 THR B CA 1
ATOM 2822 C C . THR B 1 57 ? -9.289 33.094 2.281 1 97.19 57 THR B C 1
ATOM 2824 O O . THR B 1 57 ? -9.812 34.062 1.77 1 97.19 57 THR B O 1
ATOM 2827 N N . THR B 1 58 ? -9.938 32.062 2.604 1 96.31 58 THR B N 1
ATOM 2828 C CA . THR B 1 58 ? -11.391 32.031 2.637 1 96.31 58 THR B CA 1
ATOM 2829 C C . THR B 1 58 ? -11.891 31.438 3.959 1 96.31 58 THR B C 1
ATOM 2831 O O . THR B 1 58 ? -11.102 30.969 4.773 1 96.31 58 THR B O 1
ATOM 2834 N N . MET B 1 59 ? -13.203 31.594 4.199 1 96.94 59 MET B N 1
ATOM 2835 C CA . MET B 1 59 ? -13.789 31.047 5.422 1 96.94 59 MET B CA 1
ATOM 2836 C C . MET B 1 59 ? -14.531 29.75 5.133 1 96.94 59 MET B C 1
ATOM 2838 O O . MET B 1 59 ? -15.336 29.672 4.203 1 96.94 59 MET B O 1
ATOM 2842 N N . LEU B 1 60 ? -14.234 28.703 5.797 1 97.25 60 LEU B N 1
ATOM 2843 C CA . LEU B 1 60 ? -15.047 27.484 5.879 1 97.25 60 LEU B CA 1
ATOM 2844 C C . LEU B 1 60 ? -15.836 27.453 7.18 1 97.25 60 LEU B C 1
ATOM 2846 O O . LEU B 1 60 ? -15.336 26.984 8.203 1 97.25 60 LEU B O 1
ATOM 2850 N N . GLY B 1 61 ? -17.078 27.828 7.098 1 93.94 61 GLY B N 1
ATOM 2851 C CA . GLY B 1 61 ? -17.766 28.109 8.352 1 93.94 61 GLY B CA 1
ATOM 2852 C C . GLY B 1 61 ? -17.078 29.188 9.172 1 93.94 61 GLY B C 1
ATOM 2853 O O . GLY B 1 61 ? -16.844 30.297 8.68 1 93.94 61 GLY B O 1
ATOM 2854 N N . SER B 1 62 ? -16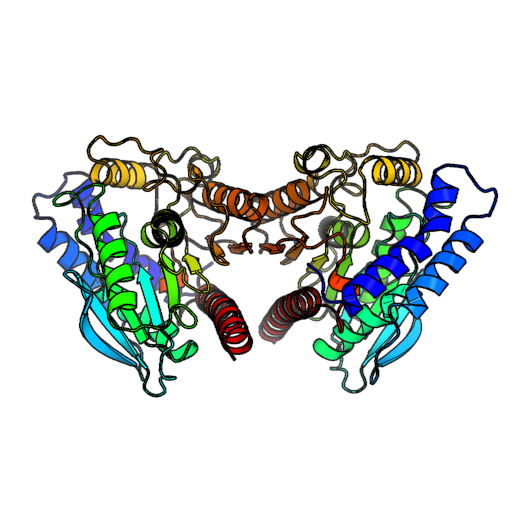.672 28.828 10.359 1 94 62 SER B N 1
ATOM 2855 C CA . SER B 1 62 ? -16.016 29.797 11.234 1 94 62 SER B CA 1
ATOM 2856 C C . SER B 1 62 ? -14.5 29.625 11.203 1 94 62 SER B C 1
ATOM 2858 O O . SER B 1 62 ? -13.781 30.312 11.938 1 94 62 SER B O 1
ATOM 2860 N N . THR B 1 63 ? -14 28.797 10.359 1 96 63 THR B N 1
ATOM 2861 C CA . THR B 1 63 ? -12.578 28.5 10.305 1 96 63 THR B CA 1
ATOM 2862 C C . THR B 1 63 ? -11.945 29.094 9.055 1 96 63 THR B C 1
ATOM 2864 O O . THR B 1 63 ? -12.32 28.734 7.934 1 96 63 THR B O 1
ATOM 2867 N N . PRO B 1 64 ? -10.984 30.016 9.242 1 97.5 64 PRO B N 1
ATOM 2868 C CA . PRO B 1 64 ? -10.258 30.453 8.055 1 97.5 64 PRO B CA 1
ATOM 2869 C C . PRO B 1 64 ? -9.484 29.312 7.379 1 97.5 64 PRO B C 1
ATOM 2871 O O . PRO B 1 64 ? -8.992 28.406 8.055 1 97.5 64 PRO B O 1
ATOM 2874 N N . ALA B 1 65 ? -9.406 29.406 6.043 1 98.31 65 ALA B N 1
ATOM 2875 C CA . ALA B 1 65 ? -8.695 28.359 5.301 1 98.31 65 ALA B CA 1
ATOM 2876 C C . ALA B 1 65 ? -7.898 28.969 4.148 1 98.31 65 ALA B C 1
ATOM 2878 O O . ALA B 1 65 ? -8.375 29.891 3.469 1 98.31 65 ALA B O 1
ATOM 2879 N N . LEU B 1 66 ? -6.668 28.531 4.047 1 98 66 LEU B N 1
ATOM 2880 C CA . LEU B 1 66 ? -5.898 28.828 2.846 1 98 66 LEU B CA 1
ATOM 2881 C C . LEU B 1 66 ? -6.422 28.031 1.657 1 98 66 LEU B C 1
ATOM 2883 O O . LEU B 1 66 ? -6.562 26.812 1.74 1 98 66 LEU B O 1
ATOM 2887 N N . CYS B 1 67 ? -6.754 28.734 0.584 1 97.88 67 CYS B N 1
ATOM 2888 C CA . CYS B 1 67 ? -7.254 28.094 -0.62 1 97.88 67 CYS B CA 1
ATOM 2889 C C . CYS B 1 67 ? -6.234 28.172 -1.75 1 97.88 67 CYS B C 1
ATOM 2891 O O . CYS B 1 67 ? -5.824 29.266 -2.143 1 97.88 67 CYS B O 1
ATOM 2893 N N . ALA B 1 68 ? -5.723 27.062 -2.178 1 98.06 68 ALA B N 1
ATOM 2894 C CA . ALA B 1 68 ? -4.859 26.969 -3.352 1 98.06 68 ALA B CA 1
ATOM 2895 C C . ALA B 1 68 ? -5.66 26.609 -4.598 1 98.06 68 ALA B C 1
ATOM 2897 O O . ALA B 1 68 ? -6.355 25.594 -4.621 1 98.06 68 ALA B O 1
ATOM 2898 N N . THR B 1 69 ? -5.574 27.438 -5.652 1 97.88 69 THR B N 1
ATOM 2899 C CA . THR B 1 69 ? -6.293 27.234 -6.906 1 97.88 69 THR B CA 1
ATOM 2900 C C . THR B 1 69 ? -5.328 27.188 -8.086 1 97.88 69 THR B C 1
ATOM 2902 O O . THR B 1 69 ? -4.688 28.203 -8.398 1 97.88 69 THR B O 1
ATOM 2905 N N . PRO B 1 70 ? -5.211 26.016 -8.711 1 97.94 70 PRO B N 1
ATOM 2906 C CA . PRO B 1 70 ? -4.336 25.969 -9.883 1 97.94 70 PRO B CA 1
ATOM 2907 C C . PRO B 1 70 ? -4.922 26.703 -11.086 1 97.94 70 PRO B C 1
ATOM 2909 O O . PRO B 1 70 ? -6.141 26.875 -11.18 1 97.94 70 PRO B O 1
ATOM 2912 N N . ASP B 1 71 ? -4.117 27.109 -12.031 1 95.5 71 ASP B N 1
ATOM 2913 C CA . ASP B 1 71 ? -4.559 27.828 -13.227 1 95.5 71 ASP B CA 1
ATOM 2914 C C . ASP B 1 71 ? -5.508 26.953 -14.062 1 95.5 71 ASP B C 1
ATOM 2916 O O . ASP B 1 71 ? -6.449 27.469 -14.664 1 95.5 71 ASP B O 1
ATOM 2920 N N . ASP B 1 72 ? -5.27 25.719 -14.164 1 92.75 72 ASP B N 1
ATOM 2921 C CA . ASP B 1 72 ? -6.059 24.797 -14.969 1 92.75 72 ASP B CA 1
ATOM 2922 C C . ASP B 1 72 ? -7.004 23.969 -14.102 1 92.75 72 ASP B C 1
ATOM 2924 O O . ASP B 1 72 ? -7.145 22.766 -14.297 1 92.75 72 ASP B O 1
ATOM 2928 N N . VAL B 1 73 ? -7.695 24.531 -13.266 1 88.88 73 VAL B N 1
ATOM 2929 C CA . VAL B 1 73 ? -8.555 23.875 -12.281 1 88.88 73 VAL B CA 1
ATOM 2930 C C . VAL B 1 73 ? -9.711 23.172 -12.984 1 88.88 73 VAL B C 1
ATOM 2932 O O . VAL B 1 73 ? -10.281 23.703 -13.938 1 88.88 73 VAL B O 1
ATOM 2935 N N . GLU B 1 74 ? -9.773 21.828 -12.773 1 80.38 74 GLU B N 1
ATOM 2936 C CA . GLU B 1 74 ? -11.039 21.141 -13.062 1 80.38 74 GLU B CA 1
ATOM 2937 C C . GLU B 1 74 ? -12.117 21.531 -12.055 1 80.38 74 GLU B C 1
ATOM 2939 O O . GLU B 1 74 ? -11.945 21.328 -10.852 1 80.38 74 GLU B O 1
ATOM 2944 N N . THR B 1 75 ? -13.281 21.828 -12.625 1 75 75 THR B N 1
ATOM 2945 C CA . THR B 1 75 ? -14.297 22.422 -11.773 1 75 75 THR B CA 1
ATOM 2946 C C . THR B 1 75 ? -14.914 21.391 -10.844 1 75 75 THR B C 1
ATOM 2948 O O . THR B 1 75 ? -15.031 20.219 -11.211 1 75 75 THR B O 1
ATOM 2951 N N . ASP B 1 76 ? -14.789 21.578 -9.484 1 90.81 76 ASP B N 1
ATOM 2952 C CA . ASP B 1 76 ? -15.625 20.906 -8.5 1 90.81 76 ASP B CA 1
ATOM 2953 C C . ASP B 1 76 ? -14.805 19.906 -7.672 1 90.81 76 ASP B C 1
ATOM 2955 O O . ASP B 1 76 ? -15.281 19.391 -6.664 1 90.81 76 ASP B O 1
ATOM 2959 N N . ARG B 1 77 ? -13.57 19.531 -8.203 1 96.81 77 ARG B N 1
ATOM 2960 C CA . ARG B 1 77 ? -12.758 18.688 -7.336 1 96.81 77 ARG B CA 1
ATOM 2961 C C . ARG B 1 77 ? -12.219 19.484 -6.152 1 96.81 77 ARG B C 1
ATOM 2963 O O . ARG B 1 77 ? -11.734 20.609 -6.32 1 96.81 77 ARG B O 1
ATOM 2970 N N . THR B 1 78 ? -12.359 18.969 -5.035 1 97.81 78 THR B N 1
ATOM 2971 C CA . THR B 1 78 ? -11.977 19.672 -3.812 1 97.81 78 THR B CA 1
ATOM 2972 C C . THR B 1 78 ? -11.125 18.766 -2.924 1 97.81 78 THR B C 1
ATOM 2974 O O . THR B 1 78 ? -11.422 17.578 -2.768 1 97.81 78 THR B O 1
ATOM 2977 N N . VAL B 1 79 ? -10.062 19.328 -2.459 1 98.62 79 VAL B N 1
ATOM 2978 C CA . VAL B 1 79 ? -9.234 18.672 -1.446 1 98.62 79 VAL B CA 1
ATOM 2979 C C . VAL B 1 79 ? -9.32 19.438 -0.133 1 98.62 79 VAL B C 1
ATOM 2981 O O . VAL B 1 79 ? -9.125 20.656 -0.111 1 98.62 79 VAL B O 1
ATOM 2984 N N . LEU B 1 80 ? -9.727 18.828 0.921 1 98.88 80 LEU B N 1
ATOM 2985 C CA . LEU B 1 80 ? -9.469 19.375 2.254 1 98.88 80 LEU B CA 1
ATOM 2986 C C . LEU B 1 80 ? -8.141 18.859 2.801 1 98.88 80 LEU B C 1
ATOM 2988 O O . LEU B 1 80 ? -8.016 17.672 3.123 1 98.88 80 LEU B O 1
ATOM 2992 N N . TYR B 1 81 ? -7.18 19.719 2.838 1 98.88 81 TYR B N 1
ATOM 2993 C CA . TYR B 1 81 ? -5.871 19.359 3.373 1 98.88 81 TYR B CA 1
ATOM 2994 C C . TYR B 1 81 ? -5.766 19.734 4.848 1 98.88 81 TYR B C 1
ATOM 2996 O O . TYR B 1 81 ? -5.953 20.891 5.223 1 98.88 81 TYR B O 1
ATOM 3004 N N . ILE B 1 82 ? -5.43 18.766 5.672 1 98.88 82 ILE B N 1
ATOM 3005 C CA . ILE B 1 82 ? -5.312 18.984 7.113 1 98.88 82 ILE B CA 1
ATOM 3006 C C . ILE B 1 82 ? -3.84 19 7.516 1 98.88 82 ILE B C 1
ATOM 3008 O O . ILE B 1 82 ? -3.182 17.953 7.531 1 98.88 82 ILE B O 1
ATOM 3012 N N . HIS B 1 83 ? -3.381 20.188 7.844 1 98.38 83 HIS B N 1
ATOM 3013 C CA . HIS B 1 83 ? -1.952 20.344 8.086 1 98.38 83 HIS B CA 1
ATOM 3014 C C . HIS B 1 83 ? -1.552 19.734 9.43 1 98.38 83 HIS B C 1
ATOM 3016 O O . HIS B 1 83 ? -2.379 19.625 10.336 1 98.38 83 HIS B O 1
ATOM 3022 N N . GLY B 1 84 ? -0.267 19.375 9.508 1 97.94 84 GLY B N 1
ATOM 3023 C CA . GLY B 1 84 ? 0.313 18.891 10.758 1 97.94 84 GLY B CA 1
ATOM 3024 C C . GLY B 1 84 ? 0.738 20.016 11.688 1 97.94 84 GLY B C 1
ATOM 3025 O O . GLY B 1 84 ? 0.192 21.125 11.625 1 97.94 84 GLY B O 1
ATOM 3026 N N . GLY B 1 85 ? 1.605 19.672 12.594 1 96.81 85 GLY B N 1
ATOM 3027 C CA . GLY B 1 85 ? 2.059 20.594 13.617 1 96.81 85 GLY B CA 1
ATOM 3028 C C . GLY B 1 85 ? 1.71 20.141 15.023 1 96.81 85 GLY B C 1
ATOM 3029 O O . GLY B 1 85 ? 1.633 20.969 15.938 1 96.81 85 GLY B O 1
ATOM 3030 N N . GLY B 1 86 ? 1.414 18.906 15.141 1 97.38 86 GLY B N 1
ATOM 3031 C CA . GLY B 1 86 ? 1.199 18.297 16.438 1 97.38 86 GLY B CA 1
ATOM 3032 C C . GLY B 1 86 ? 0.08 18.953 17.234 1 97.38 86 GLY B C 1
ATOM 3033 O O . GLY B 1 86 ? 0.145 19.031 18.469 1 97.38 86 GLY B O 1
ATOM 3034 N N . TYR B 1 87 ? -0.814 19.594 16.562 1 97.75 87 TYR B N 1
ATOM 3035 C CA . TYR B 1 87 ? -1.944 20.281 17.172 1 97.75 87 TYR B CA 1
ATOM 3036 C C . TYR B 1 87 ? -1.486 21.531 17.906 1 97.75 87 TYR B C 1
ATOM 3038 O O . TYR B 1 87 ? -2.293 22.219 18.547 1 97.75 87 TYR B O 1
ATOM 3046 N N . VAL B 1 88 ? -0.197 21.875 17.812 1 97.19 88 VAL B N 1
ATOM 3047 C CA . VAL B 1 88 ? 0.335 22.891 18.719 1 97.19 88 VAL B CA 1
ATOM 3048 C C . VAL B 1 88 ? 1.034 23.984 17.906 1 97.19 88 VAL B C 1
ATOM 3050 O O . VAL B 1 88 ? 0.914 25.172 18.219 1 97.19 88 VAL B O 1
ATOM 3053 N N . HIS B 1 89 ? 1.698 23.609 16.828 1 93.44 89 HIS B N 1
ATOM 3054 C CA . HIS B 1 89 ? 2.602 24.625 16.281 1 93.44 89 HIS B CA 1
ATOM 3055 C C . HIS B 1 89 ? 2.475 24.719 14.773 1 93.44 89 HIS B C 1
ATOM 3057 O O . HIS B 1 89 ? 3.352 25.281 14.102 1 93.44 89 HIS B O 1
ATOM 3063 N N . GLY B 1 90 ? 1.426 24.25 14.219 1 88.75 90 GLY B N 1
ATOM 3064 C CA . GLY B 1 90 ? 1.256 24.266 12.773 1 88.75 90 GLY B CA 1
ATOM 3065 C C . GLY B 1 90 ? 0.749 25.609 12.266 1 88.75 90 GLY B C 1
ATOM 3066 O O . GLY B 1 90 ? 0.526 26.531 13.047 1 88.75 90 GLY B O 1
ATOM 3067 N N . GLY B 1 91 ? 0.707 25.703 10.961 1 91.94 91 GLY B N 1
ATOM 3068 C CA . GLY B 1 91 ? 0.186 26.828 10.211 1 91.94 91 GLY B CA 1
ATOM 3069 C C . GLY B 1 91 ? 0.06 26.562 8.727 1 91.94 91 GLY B C 1
ATOM 3070 O O . GLY B 1 91 ? 0.736 25.688 8.195 1 91.94 91 GLY B O 1
ATOM 3071 N N . VAL B 1 92 ? -0.756 27.359 8.078 1 93.5 92 VAL B N 1
ATOM 3072 C CA . VAL B 1 92 ? -1.144 27.031 6.711 1 93.5 92 VAL B CA 1
ATOM 3073 C C . VAL B 1 92 ? -0.11 27.578 5.73 1 93.5 92 VAL B C 1
ATOM 3075 O O . VAL B 1 92 ? 0.054 27.047 4.629 1 93.5 92 VAL B O 1
ATOM 3078 N N . GLU B 1 93 ? 0.655 28.609 6.125 1 89.75 93 GLU B N 1
ATOM 3079 C CA . GLU B 1 93 ? 1.572 29.266 5.195 1 89.75 93 GLU B CA 1
ATOM 3080 C C . GLU B 1 93 ? 2.693 28.328 4.77 1 89.75 93 GLU B C 1
ATOM 3082 O O . GLU B 1 93 ? 3.176 28.391 3.637 1 89.75 93 GLU B O 1
ATOM 3087 N N . ALA B 1 94 ? 3.041 27.438 5.668 1 90.94 94 ALA B N 1
ATOM 3088 C CA . ALA B 1 94 ? 4.145 26.516 5.434 1 90.94 94 ALA B CA 1
ATOM 3089 C C . ALA B 1 94 ? 3.766 25.469 4.383 1 90.94 94 ALA B C 1
ATOM 3091 O O . ALA B 1 94 ? 4.633 24.766 3.854 1 90.94 94 ALA B O 1
ATOM 3092 N N . TYR B 1 95 ? 2.516 25.422 3.994 1 95.19 95 TYR B N 1
ATOM 3093 C CA . TYR B 1 95 ? 2.049 24.297 3.182 1 95.19 95 TYR B CA 1
ATOM 3094 C C . TYR B 1 95 ? 1.727 24.75 1.763 1 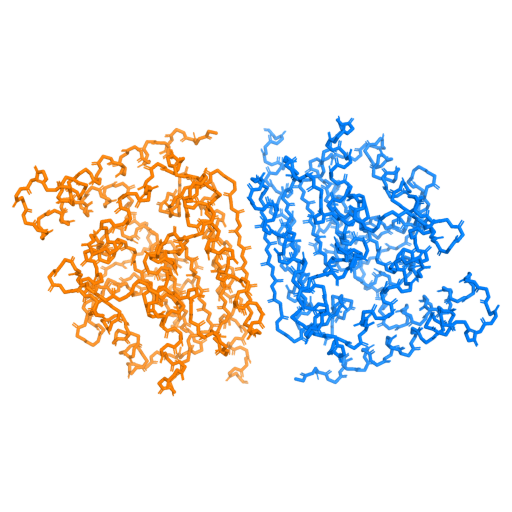95.19 95 TYR B C 1
ATOM 3096 O O . TYR B 1 95 ? 1.156 24 0.976 1 95.19 95 TYR B O 1
ATOM 3104 N N . ARG B 1 96 ? 2.135 26.016 1.401 1 96.44 96 ARG B N 1
ATOM 3105 C CA . ARG B 1 96 ? 1.824 26.547 0.072 1 96.44 96 ARG B CA 1
ATOM 3106 C C . ARG B 1 96 ? 2.457 25.672 -1.013 1 96.44 96 ARG B C 1
ATOM 3108 O O . ARG B 1 96 ? 1.84 25.422 -2.049 1 96.44 96 ARG B O 1
ATOM 3115 N N . GLY B 1 97 ? 3.684 25.234 -0.76 1 96.94 97 GLY B N 1
ATOM 3116 C CA . GLY B 1 97 ? 4.348 24.391 -1.744 1 96.94 97 GLY B CA 1
ATOM 3117 C C . GLY B 1 97 ? 3.658 23.062 -1.958 1 96.94 97 GLY B C 1
ATOM 3118 O O . GLY B 1 97 ? 3.283 22.719 -3.082 1 96.94 97 GLY B O 1
ATOM 3119 N N . LEU B 1 98 ? 3.436 22.328 -0.883 1 98 98 LEU B N 1
ATOM 3120 C CA . LEU B 1 98 ? 2.854 21 -0.949 1 98 98 LEU B CA 1
ATOM 3121 C C . LEU B 1 98 ? 1.415 21.047 -1.455 1 98 98 LEU B C 1
ATOM 3123 O O . LEU B 1 98 ? 1.035 20.297 -2.35 1 98 98 LEU B O 1
ATOM 3127 N N . THR B 1 99 ? 0.573 21.953 -0.926 1 98.31 99 THR B N 1
ATOM 3128 C CA . THR B 1 99 ? -0.821 22.062 -1.343 1 98.31 99 THR B CA 1
ATOM 3129 C C . THR B 1 99 ? -0.922 22.578 -2.775 1 98.31 99 THR B C 1
ATOM 3131 O O . THR B 1 99 ? -1.83 22.188 -3.516 1 98.31 99 THR B O 1
ATOM 3134 N N . GLY B 1 100 ? 0.012 23.484 -3.168 1 98.25 100 GLY B N 1
ATOM 3135 C CA . GLY B 1 100 ? 0.061 23.906 -4.559 1 98.25 100 GLY B CA 1
ATOM 3136 C C . GLY B 1 100 ? 0.312 22.766 -5.52 1 98.25 100 GLY B C 1
ATOM 3137 O O . GLY B 1 100 ? -0.321 22.688 -6.574 1 98.25 100 GLY B O 1
ATOM 3138 N N . ARG B 1 101 ? 1.243 21.906 -5.16 1 98.19 101 ARG B N 1
ATOM 3139 C CA . ARG B 1 101 ? 1.541 20.734 -5.996 1 98.19 101 ARG B CA 1
ATOM 3140 C C . ARG B 1 101 ? 0.337 19.812 -6.094 1 98.19 101 ARG B C 1
ATOM 3142 O O . ARG B 1 101 ? 0.025 19.297 -7.172 1 98.19 101 ARG B O 1
ATOM 3149 N N . LEU B 1 102 ? -0.331 19.578 -4.961 1 98.31 102 LEU B N 1
ATOM 3150 C CA . LEU B 1 102 ? -1.544 18.766 -4.957 1 98.31 102 LEU B CA 1
ATOM 3151 C C . LEU B 1 102 ? -2.617 19.375 -5.844 1 98.31 102 LEU B C 1
ATOM 3153 O O . LEU B 1 102 ? -3.254 18.688 -6.637 1 98.31 102 LEU B O 1
ATOM 3157 N N . ALA B 1 103 ? -2.789 20.703 -5.691 1 98.31 103 ALA B N 1
ATOM 3158 C CA . ALA B 1 103 ? -3.775 21.438 -6.484 1 98.31 103 ALA B CA 1
ATOM 3159 C C . ALA B 1 103 ? -3.496 21.281 -7.98 1 98.31 103 ALA B C 1
ATOM 3161 O O . ALA B 1 103 ? -4.402 20.984 -8.758 1 98.31 103 ALA B O 1
ATOM 3162 N N . SER B 1 104 ? -2.275 21.5 -8.32 1 97.81 104 SER B N 1
ATOM 3163 C CA . SER B 1 104 ? -1.872 21.453 -9.719 1 97.81 104 SER B CA 1
ATOM 3164 C C . SER B 1 104 ? -2.043 20.062 -10.297 1 97.81 104 SER B C 1
ATOM 3166 O O . SER B 1 104 ? -2.566 19.891 -11.406 1 97.81 104 SER B O 1
ATOM 3168 N N . GLN B 1 105 ? -1.662 19.062 -9.586 1 97.31 105 GLN B N 1
ATOM 3169 C CA . GLN B 1 105 ? -1.653 17.688 -10.102 1 97.31 105 GLN B CA 1
ATOM 3170 C C . GLN B 1 105 ? -3.062 17.109 -10.133 1 97.31 105 GLN B C 1
ATOM 3172 O O . GLN B 1 105 ? -3.387 16.312 -11.016 1 97.31 105 GLN B O 1
ATOM 3177 N N . LEU B 1 106 ? -3.887 17.484 -9.203 1 97.5 106 LEU B N 1
ATOM 3178 C CA . LEU B 1 106 ? -5.246 16.953 -9.141 1 97.5 106 LEU B CA 1
ATOM 3179 C C . LEU B 1 106 ? -6.219 17.875 -9.875 1 97.5 106 LEU B C 1
ATOM 3181 O O . LEU B 1 106 ? -7.391 17.531 -10.047 1 97.5 106 LEU B O 1
ATOM 3185 N N . LYS B 1 107 ? -5.703 19.031 -10.312 1 97.38 107 LYS B N 1
ATOM 3186 C CA . LYS B 1 107 ? -6.566 20.062 -10.906 1 97.38 107 LYS B CA 1
ATOM 3187 C C . LYS B 1 107 ? -7.766 20.344 -10.008 1 97.38 107 LYS B C 1
ATOM 3189 O O . LYS B 1 107 ? -8.906 20.359 -10.477 1 97.38 107 LYS B O 1
ATOM 3194 N N . ALA B 1 108 ? -7.445 20.578 -8.742 1 98 108 ALA B N 1
ATOM 3195 C CA . ALA B 1 108 ? -8.469 20.75 -7.715 1 98 108 ALA B CA 1
ATOM 3196 C C . ALA B 1 108 ? -8.18 21.984 -6.855 1 98 108 ALA B C 1
ATOM 3198 O O . ALA B 1 108 ? -7.027 22.422 -6.762 1 98 108 ALA B O 1
ATOM 3199 N N . LYS B 1 109 ? -9.219 22.531 -6.258 1 97.69 109 LYS B N 1
ATOM 3200 C CA . LYS B 1 109 ? -9.016 23.484 -5.176 1 97.69 109 LYS B CA 1
ATOM 3201 C C . LYS B 1 109 ? -8.641 22.781 -3.877 1 97.69 109 LYS B C 1
ATOM 3203 O O . LYS B 1 109 ? -9.203 21.75 -3.541 1 97.69 109 LYS B O 1
ATOM 3208 N N . VAL B 1 110 ? -7.648 23.281 -3.27 1 98.5 110 VAL B N 1
ATOM 3209 C CA . VAL B 1 110 ? -7.199 22.719 -2.002 1 98.5 110 VAL B CA 1
ATOM 3210 C C . VAL B 1 110 ? -7.449 23.703 -0.871 1 98.5 110 VAL B C 1
ATOM 3212 O O . VAL B 1 110 ? -6.922 24.828 -0.889 1 98.5 110 VAL B O 1
ATOM 3215 N N . TYR B 1 111 ? -8.266 23.297 0.117 1 98.5 111 TYR B N 1
ATOM 3216 C CA . TYR B 1 111 ? -8.539 24.109 1.303 1 98.5 111 TYR B CA 1
ATOM 3217 C C . TYR B 1 111 ? -7.773 23.578 2.51 1 98.5 111 TYR B C 1
ATOM 3219 O O . TYR B 1 111 ? -7.859 22.391 2.84 1 98.5 111 TYR B O 1
ATOM 3227 N N . THR B 1 112 ? -7.043 24.406 3.107 1 98.75 112 THR B N 1
ATOM 3228 C CA . THR B 1 112 ? -6.297 24.062 4.316 1 98.75 112 THR B CA 1
ATOM 3229 C C . THR B 1 112 ? -6.766 24.906 5.496 1 98.75 112 THR B C 1
ATOM 3231 O O . THR B 1 112 ? -6.371 26.078 5.633 1 98.75 112 THR B O 1
ATOM 3234 N N . PRO B 1 113 ? -7.516 24.344 6.422 1 98.62 113 PRO B N 1
ATOM 3235 C CA . PRO B 1 113 ? -8.039 25.109 7.547 1 98.62 113 PRO B CA 1
ATOM 3236 C C . PRO B 1 113 ? -6.953 25.516 8.539 1 98.62 113 PRO B C 1
ATOM 3238 O O . PRO B 1 113 ? -6.062 24.719 8.844 1 98.62 113 PRO B O 1
ATOM 3241 N N . ALA B 1 114 ? -7.016 26.75 8.898 1 97.94 114 ALA B N 1
ATOM 3242 C CA . ALA B 1 114 ? -6.199 27.234 10.008 1 97.94 114 ALA B CA 1
ATOM 3243 C C . ALA B 1 114 ? -6.887 27 11.344 1 97.94 114 ALA B C 1
ATOM 3245 O O . ALA B 1 114 ? -7.266 27.953 12.031 1 97.94 114 ALA B O 1
ATOM 3246 N N . TYR B 1 115 ? -6.934 25.734 11.688 1 98 115 TYR B N 1
ATOM 3247 C CA . TYR B 1 115 ? -7.676 25.391 12.891 1 98 115 TYR B CA 1
ATOM 3248 C C . TYR B 1 115 ? -6.969 25.906 14.141 1 98 115 TYR B C 1
ATOM 3250 O O . TYR B 1 115 ? -5.762 26.141 14.125 1 98 115 TYR B O 1
ATOM 3258 N N . ARG B 1 116 ? -7.738 26.156 15.25 1 97.5 116 ARG B N 1
ATOM 3259 C CA . ARG B 1 116 ? -7.184 26.594 16.516 1 97.5 116 ARG B CA 1
ATOM 3260 C C . ARG B 1 116 ? -6.328 25.516 17.156 1 97.5 116 ARG B C 1
ATOM 3262 O O . ARG B 1 116 ? -6.57 24.312 16.953 1 97.5 116 ARG B O 1
ATOM 3269 N N . GLN B 1 117 ? -5.352 25.906 17.953 1 97.56 117 GLN B N 1
ATOM 3270 C CA . GLN B 1 117 ? -4.359 24.938 18.391 1 97.56 117 GLN B CA 1
ATOM 3271 C C . GLN B 1 117 ? -4.102 25.062 19.891 1 97.56 117 GLN B C 1
ATOM 3273 O O . GLN B 1 117 ? -4.352 26.109 20.484 1 97.56 117 GLN B O 1
ATOM 3278 N N . ALA B 1 118 ? -3.695 24 20.422 1 97.81 118 ALA B N 1
ATOM 3279 C CA . ALA B 1 118 ? -3.227 23.953 21.812 1 97.81 118 ALA B CA 1
ATOM 3280 C C . ALA B 1 118 ? -1.949 24.781 21.969 1 97.81 118 ALA B C 1
ATOM 3282 O O . ALA B 1 118 ? -1.221 25 21 1 97.81 118 ALA B O 1
ATOM 3283 N N . PRO B 1 119 ? -1.634 25.312 23.156 1 96.62 119 PRO B N 1
ATOM 3284 C CA . PRO B 1 119 ? -2.328 25.047 24.422 1 96.62 119 PRO B CA 1
ATOM 3285 C C . PRO B 1 119 ? -3.559 25.938 24.609 1 96.62 119 PRO B C 1
ATOM 3287 O O . PRO B 1 119 ? -4.375 25.688 25.5 1 96.62 119 PRO B O 1
ATOM 3290 N N . ASP B 1 120 ? -3.666 26.984 23.812 1 97.12 120 ASP B N 1
ATOM 3291 C CA . ASP B 1 120 ? -4.793 27.891 23.984 1 97.12 120 ASP B CA 1
ATOM 3292 C C . ASP B 1 120 ? -6.117 27.188 23.719 1 97.12 120 ASP B C 1
ATOM 3294 O O . ASP B 1 120 ? -7.129 27.484 24.359 1 97.12 120 ASP B O 1
ATOM 3298 N N . PHE B 1 121 ? -6.145 26.344 22.844 1 98.12 121 PHE B N 1
ATOM 3299 C CA . PHE B 1 121 ? -7.305 25.547 22.469 1 98.12 121 PHE B CA 1
ATOM 3300 C C . PHE B 1 121 ? -6.945 24.062 22.391 1 98.12 121 PHE B C 1
ATOM 3302 O O . PHE B 1 121 ? -6.719 23.531 21.297 1 98.12 121 PHE B O 1
ATOM 3309 N N . PRO B 1 122 ? -6.941 23.375 23.484 1 98.44 122 PRO B N 1
ATOM 3310 C CA . PRO B 1 122 ? -6.547 21.969 23.516 1 98.44 122 PRO B CA 1
ATOM 3311 C C . PRO B 1 122 ? -7.645 21.047 23 1 98.44 122 PRO B C 1
ATOM 3313 O O . PRO B 1 122 ? -8.68 21.516 22.516 1 98.44 122 PRO B O 1
ATOM 3316 N N . PHE B 1 123 ? -7.461 19.75 23.109 1 98.62 123 PHE B N 1
ATOM 3317 C CA . PHE B 1 123 ? -8.43 18.719 22.75 1 98.62 123 PHE B CA 1
ATOM 3318 C C . PHE B 1 123 ? -9.75 18.938 23.469 1 98.62 123 PHE B C 1
ATOM 3320 O O . PHE B 1 123 ? -9.781 19.219 24.672 1 98.62 123 PHE B O 1
ATOM 3327 N N . PRO B 1 124 ? -10.773 18.891 22.625 1 98.62 124 PRO B N 1
ATOM 3328 C CA . PRO B 1 124 ? -10.898 18.422 21.234 1 98.62 124 PRO B CA 1
ATOM 3329 C C . PRO B 1 124 ? -11.055 19.562 20.234 1 98.62 124 PRO B C 1
ATOM 3331 O O . PRO B 1 124 ? -11.516 19.344 19.109 1 98.62 124 PRO B O 1
ATOM 3334 N N . VAL B 1 125 ? -10.641 20.766 20.547 1 98.56 125 VAL B N 1
ATOM 3335 C CA . VAL B 1 125 ? -10.969 21.953 19.781 1 98.56 125 VAL B CA 1
ATOM 3336 C C . VAL B 1 125 ? -10.375 21.859 18.375 1 98.56 125 VAL B C 1
ATOM 3338 O O . VAL B 1 125 ? -11.07 22.078 17.391 1 98.56 125 VAL B O 1
ATOM 3341 N N . PRO B 1 126 ? -9.055 21.484 18.266 1 98.5 126 PRO B N 1
ATOM 3342 C CA . PRO B 1 126 ? -8.516 21.375 16.891 1 98.5 126 PRO B CA 1
ATOM 3343 C C . PRO B 1 126 ? -9.312 20.406 16.031 1 98.5 126 PRO B C 1
ATOM 3345 O O . PRO B 1 126 ? -9.578 20.688 14.859 1 98.5 126 PRO B O 1
ATOM 3348 N N . ILE B 1 127 ? -9.75 19.297 16.562 1 98.56 127 ILE B N 1
ATOM 3349 C CA . ILE B 1 127 ? -10.5 18.281 15.859 1 98.56 127 ILE B CA 1
ATOM 3350 C C . ILE B 1 127 ? -11.867 18.828 15.445 1 98.56 127 ILE B C 1
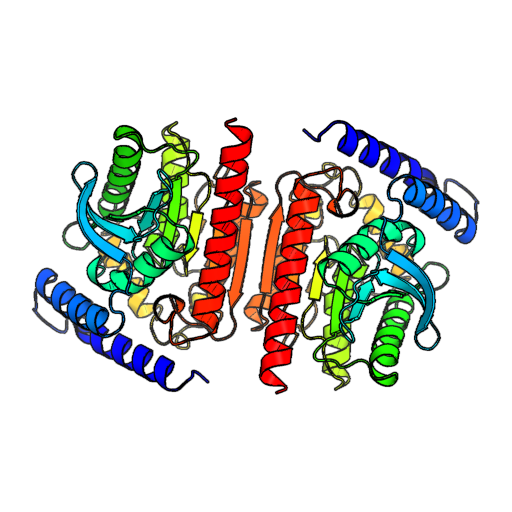ATOM 3352 O O . ILE B 1 127 ? -12.289 18.656 14.297 1 98.56 127 ILE B O 1
ATOM 3356 N N . ASN B 1 128 ? -12.492 19.484 16.359 1 98.38 128 ASN B N 1
ATOM 3357 C CA . ASN B 1 128 ? -13.797 20.062 16.094 1 98.38 128 ASN B CA 1
ATOM 3358 C C . ASN B 1 128 ? -13.727 21.141 15.008 1 98.38 128 ASN B C 1
ATOM 3360 O O . ASN B 1 128 ? -14.648 21.266 14.195 1 98.38 128 ASN B O 1
ATOM 3364 N N . ASP B 1 129 ? -12.656 21.938 15.031 1 98.62 129 ASP B N 1
ATOM 3365 C CA . ASP B 1 129 ? -12.484 22.984 14.023 1 98.62 129 ASP B CA 1
ATOM 3366 C C . ASP B 1 129 ? -12.398 22.375 12.617 1 98.62 129 ASP B C 1
ATOM 3368 O O . ASP B 1 129 ? -13.047 22.859 11.688 1 98.62 129 ASP B O 1
ATOM 3372 N N . VAL B 1 130 ? -11.641 21.328 12.461 1 98.69 130 VAL B N 1
ATOM 3373 C CA . VAL B 1 130 ? -11.484 20.688 11.156 1 98.69 130 VAL B CA 1
ATOM 3374 C C . VAL B 1 130 ? -12.797 20.031 10.734 1 98.69 130 VAL B C 1
ATOM 3376 O O . VAL B 1 130 ? -13.18 20.094 9.562 1 98.69 130 VAL B O 1
ATOM 3379 N N . PHE B 1 131 ? -13.461 19.406 11.664 1 98.69 131 PHE B N 1
ATOM 3380 C CA . PHE B 1 131 ? -14.742 18.781 11.344 1 98.69 131 PHE B CA 1
ATOM 3381 C C . PHE B 1 131 ? -15.758 19.844 10.914 1 98.69 131 PHE B C 1
ATOM 3383 O O . PHE B 1 131 ? -16.547 19.609 10 1 98.69 131 PHE B O 1
ATOM 3390 N N . SER B 1 132 ? -15.742 20.953 11.625 1 98.12 132 SER B N 1
ATOM 3391 C CA . SER B 1 132 ? -16.609 22.062 11.242 1 98.12 132 SER B CA 1
ATOM 3392 C C . SER B 1 132 ? -16.297 22.547 9.828 1 98.12 132 SER B C 1
ATOM 3394 O O . SER B 1 132 ? -17.203 22.875 9.062 1 98.12 132 SER B O 1
ATOM 3396 N N . ALA B 1 133 ? -15.031 22.641 9.477 1 98.56 133 ALA B N 1
ATOM 3397 C CA . ALA B 1 133 ? -14.625 23.016 8.125 1 98.56 133 ALA B CA 1
ATOM 3398 C C . ALA B 1 133 ? -15.117 22 7.102 1 98.56 133 ALA B C 1
ATOM 3400 O O . ALA B 1 133 ? -15.602 22.375 6.027 1 98.56 133 ALA B O 1
ATOM 3401 N N . TYR B 1 134 ? -15.008 20.75 7.426 1 98.69 134 TYR B N 1
ATOM 3402 C CA . TYR B 1 134 ? -15.5 19.672 6.57 1 98.69 134 TYR B CA 1
ATOM 3403 C C . TYR B 1 134 ? -17 19.828 6.309 1 98.69 134 TYR B C 1
ATOM 3405 O O . TYR B 1 134 ? -17.438 19.781 5.16 1 98.69 134 TYR B O 1
ATOM 3413 N N . ARG B 1 135 ? -17.75 20.016 7.332 1 98.31 135 ARG B N 1
ATOM 3414 C CA . ARG B 1 135 ? -19.203 20.203 7.227 1 98.31 135 ARG B CA 1
ATOM 3415 C C . ARG B 1 135 ? -19.531 21.438 6.398 1 98.31 135 ARG B C 1
ATOM 3417 O O . ARG B 1 135 ? -20.5 21.438 5.625 1 98.31 135 ARG B O 1
ATOM 3424 N N . ALA B 1 136 ? -18.766 22.469 6.633 1 98.31 136 ALA B N 1
ATOM 3425 C CA . ALA B 1 136 ? -18.984 23.719 5.902 1 98.31 136 ALA B CA 1
ATOM 3426 C C . ALA B 1 136 ? -18.781 23.516 4.402 1 98.31 136 ALA B C 1
ATOM 3428 O O . ALA B 1 136 ? -19.516 24.094 3.594 1 98.31 136 ALA B O 1
ATOM 3429 N N . LEU B 1 137 ? -17.766 22.734 4.027 1 97.5 137 LEU B N 1
ATOM 3430 C CA . LEU B 1 137 ? -17.531 22.438 2.619 1 97.5 137 LEU B CA 1
ATOM 3431 C C . LEU B 1 137 ? -18.734 21.766 1.994 1 97.5 137 LEU B C 1
ATOM 3433 O O . LEU B 1 137 ? -19.156 22.109 0.885 1 97.5 137 LEU B O 1
ATOM 3437 N N . LEU B 1 138 ? -19.297 20.828 2.695 1 97.31 138 LEU B N 1
ATOM 3438 C CA . LEU B 1 138 ? -20.469 20.109 2.209 1 97.31 138 LEU B CA 1
ATOM 3439 C C . LEU B 1 138 ? -21.688 21.031 2.141 1 97.31 138 LEU B C 1
ATOM 3441 O O . LEU B 1 138 ? -22.438 21.016 1.164 1 97.31 138 LEU B O 1
ATOM 3445 N N . ALA B 1 139 ? -21.781 21.859 3.1 1 96.31 139 ALA B N 1
ATOM 3446 C CA . ALA B 1 139 ? -22.938 22.766 3.188 1 96.31 139 ALA B CA 1
ATOM 3447 C C . ALA B 1 139 ? -22.891 23.812 2.084 1 96.31 139 ALA B C 1
ATOM 3449 O O . ALA B 1 139 ? -23.938 24.281 1.626 1 96.31 139 ALA B O 1
ATOM 3450 N N . CYS B 1 140 ? -21.734 24.156 1.624 1 93.38 140 CYS B N 1
ATOM 3451 C CA . CYS B 1 140 ? -21.578 25.188 0.602 1 93.38 140 CYS B CA 1
ATOM 3452 C C . CYS B 1 140 ? -21.719 24.594 -0.795 1 93.38 140 CYS B C 1
ATOM 3454 O O . CYS B 1 140 ? -21.516 25.281 -1.792 1 93.38 140 CYS B O 1
ATOM 3456 N N . GLY B 1 141 ? -21.938 23.328 -0.806 1 91 141 GLY B N 1
ATOM 3457 C CA . GLY B 1 141 ? -22.297 22.75 -2.088 1 91 141 GLY B CA 1
ATOM 3458 C C . GLY B 1 141 ? -21.203 21.875 -2.682 1 91 141 GLY B C 1
ATOM 3459 O O . GLY B 1 141 ? -21.328 21.391 -3.811 1 91 141 GLY B O 1
ATOM 3460 N N . SER B 1 142 ? -20.172 21.703 -1.987 1 93.62 142 SER B N 1
ATOM 3461 C CA . SER B 1 142 ? -19.172 20.766 -2.492 1 93.62 142 SER B CA 1
ATOM 3462 C C . SER B 1 142 ? -19.766 19.375 -2.658 1 93.62 142 SER B C 1
ATOM 3464 O O . SER B 1 142 ? -20.391 18.844 -1.737 1 93.62 142 SER B O 1
ATOM 3466 N N . ASP B 1 143 ? -19.625 18.828 -3.814 1 95.44 143 ASP B N 1
ATOM 3467 C CA . ASP B 1 143 ? -20.078 17.469 -4.098 1 95.44 143 ASP B CA 1
ATOM 3468 C C . ASP B 1 143 ? -19.203 16.438 -3.381 1 95.44 143 ASP B C 1
ATOM 3470 O O . ASP B 1 143 ? -18 16.359 -3.637 1 95.44 143 ASP B O 1
ATOM 3474 N N . PRO B 1 144 ? -19.812 15.695 -2.461 1 96.75 144 PRO B N 1
ATOM 3475 C CA . PRO B 1 144 ? -19 14.695 -1.759 1 96.75 144 PRO B CA 1
ATOM 3476 C C . PRO B 1 144 ? -18.312 13.711 -2.709 1 96.75 144 PRO B C 1
ATOM 3478 O O . PRO B 1 144 ? -17.266 13.148 -2.377 1 96.75 144 PRO B O 1
ATOM 3481 N N . ARG B 1 145 ? -18.875 13.469 -3.9 1 96.69 145 ARG B N 1
ATOM 3482 C CA . ARG B 1 145 ? -18.297 12.555 -4.883 1 96.69 145 ARG B CA 1
ATOM 3483 C C . ARG B 1 145 ? -17.047 13.156 -5.531 1 96.69 145 ARG B C 1
ATOM 3485 O O . ARG B 1 145 ? -16.359 12.484 -6.293 1 96.69 145 ARG B O 1
ATOM 3492 N N . LYS B 1 146 ? -16.734 14.352 -5.219 1 97.44 146 LYS B N 1
ATOM 3493 C CA . LYS B 1 146 ? -15.57 15.047 -5.766 1 97.44 146 LYS B CA 1
ATOM 3494 C C . LYS B 1 146 ? -14.695 15.617 -4.652 1 97.44 146 LYS B C 1
ATOM 3496 O O . LYS B 1 146 ? -13.883 16.516 -4.887 1 97.44 146 LYS B O 1
ATOM 3501 N N . LEU B 1 147 ? -14.914 15.18 -3.424 1 98.25 147 LEU B N 1
ATOM 3502 C CA . LEU B 1 147 ? -14.203 15.641 -2.236 1 98.25 147 LEU B CA 1
ATOM 3503 C C . LEU B 1 147 ? -13.234 14.57 -1.737 1 98.25 147 LEU B C 1
ATOM 3505 O O . LEU B 1 147 ? -13.617 13.406 -1.593 1 98.25 147 LEU B O 1
ATOM 3509 N N . VAL B 1 148 ? -11.969 14.945 -1.551 1 98.81 148 VAL B N 1
ATOM 3510 C CA . VAL B 1 148 ? -10.984 14.047 -0.952 1 98.81 148 VAL B CA 1
ATOM 3511 C C . VAL B 1 148 ? -10.289 14.742 0.216 1 98.81 148 VAL B C 1
ATOM 3513 O O . VAL B 1 148 ? -10.297 15.969 0.307 1 98.81 148 VAL B O 1
ATOM 3516 N N . LEU B 1 149 ? -9.727 13.938 1.147 1 98.94 149 LEU B N 1
ATOM 3517 C CA . LEU B 1 149 ? -8.969 14.445 2.287 1 98.94 149 LEU B CA 1
ATOM 3518 C C . LEU B 1 149 ? -7.492 14.086 2.162 1 98.94 149 LEU B C 1
ATOM 3520 O O . LEU B 1 149 ? -7.152 12.977 1.733 1 98.94 149 LEU B O 1
ATOM 3524 N N . VAL B 1 150 ? -6.66 14.984 2.441 1 98.94 150 VAL B N 1
ATOM 3525 C CA . VAL B 1 150 ? -5.234 14.734 2.615 1 98.94 150 VAL B CA 1
ATOM 3526 C C . VAL B 1 150 ? -4.746 15.391 3.904 1 98.94 150 VAL B C 1
ATOM 3528 O O . VAL B 1 150 ? -5.219 16.469 4.277 1 98.94 150 VAL B O 1
ATOM 3531 N N . GLY B 1 151 ? -3.844 14.797 4.617 1 98.88 151 GLY B N 1
ATOM 3532 C CA . GLY B 1 151 ? -3.279 15.391 5.82 1 98.88 151 GLY B CA 1
ATOM 3533 C C . GLY B 1 151 ? -1.941 14.789 6.211 1 98.88 151 GLY B C 1
ATOM 3534 O O . GLY B 1 151 ? -1.619 13.664 5.812 1 98.88 151 GLY B O 1
ATOM 3535 N N . ASP B 1 152 ? -1.134 15.531 6.945 1 98.81 152 ASP B N 1
ATOM 3536 C CA . ASP B 1 152 ? 0.178 15.055 7.367 1 98.81 152 ASP B CA 1
ATOM 3537 C C . ASP B 1 152 ? 0.301 15.055 8.891 1 98.81 152 ASP B C 1
ATOM 3539 O O . ASP B 1 152 ? -0.255 15.93 9.562 1 98.81 152 ASP B O 1
ATOM 3543 N N . SER B 1 153 ? 1.021 14.039 9.438 1 98.62 153 SER B N 1
ATOM 3544 C CA . SER B 1 153 ? 1.302 13.984 10.867 1 98.62 153 SER B CA 1
ATOM 3545 C C . SER B 1 153 ? 0.014 13.984 11.688 1 98.62 153 SER B C 1
ATOM 3547 O O . SER B 1 153 ? -0.833 13.102 11.516 1 98.62 153 SER B O 1
ATOM 3549 N N . ALA B 1 154 ? -0.242 15.086 12.539 1 98.75 154 ALA B N 1
ATOM 3550 C CA . ALA B 1 154 ? -1.504 15.234 13.258 1 98.75 154 ALA B CA 1
ATOM 3551 C C . ALA B 1 154 ? -2.682 15.32 12.289 1 98.75 154 ALA B C 1
ATOM 3553 O O . ALA B 1 154 ? -3.74 14.734 12.539 1 98.75 154 ALA B O 1
ATOM 3554 N N . GLY B 1 155 ? -2.459 16.031 11.188 1 98.75 155 GLY B N 1
ATOM 3555 C CA . GLY B 1 155 ? -3.477 16.109 10.148 1 98.75 155 GLY B CA 1
ATOM 3556 C C . GLY B 1 155 ? -3.73 14.789 9.469 1 98.75 155 GLY B C 1
ATOM 3557 O O . GLY B 1 155 ? -4.855 14.5 9.047 1 98.75 155 GLY B O 1
ATOM 3558 N N . GLY B 1 156 ? -2.627 13.961 9.281 1 98.88 156 GLY B N 1
ATOM 3559 C CA . GLY B 1 156 ? -2.803 12.617 8.758 1 98.88 156 GLY B CA 1
ATOM 3560 C C . GLY B 1 156 ? -3.697 11.75 9.625 1 98.88 156 GLY B C 1
ATOM 3561 O O . GLY B 1 156 ? -4.523 11 9.117 1 98.88 156 GLY B O 1
ATOM 3562 N N . ALA B 1 157 ? -3.51 11.852 10.961 1 98.88 157 ALA B N 1
ATOM 3563 C CA . ALA B 1 157 ? -4.406 11.172 11.891 1 98.88 157 ALA B CA 1
ATOM 3564 C C . ALA B 1 157 ? -5.836 11.688 11.758 1 98.88 157 ALA B C 1
ATOM 3566 O O . ALA B 1 157 ? -6.789 10.898 11.766 1 98.88 157 ALA B O 1
ATOM 3567 N N . MET B 1 158 ? -5.984 12.93 11.539 1 98.88 158 MET B N 1
ATOM 3568 C CA . MET B 1 158 ? -7.305 13.547 11.469 1 98.88 158 MET B CA 1
ATOM 3569 C C . MET B 1 158 ? -8.031 13.125 10.195 1 98.88 158 MET B C 1
ATOM 3571 O O . MET B 1 158 ? -9.266 13.125 10.148 1 98.88 158 MET B O 1
ATOM 3575 N N . VAL B 1 159 ? -7.297 12.766 9.109 1 98.94 159 VAL B N 1
ATOM 3576 C CA . VAL B 1 159 ? -7.949 12.242 7.91 1 98.94 159 VAL B CA 1
ATOM 3577 C C . VAL B 1 159 ? -8.875 11.086 8.289 1 98.94 159 VAL B C 1
ATOM 3579 O O . VAL B 1 159 ? -10.039 11.062 7.887 1 98.94 159 VAL B O 1
ATOM 3582 N N . VAL B 1 160 ? -8.391 10.141 9.117 1 98.94 160 VAL B N 1
ATOM 3583 C CA . VAL B 1 160 ? -9.172 8.992 9.562 1 98.94 160 VAL B CA 1
ATOM 3584 C C . VAL B 1 160 ? -10.273 9.461 10.516 1 98.94 160 VAL B C 1
ATOM 3586 O O . VAL B 1 160 ? -11.43 9.039 10.383 1 98.94 160 VAL B O 1
ATOM 3589 N N . THR B 1 161 ? -9.922 10.344 11.398 1 98.94 161 THR B N 1
ATOM 3590 C CA . THR B 1 161 ? -10.852 10.828 12.406 1 98.94 161 THR B CA 1
ATOM 3591 C C . THR B 1 161 ? -12.016 11.578 11.75 1 98.94 161 THR B C 1
ATOM 3593 O O . THR B 1 161 ? -13.164 11.414 12.156 1 98.94 161 THR B O 1
ATOM 3596 N N . MET B 1 162 ? -11.734 12.406 10.734 1 98.88 162 MET B N 1
ATOM 3597 C CA . MET B 1 162 ? -12.797 13.141 10.047 1 98.88 162 MET B CA 1
ATOM 3598 C C . MET B 1 162 ? -13.758 12.188 9.359 1 98.88 162 MET B C 1
ATOM 3600 O O . MET B 1 162 ? -14.977 12.391 9.398 1 98.88 162 MET B O 1
ATOM 3604 N N . MET B 1 163 ? -13.242 11.164 8.688 1 98.88 163 MET B N 1
ATOM 3605 C CA . MET B 1 163 ? -14.109 10.195 8.031 1 98.88 163 MET B CA 1
ATOM 3606 C C . MET B 1 163 ? -15 9.484 9.047 1 98.88 163 MET B C 1
ATOM 3608 O O . MET B 1 163 ? -16.188 9.289 8.805 1 98.88 163 MET B O 1
ATOM 3612 N N . ARG B 1 164 ? -14.383 9.086 10.156 1 98.81 164 ARG B N 1
ATOM 3613 C CA . ARG B 1 164 ? -15.148 8.414 11.195 1 98.81 164 ARG B CA 1
ATOM 3614 C C . ARG B 1 164 ? -16.25 9.32 11.742 1 98.81 164 ARG B C 1
ATOM 3616 O O . ARG B 1 164 ? -17.391 8.891 11.914 1 98.81 164 ARG B O 1
ATOM 3623 N N . LYS B 1 165 ? -15.891 10.531 12.031 1 98.75 165 LYS B N 1
ATOM 3624 C CA . LYS B 1 165 ? -16.875 11.477 12.555 1 98.75 165 LYS B CA 1
ATOM 3625 C C . LYS B 1 165 ? -17.984 11.727 11.555 1 98.75 165 LYS B C 1
ATOM 3627 O O . LYS B 1 165 ? -19.156 11.828 11.93 1 98.75 165 LYS B O 1
ATOM 3632 N N . ALA B 1 166 ? -17.656 11.883 10.32 1 98.81 166 ALA B N 1
ATOM 3633 C CA . ALA B 1 166 ? -18.672 12.047 9.281 1 98.81 166 ALA B CA 1
ATOM 3634 C C . ALA B 1 166 ? -19.609 10.844 9.242 1 98.81 166 ALA B C 1
ATOM 3636 O O . ALA B 1 166 ? -20.828 11.008 9.234 1 98.81 166 ALA B O 1
ATOM 3637 N N . ARG B 1 167 ? -19.062 9.609 9.227 1 98.69 167 ARG B N 1
ATOM 3638 C CA . ARG B 1 167 ? -19.844 8.383 9.242 1 98.69 167 ARG B CA 1
ATOM 3639 C C . ARG B 1 167 ? -20.797 8.359 10.438 1 98.69 167 ARG B C 1
ATOM 3641 O O . ARG B 1 167 ? -21.984 8.102 10.281 1 98.69 167 ARG B O 1
ATOM 3648 N N . ASP B 1 168 ? -20.234 8.656 11.586 1 98.44 168 ASP B N 1
ATOM 3649 C CA . ASP B 1 168 ? -21.016 8.57 12.828 1 98.44 168 ASP B CA 1
ATOM 3650 C C . ASP B 1 168 ? -22.125 9.633 12.852 1 98.44 168 ASP B C 1
ATOM 3652 O O . ASP B 1 168 ? -23.172 9.422 13.461 1 98.44 168 ASP B O 1
ATOM 3656 N N . ALA B 1 169 ? -21.875 10.758 12.203 1 98.19 169 ALA B N 1
ATOM 3657 C CA . ALA B 1 169 ? -22.844 11.844 12.156 1 98.19 169 ALA B CA 1
ATOM 3658 C C . ALA B 1 169 ? -23.859 11.633 11.031 1 98.19 169 ALA B C 1
ATOM 3660 O O . ALA B 1 169 ? -24.812 12.398 10.891 1 98.19 169 ALA B O 1
ATOM 3661 N N . GLY B 1 170 ? -23.625 10.641 10.211 1 98.06 170 GLY B N 1
ATOM 3662 C CA . GLY B 1 170 ? -24.531 10.359 9.109 1 98.06 170 GLY B CA 1
ATOM 3663 C C . GLY B 1 170 ? -24.422 11.344 7.965 1 98.06 170 GLY B C 1
ATOM 3664 O O . GLY B 1 170 ? -25.391 11.617 7.262 1 98.06 170 GLY B O 1
ATOM 3665 N N . ILE B 1 171 ? -23.312 11.984 7.824 1 97.5 171 ILE B N 1
ATOM 3666 C CA . ILE B 1 171 ? -23.125 12.875 6.684 1 97.5 171 ILE B CA 1
ATOM 3667 C C . ILE B 1 171 ? -22.188 12.227 5.664 1 97.5 171 ILE B C 1
ATOM 3669 O O . ILE B 1 171 ? -21.547 11.219 5.961 1 97.5 171 ILE B O 1
ATOM 3673 N N . ALA B 1 172 ? -22.156 12.812 4.492 1 98.06 172 ALA B N 1
ATOM 3674 C CA . ALA B 1 172 ? -21.453 12.188 3.363 1 98.06 172 ALA B CA 1
ATOM 3675 C C . ALA B 1 172 ? -19.953 12.094 3.625 1 98.06 172 ALA B C 1
ATOM 3677 O O . ALA B 1 172 ? -19.359 13.031 4.152 1 98.06 172 ALA B O 1
ATOM 3678 N N . LEU B 1 173 ? -19.375 10.969 3.332 1 98.69 173 LEU B N 1
ATOM 3679 C CA . LEU B 1 173 ? -17.922 10.781 3.369 1 98.69 173 LEU B CA 1
ATOM 3680 C C . LEU B 1 173 ? -17.266 11.336 2.107 1 98.69 173 LEU B C 1
ATOM 3682 O O . LEU B 1 173 ? -17.922 11.438 1.062 1 98.69 173 LEU B O 1
ATOM 3686 N N . PRO B 1 174 ? -15.977 11.758 2.201 1 98.69 174 PRO B N 1
ATOM 3687 C CA . PRO B 1 174 ? -15.203 11.953 0.974 1 98.69 174 PRO B CA 1
ATOM 3688 C C . PRO B 1 174 ? -15.008 10.656 0.188 1 98.69 174 PRO B C 1
ATOM 3690 O O . PRO B 1 174 ? -15.305 9.57 0.697 1 98.69 174 PRO B O 1
ATOM 3693 N N . VAL B 1 175 ? -14.531 10.773 -1.021 1 98.25 175 VAL B N 1
ATOM 3694 C CA . VAL B 1 175 ? -14.43 9.562 -1.831 1 98.25 175 VAL B CA 1
ATOM 3695 C C . VAL B 1 175 ? -13.156 8.812 -1.471 1 98.25 175 VAL B C 1
ATOM 3697 O O . VAL B 1 175 ? -13.039 7.609 -1.728 1 98.25 175 VAL B O 1
ATOM 3700 N N . ALA B 1 176 ? -12.188 9.516 -0.889 1 98.88 176 ALA B N 1
ATOM 3701 C CA . ALA B 1 176 ? -10.93 8.891 -0.476 1 98.88 176 ALA B CA 1
ATOM 3702 C C . ALA B 1 176 ? -10.117 9.828 0.41 1 98.88 176 ALA B C 1
ATOM 3704 O O . ALA B 1 176 ? -10.43 11.016 0.529 1 98.88 176 ALA B O 1
ATOM 3705 N N . GLY B 1 177 ? -9.094 9.289 1.049 1 98.88 177 GLY B N 1
ATOM 3706 C CA . GLY B 1 177 ? -8.164 10.094 1.832 1 98.88 177 GLY B CA 1
ATOM 3707 C C . GLY B 1 177 ? -6.73 9.586 1.762 1 98.88 177 GLY B C 1
ATOM 3708 O O . GLY B 1 177 ? -6.496 8.414 1.465 1 98.88 177 GLY B O 1
ATOM 3709 N N . VAL B 1 178 ? -5.824 10.461 1.969 1 99 178 VAL B N 1
ATOM 3710 C CA . VAL B 1 178 ? -4.406 10.133 2.09 1 99 178 VAL B CA 1
ATOM 3711 C C . VAL B 1 178 ? -3.875 10.625 3.434 1 99 178 VAL B C 1
ATOM 3713 O O . VAL B 1 178 ? -4.004 11.805 3.764 1 99 178 VAL B O 1
ATOM 3716 N N . ALA B 1 179 ? -3.342 9.727 4.199 1 98.94 179 ALA B N 1
ATOM 3717 C CA . ALA B 1 179 ? -2.703 10.047 5.473 1 98.94 179 ALA B CA 1
ATOM 3718 C C . ALA B 1 179 ? -1.183 9.969 5.355 1 98.94 179 ALA B C 1
ATOM 3720 O O . ALA B 1 179 ? -0.615 8.875 5.277 1 98.94 179 ALA B O 1
ATOM 3721 N N . ILE B 1 180 ? -0.548 11.125 5.41 1 98.94 180 ILE B N 1
ATOM 3722 C CA . ILE B 1 180 ? 0.902 11.234 5.301 1 98.94 180 ILE B CA 1
ATOM 3723 C C . ILE B 1 180 ? 1.528 11.227 6.691 1 98.94 180 ILE B C 1
ATOM 3725 O O . ILE B 1 180 ? 1.268 12.109 7.508 1 98.94 180 ILE B O 1
ATOM 3729 N N . SER B 1 181 ? 2.385 10.234 6.988 1 98.88 181 SER B N 1
ATOM 3730 C CA . SER B 1 181 ? 3.074 10.164 8.273 1 98.88 181 SER B CA 1
ATOM 3731 C C . SER B 1 181 ? 2.107 10.375 9.43 1 98.88 181 SER B C 1
ATOM 3733 O O . SER B 1 181 ? 2.365 11.188 10.32 1 98.88 181 SER B O 1
ATOM 3735 N N . PRO B 1 182 ? 1.05 9.609 9.469 1 98.94 182 PRO B N 1
ATOM 3736 C CA . PRO B 1 182 ? 0.025 9.914 10.469 1 98.94 182 PRO B CA 1
ATOM 3737 C C . PRO B 1 182 ? 0.525 9.719 11.898 1 98.94 182 PRO B C 1
ATOM 3739 O O . PRO B 1 182 ? 1.08 8.664 12.227 1 98.94 182 PRO B O 1
ATOM 3742 N N . TRP B 1 183 ? 0.358 10.758 12.734 1 98.88 183 TRP B N 1
ATOM 3743 C CA . TRP B 1 183 ? 0.543 10.633 14.18 1 98.88 183 TRP B CA 1
ATOM 3744 C C . TRP B 1 183 ? -0.696 10.039 14.836 1 98.88 183 TRP B C 1
ATOM 3746 O O . TRP B 1 183 ? -1.451 10.75 15.508 1 98.88 183 TRP B O 1
ATOM 3756 N N . ALA B 1 184 ? -0.825 8.727 14.688 1 98.69 184 ALA B N 1
ATOM 3757 C CA . ALA B 1 184 ? -2.111 8.055 14.867 1 98.69 184 ALA B CA 1
ATOM 3758 C C . ALA B 1 184 ? -2.201 7.406 16.25 1 98.69 184 ALA B C 1
ATOM 3760 O O . ALA B 1 184 ? -3.199 6.758 16.562 1 98.69 184 ALA B O 1
ATOM 3761 N N . ASN B 1 185 ? -1.226 7.496 17.062 1 98.88 185 ASN B N 1
ATOM 3762 C CA . ASN B 1 185 ? -1.185 6.93 18.406 1 98.88 185 ASN B CA 1
ATOM 3763 C C . ASN B 1 185 ? -0.388 7.809 19.375 1 98.88 185 ASN B C 1
ATOM 3765 O O . ASN B 1 185 ? 0.841 7.738 19.406 1 98.88 185 ASN B O 1
ATOM 3769 N N . LEU B 1 186 ? -1.092 8.492 20.25 1 98.75 186 LEU B N 1
ATOM 3770 C CA . LEU B 1 186 ? -0.456 9.477 21.109 1 98.75 186 LEU B CA 1
ATOM 3771 C C . LEU B 1 186 ? 0.082 8.82 22.375 1 98.75 186 LEU B C 1
ATOM 3773 O O . LEU B 1 186 ? 0.713 9.477 23.203 1 98.75 186 LEU B O 1
ATOM 3777 N N . THR B 1 187 ? -0.099 7.477 22.516 1 98.56 187 THR B N 1
ATOM 3778 C CA . THR B 1 187 ? 0.537 6.746 23.609 1 98.56 187 THR B CA 1
ATOM 3779 C C . THR B 1 187 ? 1.987 6.418 23.266 1 98.56 187 THR B C 1
ATOM 3781 O O . THR B 1 187 ? 2.779 6.082 24.156 1 98.56 187 THR B O 1
ATOM 3784 N N . HIS B 1 188 ? 2.287 6.449 21.969 1 98.19 188 HIS B N 1
ATOM 3785 C CA . HIS B 1 188 ? 3.596 6.051 21.453 1 98.19 188 HIS B CA 1
ATOM 3786 C C . HIS B 1 188 ? 3.984 4.664 21.953 1 98.19 188 HIS B C 1
ATOM 3788 O O . HIS B 1 188 ? 5.121 4.445 22.375 1 98.19 188 HIS B O 1
ATOM 3794 N N . SER B 1 189 ? 3.062 3.764 21.922 1 96.62 189 SER B N 1
ATOM 3795 C CA . SER B 1 189 ? 3.26 2.426 22.469 1 96.62 189 SER B CA 1
ATOM 3796 C C . SER B 1 189 ? 3.752 1.457 21.406 1 96.62 189 SER B C 1
ATOM 3798 O O . SER B 1 189 ? 4.066 0.303 21.703 1 96.62 189 SER B O 1
ATOM 3800 N N . GLY B 1 190 ? 3.738 1.835 20.141 1 95.69 190 GLY B N 1
ATOM 3801 C CA . GLY B 1 190 ? 4.242 0.964 19.094 1 95.69 190 GLY B CA 1
ATOM 3802 C C . GLY B 1 190 ? 5.719 0.65 19.234 1 95.69 190 GLY B C 1
ATOM 3803 O O . GLY B 1 190 ? 6.477 1.448 19.781 1 95.69 190 GLY B O 1
ATOM 3804 N N . PHE B 1 191 ? 6.156 -0.445 18.625 1 96.5 191 PHE B N 1
ATOM 3805 C CA . PHE B 1 191 ? 7.527 -0.928 18.734 1 96.5 191 PHE B CA 1
ATOM 3806 C C . PHE B 1 191 ? 8.508 0.1 18.188 1 96.5 191 PHE B C 1
ATOM 3808 O O . PHE B 1 191 ? 9.594 0.291 18.75 1 96.5 191 PHE B O 1
ATOM 3815 N N . SER B 1 192 ? 8.148 0.737 17.172 1 97.44 192 SER B N 1
ATOM 3816 C CA . SER B 1 192 ? 9.055 1.661 16.5 1 97.44 192 SER B CA 1
ATOM 3817 C C . SER B 1 192 ? 9.312 2.9 17.344 1 97.44 192 SER B C 1
ATOM 3819 O O . SER B 1 192 ? 10.32 3.588 17.156 1 97.44 192 SER B O 1
ATOM 3821 N N . ALA B 1 193 ? 8.375 3.281 18.234 1 97.19 193 ALA B N 1
ATOM 3822 C CA . ALA B 1 193 ? 8.586 4.406 19.141 1 97.19 193 ALA B CA 1
ATOM 3823 C C . ALA B 1 193 ? 9.867 4.227 19.953 1 97.19 193 ALA B C 1
ATOM 3825 O O . ALA B 1 193 ? 10.516 5.207 20.328 1 97.19 193 ALA B O 1
ATOM 3826 N N . THR B 1 194 ? 10.219 3.002 20.172 1 96.38 194 THR B N 1
ATOM 3827 C CA . THR B 1 194 ? 11.43 2.697 20.922 1 96.38 194 THR B CA 1
ATOM 3828 C C . THR B 1 194 ? 12.609 2.471 19.969 1 96.38 194 THR B C 1
ATOM 3830 O O . THR B 1 194 ? 13.617 3.168 20.062 1 96.38 194 THR B O 1
ATOM 3833 N N . VAL B 1 195 ? 12.461 1.646 18.984 1 96.38 195 VAL B N 1
ATOM 3834 C CA . VAL B 1 195 ? 13.609 1.128 18.25 1 96.38 195 VAL B CA 1
ATOM 3835 C C . VAL B 1 195 ? 14.039 2.139 17.188 1 96.38 195 VAL B C 1
ATOM 3837 O O . VAL B 1 195 ? 15.148 2.059 16.656 1 96.38 195 VAL B O 1
ATOM 3840 N N . ARG B 1 196 ? 13.141 3.021 16.859 1 97.5 196 ARG B N 1
ATOM 3841 C CA . ARG B 1 196 ? 13.492 4.027 15.859 1 97.5 196 ARG B CA 1
ATOM 3842 C C . ARG B 1 196 ? 13.773 5.375 16.516 1 97.5 196 ARG B C 1
ATOM 3844 O O . ARG B 1 196 ? 14.094 6.348 15.836 1 97.5 196 ARG B O 1
ATOM 3851 N N . ASP B 1 197 ? 13.609 5.457 17.844 1 97.69 197 ASP B N 1
ATOM 3852 C CA . ASP B 1 197 ? 13.82 6.734 18.516 1 97.69 197 ASP B CA 1
ATOM 3853 C C . ASP B 1 197 ? 15.258 7.223 18.328 1 97.69 197 ASP B C 1
ATOM 3855 O O . ASP B 1 197 ? 16.203 6.484 18.562 1 97.69 197 ASP B O 1
ATOM 3859 N N . GLY B 1 198 ? 15.391 8.469 17.844 1 96.25 198 GLY B N 1
ATOM 3860 C CA . GLY B 1 198 ? 16.703 9.047 17.609 1 96.25 198 GLY B CA 1
ATOM 3861 C C . GLY B 1 198 ? 17.156 8.922 16.156 1 96.25 198 GLY B C 1
ATOM 3862 O O . GLY B 1 198 ? 18.172 9.516 15.766 1 96.25 198 GLY B O 1
ATOM 3863 N N . ILE B 1 199 ? 16.391 8.211 15.336 1 96.69 199 ILE B N 1
ATOM 3864 C CA . ILE B 1 199 ? 16.766 8.023 13.938 1 96.69 199 ILE B CA 1
ATOM 3865 C C . ILE B 1 199 ? 16.141 9.117 13.078 1 96.69 199 ILE B C 1
ATOM 3867 O O . ILE B 1 199 ? 16.812 9.719 12.234 1 96.69 199 ILE B O 1
ATOM 3871 N N . ASP B 1 200 ? 14.836 9.367 13.25 1 96.19 200 ASP B N 1
ATOM 3872 C CA . ASP B 1 200 ? 14.148 10.469 12.578 1 96.19 200 ASP B CA 1
ATOM 3873 C C . ASP B 1 200 ? 14.719 11.82 13.008 1 96.19 200 ASP B C 1
ATOM 3875 O O . ASP B 1 200 ? 14.766 12.125 14.203 1 96.19 200 ASP B O 1
ATOM 3879 N N . PRO B 1 201 ? 15.125 12.578 12.109 1 95.25 201 PRO B N 1
ATOM 3880 C CA . PRO B 1 201 ? 15.75 13.852 12.469 1 95.25 201 PRO B CA 1
ATOM 3881 C C . PRO B 1 201 ? 14.75 14.875 12.992 1 95.25 201 PRO B C 1
ATOM 3883 O O . PRO B 1 201 ? 15.148 15.883 13.578 1 95.25 201 PRO B O 1
ATOM 3886 N N . LEU B 1 202 ? 13.516 14.594 12.828 1 95.38 202 LEU B N 1
ATOM 3887 C CA . LEU B 1 202 ? 12.531 15.633 13.117 1 95.38 202 LEU B CA 1
ATOM 3888 C C . LEU B 1 202 ? 11.688 15.258 14.328 1 95.38 202 LEU B C 1
ATOM 3890 O O . LEU B 1 202 ? 11.102 16.125 14.977 1 95.38 202 LEU B O 1
ATOM 3894 N N . CYS B 1 203 ? 11.555 14.016 14.594 1 95.69 203 CYS B N 1
ATOM 3895 C CA . CYS B 1 203 ? 10.633 13.602 15.641 1 95.69 203 CYS B CA 1
ATOM 3896 C C . CYS B 1 203 ? 11.305 12.633 16.609 1 95.69 203 CYS B C 1
ATOM 3898 O O . CYS B 1 203 ? 11.773 11.57 16.203 1 95.69 203 CYS B O 1
ATOM 3900 N N . ARG B 1 204 ? 11.297 12.961 17.828 1 96.25 204 ARG B N 1
ATOM 3901 C CA . ARG B 1 204 ? 11.648 12.094 18.953 1 96.25 204 ARG B CA 1
ATOM 3902 C C . ARG B 1 204 ? 10.445 11.844 19.859 1 96.25 204 ARG B C 1
ATOM 3904 O O . ARG B 1 204 ? 9.555 12.688 19.953 1 96.25 204 ARG B O 1
ATOM 3911 N N . VAL B 1 205 ? 10.492 10.719 20.5 1 97.88 205 VAL B N 1
ATOM 3912 C CA . VAL B 1 205 ? 9.352 10.352 21.328 1 97.88 205 VAL B CA 1
ATOM 3913 C C . VAL B 1 205 ? 9.195 11.367 22.469 1 97.88 205 VAL B C 1
ATOM 3915 O O . VAL B 1 205 ? 8.078 11.734 22.844 1 97.88 205 VAL B O 1
ATOM 3918 N N . ALA B 1 206 ? 10.32 11.805 23.062 1 96.94 206 ALA B N 1
ATOM 3919 C CA . ALA B 1 206 ? 10.266 12.789 24.141 1 96.94 206 ALA B CA 1
ATOM 3920 C C . ALA B 1 206 ? 9.555 14.062 23.688 1 96.94 206 ALA B C 1
ATOM 3922 O O . ALA B 1 206 ? 8.711 14.602 24.406 1 96.94 206 ALA B O 1
ATOM 3923 N N . PHE B 1 207 ? 9.906 14.5 22.531 1 96.12 207 PHE B N 1
ATOM 3924 C CA . PHE B 1 207 ? 9.289 15.68 21.922 1 96.12 207 PHE B CA 1
ATOM 3925 C C . PHE B 1 207 ? 7.805 15.453 21.688 1 96.12 207 PHE B C 1
ATOM 3927 O O . PHE B 1 207 ? 6.973 16.281 22.047 1 96.12 207 PHE B O 1
ATOM 3934 N N . LEU B 1 208 ? 7.445 14.312 21.172 1 97.94 208 LEU B N 1
ATOM 3935 C CA . LEU B 1 208 ? 6.062 13.984 20.844 1 97.94 208 LEU B CA 1
ATOM 3936 C C . LEU B 1 208 ? 5.227 13.836 22.109 1 97.94 208 LEU B C 1
ATOM 3938 O O . LEU B 1 208 ? 4.039 14.172 22.125 1 97.94 208 LEU B O 1
ATOM 3942 N N . ASN B 1 209 ? 5.848 13.336 23.141 1 98 209 ASN B N 1
ATOM 3943 C CA . ASN B 1 209 ? 5.133 13.219 24.406 1 98 209 ASN B CA 1
ATOM 3944 C C . ASN B 1 209 ? 4.734 14.586 24.953 1 98 209 ASN B C 1
ATOM 3946 O O . ASN B 1 209 ? 3.637 14.75 25.484 1 98 209 ASN B O 1
ATOM 3950 N N . ILE B 1 210 ? 5.637 15.547 24.859 1 97.94 210 ILE B N 1
ATOM 3951 C CA . ILE B 1 210 ? 5.328 16.891 25.328 1 97.94 210 ILE B CA 1
ATOM 3952 C C . ILE B 1 210 ? 4.207 17.484 24.484 1 97.94 210 ILE B C 1
ATOM 3954 O O . ILE B 1 210 ? 3.275 18.094 25.016 1 97.94 210 ILE B O 1
ATOM 3958 N N . LEU B 1 211 ? 4.258 17.266 23.188 1 98.06 211 LEU B N 1
ATOM 3959 C CA . LEU B 1 211 ? 3.209 17.75 22.281 1 98.06 211 LEU B CA 1
ATOM 3960 C C . LEU B 1 211 ? 1.868 17.109 22.641 1 98.06 211 LEU B C 1
ATOM 3962 O O . LEU B 1 211 ? 0.853 17.797 22.719 1 98.06 211 LEU B O 1
ATOM 3966 N N . ALA B 1 212 ? 1.886 15.812 22.844 1 98.62 212 ALA B N 1
ATOM 3967 C CA . ALA B 1 212 ? 0.661 15.078 23.156 1 98.62 212 ALA B CA 1
ATOM 3968 C C . ALA B 1 212 ? 0.039 15.578 24.453 1 98.62 212 ALA B C 1
ATOM 3970 O O . ALA B 1 212 ? -1.176 15.781 24.531 1 98.62 212 ALA B O 1
ATOM 3971 N N . ARG B 1 213 ? 0.85 15.773 25.422 1 98.19 213 ARG B N 1
ATOM 3972 C CA . ARG B 1 213 ? 0.354 16.266 26.703 1 98.19 213 ARG B CA 1
ATOM 3973 C C . ARG B 1 213 ? -0.255 17.656 26.547 1 98.19 213 ARG B C 1
ATOM 3975 O O . ARG B 1 213 ? -1.308 17.953 27.125 1 98.19 213 ARG B O 1
ATOM 3982 N N . THR B 1 214 ? 0.479 18.5 25.781 1 98.06 214 THR B N 1
ATOM 3983 C CA . THR B 1 214 ? 0.014 19.859 25.547 1 98.06 214 THR B CA 1
ATOM 3984 C C . THR B 1 214 ? -1.339 19.859 24.844 1 98.06 214 THR B C 1
ATOM 3986 O O . THR B 1 214 ? -2.248 20.594 25.234 1 98.06 214 THR B O 1
ATOM 3989 N N . PHE B 1 215 ? -1.506 19.016 23.875 1 98.62 215 PHE B N 1
ATOM 3990 C CA . PHE B 1 215 ? -2.725 18.906 23.078 1 98.62 215 PHE B CA 1
ATOM 3991 C C . PHE B 1 215 ? -3.857 18.312 23.906 1 98.62 215 PHE B C 1
ATOM 3993 O O . PHE B 1 215 ? -4.973 18.844 23.922 1 98.62 215 PHE B O 1
ATOM 4000 N N . LEU B 1 216 ? -3.58 17.203 24.594 1 98.75 216 LEU B N 1
ATOM 4001 C CA . LEU B 1 216 ? -4.613 16.422 25.25 1 98.75 216 LEU B CA 1
ATOM 4002 C C . LEU B 1 216 ? -5.129 17.125 26.5 1 98.75 216 LEU B C 1
ATOM 4004 O O . LEU B 1 216 ? -6.285 16.953 26.891 1 98.75 216 LEU B O 1
ATOM 4008 N N . ALA B 1 217 ? -4.273 17.906 27.172 1 98.25 217 ALA B N 1
ATOM 4009 C CA . ALA B 1 217 ? -4.637 18.688 28.344 1 98.25 217 ALA B CA 1
ATOM 4010 C C . ALA B 1 217 ? -5.418 17.844 29.344 1 98.25 217 ALA B C 1
ATOM 4012 O O . ALA B 1 217 ? -6.484 18.25 29.812 1 98.25 217 ALA B O 1
ATOM 4013 N N . GLY B 1 218 ? -4.984 16.672 29.609 1 98.06 218 GLY B N 1
ATOM 4014 C CA . GLY B 1 218 ? -5.559 15.828 30.641 1 98.06 218 GLY B CA 1
ATOM 4015 C C . GLY B 1 218 ? -6.438 14.719 30.094 1 98.06 218 GLY B C 1
ATOM 4016 O O . GLY B 1 218 ? -6.734 13.75 30.797 1 98.06 218 GLY B O 1
ATOM 4017 N N . GLU B 1 219 ? -6.848 14.766 28.781 1 98.44 219 GLU B N 1
ATOM 4018 C CA . GLU B 1 219 ? -7.641 13.703 28.172 1 98.44 219 GLU B CA 1
ATOM 4019 C C . GLU B 1 219 ? -6.789 12.461 27.922 1 98.44 219 GLU B C 1
ATOM 4021 O O . GLU B 1 219 ? -5.559 12.531 27.906 1 98.44 219 GLU B O 1
ATOM 4026 N N . LEU B 1 220 ? -7.406 11.336 27.734 1 98.44 220 LEU B N 1
ATOM 4027 C CA . LEU B 1 220 ? -6.719 10.062 27.547 1 98.44 220 LEU B CA 1
ATOM 4028 C C . LEU B 1 220 ? -6.059 10.008 26.172 1 98.44 220 LEU B C 1
ATOM 4030 O O . LEU B 1 220 ? -6.695 10.312 25.156 1 98.44 220 LEU B O 1
ATOM 4034 N N . PRO B 1 221 ? -4.844 9.609 26.141 1 98.56 221 PRO B N 1
ATOM 4035 C CA . PRO B 1 221 ? -4.164 9.5 24.844 1 98.56 221 PRO B CA 1
ATOM 4036 C C . PRO B 1 221 ? -4.75 8.406 23.969 1 98.56 221 PRO B C 1
ATOM 4038 O O . PRO B 1 221 ? -4.457 8.352 22.766 1 98.56 221 PRO B O 1
ATOM 4041 N N . THR B 1 222 ? -5.59 7.531 24.5 1 98.62 222 THR B N 1
ATOM 4042 C CA . THR B 1 222 ? -6.191 6.438 23.734 1 98.62 222 THR B CA 1
ATOM 4043 C C . THR B 1 222 ? -7.543 6.855 23.172 1 98.62 222 THR B C 1
ATOM 4045 O O . THR B 1 222 ? -8.227 6.055 22.531 1 98.62 222 THR B O 1
ATOM 4048 N N . HIS B 1 223 ? -7.977 8.102 23.516 1 98.69 223 HIS B N 1
ATOM 4049 C CA . HIS B 1 223 ? -9.234 8.555 22.938 1 98.69 223 HIS B CA 1
ATOM 4050 C C . HIS B 1 223 ? -9.227 8.383 21.422 1 98.69 223 HIS B C 1
ATOM 4052 O O . HIS B 1 223 ? -8.297 8.828 20.75 1 98.69 223 HIS B O 1
ATOM 4058 N N . PRO B 1 224 ? -10.281 7.801 20.781 1 98.5 224 PRO B N 1
ATOM 4059 C CA . PRO B 1 224 ? -10.266 7.461 19.344 1 98.5 224 PRO B CA 1
ATOM 4060 C C . PRO B 1 224 ? -10.141 8.688 18.453 1 98.5 224 PRO B C 1
ATOM 4062 O O . PRO B 1 224 ? -9.617 8.594 17.344 1 98.5 224 PRO B O 1
ATOM 4065 N N . ASP B 1 225 ? -10.547 9.867 18.906 1 98.56 225 ASP B N 1
ATOM 4066 C CA . ASP B 1 225 ? -10.414 11.086 18.109 1 98.56 225 ASP B CA 1
ATOM 4067 C C . ASP B 1 225 ? -8.969 11.586 18.109 1 98.56 225 ASP B C 1
ATOM 4069 O O . ASP B 1 225 ? -8.562 12.32 17.219 1 98.56 225 ASP B O 1
ATOM 4073 N N . ALA B 1 226 ? -8.25 11.227 19.188 1 98.56 226 ALA B N 1
ATOM 4074 C CA . ALA B 1 226 ? -6.852 11.633 19.312 1 98.56 226 ALA B CA 1
ATOM 4075 C C . ALA B 1 226 ? -5.914 10.586 18.719 1 98.56 226 ALA B C 1
ATOM 4077 O O . ALA B 1 226 ? -4.879 10.922 18.141 1 98.56 226 ALA B O 1
ATOM 4078 N N . SER B 1 227 ? -6.32 9.352 18.906 1 98.88 227 SER B N 1
ATOM 4079 C CA . SER B 1 227 ? -5.539 8.211 18.453 1 98.88 227 SER B CA 1
ATOM 4080 C C . SER B 1 227 ? -6.398 7.234 17.656 1 98.88 227 SER B C 1
ATOM 4082 O O . SER B 1 227 ? -6.871 6.23 18.188 1 98.88 227 SER B O 1
ATOM 4084 N N . PRO B 1 228 ? -6.406 7.41 16.344 1 98.81 228 PRO B N 1
ATOM 4085 C CA . PRO B 1 228 ? -7.34 6.621 15.531 1 98.81 228 PRO B CA 1
ATOM 4086 C C . PRO B 1 228 ? -6.945 5.148 15.445 1 98.81 228 PRO B C 1
ATOM 4088 O O . PRO B 1 228 ? -7.734 4.32 14.984 1 98.81 228 PRO B O 1
ATOM 4091 N N . VAL B 1 229 ? -5.777 4.715 15.906 1 98.75 229 VAL B N 1
ATOM 4092 C CA . VAL B 1 229 ? -5.434 3.297 15.938 1 98.75 229 VAL B CA 1
ATOM 4093 C C . VAL B 1 229 ? -6.395 2.553 16.859 1 98.75 229 VAL B C 1
ATOM 4095 O O . VAL B 1 229 ? -6.559 1.336 16.75 1 98.75 229 VAL B O 1
ATOM 4098 N N . PHE B 1 230 ? -7.055 3.273 17.797 1 98.69 230 PHE B N 1
ATOM 4099 C CA . PHE B 1 230 ? -7.953 2.662 18.766 1 98.69 230 PHE B CA 1
ATOM 4100 C C . PHE B 1 230 ? -9.406 2.811 18.328 1 98.69 230 PHE B C 1
ATOM 4102 O O . PHE B 1 230 ? -10.32 2.389 19.031 1 98.69 230 PHE B O 1
ATOM 4109 N N . ALA B 1 231 ? -9.688 3.391 17.203 1 98.75 231 ALA B N 1
ATOM 4110 C CA . ALA B 1 231 ? -11.039 3.721 16.75 1 98.75 231 ALA B CA 1
ATOM 4111 C C . ALA B 1 231 ? -11.664 2.557 15.992 1 98.75 231 ALA B C 1
ATOM 4113 O O . ALA B 1 231 ? -10.953 1.718 15.438 1 98.75 231 ALA B O 1
ATOM 4114 N N . ASP B 1 232 ? -12.992 2.453 16.047 1 98.56 232 ASP B N 1
ATOM 4115 C CA . ASP B 1 232 ? -13.734 1.655 15.07 1 98.56 232 ASP B CA 1
ATOM 4116 C C . ASP B 1 232 ? -13.711 2.309 13.695 1 98.56 232 ASP B C 1
ATOM 4118 O O . ASP B 1 232 ? -14.234 3.408 13.508 1 98.56 232 ASP B O 1
ATOM 4122 N N . VAL B 1 233 ? -13.125 1.594 12.711 1 98.75 233 VAL B N 1
ATOM 4123 C CA . VAL B 1 233 ? -12.844 2.268 11.453 1 98.75 233 VAL B CA 1
ATOM 4124 C C . VAL B 1 233 ? -13.664 1.636 10.328 1 98.75 233 VAL B C 1
ATOM 4126 O O . VAL B 1 233 ? -13.359 1.808 9.148 1 98.75 233 VAL B O 1
ATOM 4129 N N . HIS B 1 234 ? -14.742 0.872 10.664 1 98.31 234 HIS B N 1
ATOM 4130 C CA . HIS B 1 234 ? -15.547 0.243 9.625 1 98.31 234 HIS B CA 1
ATOM 4131 C C . HIS B 1 234 ? -16.234 1.288 8.75 1 98.31 234 HIS B C 1
ATOM 4133 O O . HIS B 1 234 ? -16.484 2.412 9.195 1 98.31 234 HIS B O 1
ATOM 4139 N N . ASP B 1 235 ? -16.484 1.003 7.527 1 98.38 235 ASP B N 1
ATOM 4140 C CA . ASP B 1 235 ? -17.328 1.742 6.59 1 98.38 235 ASP B CA 1
ATOM 4141 C C . ASP B 1 235 ? -16.703 3.1 6.258 1 98.38 235 ASP B C 1
ATOM 4143 O O . ASP B 1 235 ? -17.422 4.043 5.918 1 98.38 235 ASP B O 1
ATOM 4147 N N . LEU B 1 236 ? -15.398 3.244 6.418 1 98.88 236 LEU B N 1
ATOM 4148 C CA . LEU B 1 236 ? -14.727 4.457 5.969 1 98.88 236 LEU B CA 1
ATOM 4149 C C . LEU B 1 236 ? -14.391 4.379 4.484 1 98.88 236 LEU B C 1
ATOM 4151 O O . LEU B 1 236 ? -14.438 3.297 3.893 1 98.88 236 LEU B O 1
ATOM 4155 N N . ALA B 1 237 ? -14.18 5.562 3.85 1 98.81 237 ALA B N 1
ATOM 4156 C CA . ALA B 1 237 ? -13.75 5.641 2.459 1 98.81 237 ALA B CA 1
ATOM 4157 C C . ALA B 1 237 ? -12.328 5.113 2.297 1 98.81 237 ALA B C 1
ATOM 4159 O O . ALA B 1 237 ? -11.609 4.926 3.283 1 98.81 237 ALA B O 1
ATOM 4160 N N . PRO B 1 238 ? -11.883 4.816 1.05 1 98.88 238 PRO B N 1
ATOM 4161 C CA . PRO B 1 238 ? -10.531 4.332 0.787 1 98.88 238 PRO B CA 1
ATOM 4162 C C . PRO B 1 238 ? -9.453 5.266 1.341 1 98.88 238 PRO B C 1
ATOM 4164 O O . PRO B 1 238 ? -9.594 6.488 1.267 1 98.88 238 PRO B O 1
ATOM 4167 N N . ILE B 1 239 ? -8.375 4.633 1.876 1 98.94 239 ILE B N 1
ATOM 4168 C CA . ILE B 1 239 ? -7.316 5.441 2.473 1 98.94 239 ILE B CA 1
ATOM 4169 C C . ILE B 1 239 ? -5.953 4.91 2.039 1 98.94 239 ILE B C 1
ATOM 4171 O O . ILE B 1 239 ? -5.719 3.697 2.051 1 98.94 239 ILE B O 1
ATOM 4175 N N . LEU B 1 240 ? -5.109 5.785 1.582 1 98.94 240 LEU B N 1
ATOM 4176 C CA . LEU B 1 240 ? -3.684 5.527 1.401 1 98.94 240 LEU B CA 1
ATOM 4177 C C . LEU B 1 240 ? -2.875 6.105 2.559 1 98.94 240 LEU B C 1
ATOM 4179 O O . LEU B 1 240 ? -3.023 7.285 2.898 1 98.94 240 LEU B O 1
ATOM 4183 N N . ILE B 1 241 ? -2.068 5.266 3.207 1 99 241 ILE B N 1
ATOM 4184 C CA . ILE B 1 241 ? -1.136 5.688 4.246 1 99 241 ILE B CA 1
ATOM 4185 C C . ILE B 1 241 ? 0.292 5.645 3.705 1 99 241 ILE B C 1
ATOM 4187 O O . ILE B 1 241 ? 0.716 4.637 3.133 1 99 241 ILE B O 1
ATOM 4191 N N . GLN B 1 242 ? 0.999 6.746 3.816 1 98.94 242 GLN B N 1
ATOM 4192 C CA . GLN B 1 242 ? 2.416 6.801 3.479 1 98.94 242 GLN B CA 1
ATOM 4193 C C . GLN B 1 242 ? 3.266 7.094 4.711 1 98.94 242 GLN B C 1
ATOM 4195 O O . GLN B 1 242 ? 3 8.055 5.441 1 98.94 242 GLN B O 1
ATOM 4200 N N . ILE B 1 243 ? 4.305 6.289 5.012 1 98.94 243 ILE B N 1
ATOM 4201 C CA . ILE B 1 243 ? 5.105 6.422 6.227 1 98.94 243 ILE B CA 1
ATOM 4202 C C . ILE B 1 243 ? 6.574 6.148 5.91 1 98.94 243 ILE B C 1
ATOM 4204 O O . ILE B 1 243 ? 6.887 5.297 5.074 1 98.94 243 ILE B O 1
ATOM 4208 N N . GLY B 1 244 ? 7.441 6.973 6.457 1 98.81 244 GLY B N 1
ATOM 4209 C CA . GLY B 1 244 ? 8.867 6.711 6.355 1 98.81 244 GLY B CA 1
ATOM 4210 C C . GLY B 1 244 ? 9.344 5.637 7.32 1 98.81 244 GLY B C 1
ATOM 4211 O O . GLY B 1 244 ? 8.891 5.574 8.461 1 98.81 244 GLY B O 1
ATOM 4212 N N . GLU B 1 245 ? 10.289 4.855 6.859 1 98.31 245 GLU B N 1
ATOM 4213 C CA . GLU B 1 245 ? 10.805 3.75 7.66 1 98.31 245 GLU B CA 1
ATOM 4214 C C . GLU B 1 245 ? 11.562 4.266 8.883 1 98.31 245 GLU B C 1
ATOM 4216 O O . GLU B 1 245 ? 11.648 3.578 9.906 1 98.31 245 GLU B O 1
ATOM 4221 N N . ASN B 1 246 ? 12.117 5.453 8.883 1 98.19 246 ASN B N 1
ATOM 4222 C CA . ASN B 1 246 ? 12.891 6.02 9.984 1 98.19 246 ASN B CA 1
ATOM 4223 C C . ASN B 1 246 ? 11.984 6.578 11.078 1 98.19 246 ASN B C 1
ATOM 4225 O O . ASN B 1 246 ? 12.453 6.926 12.164 1 98.19 246 ASN B O 1
ATOM 4229 N N . GLU B 1 247 ? 10.727 6.684 10.844 1 98.62 247 GLU B N 1
ATOM 4230 C CA . GLU B 1 247 ? 9.812 7.375 11.75 1 98.62 247 GLU B CA 1
ATOM 4231 C C . GLU B 1 247 ? 9.516 6.531 12.984 1 98.62 247 GLU B C 1
ATOM 4233 O O . GLU B 1 247 ? 9.289 5.324 12.875 1 98.62 247 GLU B O 1
ATOM 4238 N N . VAL B 1 248 ? 9.383 7.188 14.148 1 98.44 248 VAL B N 1
ATOM 4239 C CA . VAL B 1 248 ? 8.953 6.523 15.375 1 98.44 248 VAL B CA 1
ATOM 4240 C C . VAL B 1 248 ? 7.5 6.082 15.25 1 98.44 248 VAL B C 1
ATOM 4242 O O . VAL B 1 248 ? 7.039 5.223 16 1 98.44 248 VAL B O 1
ATOM 4245 N N . MET B 1 249 ? 6.738 6.605 14.234 1 98.12 249 MET B N 1
ATOM 4246 C CA . MET B 1 249 ? 5.32 6.324 14.023 1 98.12 249 MET B CA 1
ATOM 4247 C C . MET B 1 249 ? 5.141 5.109 13.117 1 98.12 249 MET B C 1
ATOM 4249 O O . MET B 1 249 ? 4.012 4.703 12.836 1 98.12 249 MET B O 1
ATOM 4253 N N . LEU B 1 250 ? 6.176 4.445 12.656 1 98.75 250 LEU B N 1
ATOM 4254 C CA . LEU B 1 250 ? 6.113 3.395 11.648 1 98.75 250 LEU B CA 1
ATOM 4255 C C . LEU B 1 250 ? 5.172 2.275 12.086 1 98.75 250 LEU B C 1
ATOM 4257 O O . LEU B 1 250 ? 4.23 1.936 11.367 1 98.75 250 LEU B O 1
ATOM 4261 N N . SER B 1 251 ? 5.383 1.693 13.297 1 98.44 251 SER B N 1
ATOM 4262 C CA . SER B 1 251 ? 4.594 0.551 13.75 1 98.44 251 SER B CA 1
ATOM 4263 C C . SER B 1 251 ? 3.117 0.911 13.867 1 98.44 251 SER B C 1
ATOM 4265 O O . SER B 1 251 ? 2.246 0.083 13.594 1 98.44 251 SER B O 1
ATOM 4267 N N . ASP B 1 252 ? 2.824 2.102 14.281 1 98.62 252 ASP B N 1
ATOM 4268 C CA . ASP B 1 252 ? 1.433 2.502 14.469 1 98.62 252 ASP B CA 1
ATOM 4269 C C . ASP B 1 252 ? 0.769 2.82 13.125 1 98.62 252 ASP B C 1
ATOM 4271 O O . ASP B 1 252 ? -0.44 2.639 12.969 1 98.62 252 ASP B O 1
ATOM 4275 N N . ALA B 1 253 ? 1.598 3.34 12.133 1 98.88 253 ALA B N 1
ATOM 4276 C CA . ALA B 1 253 ? 1.056 3.459 10.781 1 98.88 253 ALA B CA 1
ATOM 4277 C C . ALA B 1 253 ? 0.665 2.094 10.227 1 98.88 253 ALA B C 1
ATOM 4279 O O . ALA B 1 253 ? -0.398 1.944 9.617 1 98.88 253 ALA B O 1
ATOM 4280 N N . ILE B 1 254 ? 1.488 1.079 10.43 1 98.81 254 ILE B N 1
ATOM 4281 C CA . ILE B 1 254 ? 1.232 -0.286 9.984 1 98.81 254 ILE B CA 1
ATOM 4282 C C . ILE B 1 254 ? 0.013 -0.847 10.711 1 98.81 254 ILE B C 1
ATOM 4284 O O . ILE B 1 254 ? -0.86 -1.461 10.094 1 98.81 254 ILE B O 1
ATOM 4288 N N . ARG B 1 255 ? -0.049 -0.597 12.008 1 98.62 255 ARG B N 1
ATOM 4289 C CA . ARG B 1 255 ? -1.195 -1.018 12.812 1 98.62 255 ARG B CA 1
ATOM 4290 C C . ARG B 1 255 ? -2.484 -0.385 12.297 1 98.62 255 ARG B C 1
ATOM 4292 O O . ARG B 1 255 ? -3.514 -1.055 12.195 1 98.62 255 ARG B O 1
ATOM 4299 N N . LEU B 1 256 ? -2.414 0.916 12.023 1 98.88 256 LEU B N 1
ATOM 4300 C CA . LEU B 1 256 ? -3.578 1.612 11.484 1 98.88 256 LEU B CA 1
ATOM 4301 C C . LEU B 1 256 ? -4.027 0.987 10.172 1 98.88 256 LEU B C 1
ATOM 4303 O O . LEU B 1 256 ? -5.219 0.753 9.961 1 98.88 256 LEU B O 1
ATOM 4307 N N . ALA B 1 257 ? -3.105 0.705 9.289 1 98.88 257 ALA B N 1
ATOM 4308 C CA . ALA B 1 257 ? -3.418 0.063 8.016 1 98.88 257 ALA B CA 1
ATOM 4309 C C . ALA B 1 257 ? -4.062 -1.302 8.234 1 98.88 257 ALA B C 1
ATOM 4311 O O . ALA B 1 257 ? -5.035 -1.652 7.555 1 98.88 257 ALA B O 1
ATOM 4312 N N . ALA B 1 258 ? -3.494 -2.064 9.164 1 98.62 258 ALA B N 1
ATOM 4313 C CA . ALA B 1 258 ? -4.043 -3.379 9.484 1 98.62 258 ALA B CA 1
ATOM 4314 C C . ALA B 1 258 ? -5.488 -3.268 9.961 1 98.62 258 ALA B C 1
ATOM 4316 O O . ALA B 1 258 ? -6.359 -4.012 9.5 1 98.62 258 ALA B O 1
ATOM 4317 N N . ASN B 1 259 ? -5.762 -2.334 10.898 1 98.69 259 ASN B N 1
ATOM 4318 C CA . ASN B 1 259 ? -7.113 -2.111 11.398 1 98.69 259 ASN B CA 1
ATOM 4319 C C . ASN B 1 259 ? -8.086 -1.784 10.273 1 98.69 259 ASN B C 1
ATOM 4321 O O . ASN B 1 259 ? -9.18 -2.344 10.203 1 98.69 259 ASN B O 1
ATOM 4325 N N . LEU B 1 260 ? -7.676 -0.88 9.398 1 98.88 260 LEU B N 1
ATOM 4326 C CA . LEU B 1 260 ? -8.516 -0.459 8.281 1 98.88 260 LEU B CA 1
ATOM 4327 C C . LEU B 1 260 ? -8.797 -1.629 7.344 1 98.88 260 LEU B C 1
ATOM 4329 O O . LEU B 1 260 ? -9.953 -1.879 6.992 1 98.88 260 LEU B O 1
ATOM 4333 N N . GLY B 1 261 ? -7.75 -2.332 6.938 1 98.5 261 GLY B N 1
ATOM 4334 C CA . GLY B 1 261 ? -7.902 -3.473 6.047 1 98.5 261 GLY B CA 1
ATOM 4335 C C . GLY B 1 261 ? -8.805 -4.555 6.609 1 98.5 261 GLY B C 1
ATOM 4336 O O . GLY B 1 261 ? -9.68 -5.066 5.91 1 98.5 261 GLY B O 1
ATOM 4337 N N . GLU B 1 262 ? -8.602 -4.895 7.879 1 97.94 262 GLU B N 1
ATOM 4338 C CA . GLU B 1 262 ? -9.391 -5.934 8.531 1 97.94 262 GLU B CA 1
ATOM 4339 C C . GLU B 1 262 ? -10.844 -5.508 8.688 1 97.94 262 GLU B C 1
ATOM 4341 O O . GLU B 1 262 ? -11.742 -6.352 8.758 1 97.94 262 GLU B O 1
ATOM 4346 N N . ALA B 1 263 ? -11.078 -4.168 8.719 1 98.19 263 ALA B N 1
ATOM 4347 C CA . ALA B 1 263 ? -12.43 -3.625 8.844 1 98.19 263 ALA B CA 1
ATOM 4348 C C . ALA B 1 263 ? -13.078 -3.451 7.477 1 98.19 263 ALA B C 1
ATOM 4350 O O . ALA B 1 263 ? -14.102 -2.773 7.348 1 98.19 263 ALA B O 1
ATOM 4351 N N . ARG B 1 264 ? -12.539 -3.959 6.461 1 97.56 264 ARG B N 1
ATOM 4352 C CA . ARG B 1 264 ? -13.086 -3.998 5.109 1 97.56 264 ARG B CA 1
ATOM 4353 C C . ARG B 1 264 ? -13.039 -2.619 4.461 1 97.56 264 ARG B C 1
ATOM 4355 O O . ARG B 1 264 ? -13.898 -2.277 3.65 1 97.56 264 ARG B O 1
ATOM 4362 N N . VAL B 1 265 ? -12.148 -1.765 4.875 1 98.75 265 VAL B N 1
ATOM 4363 C CA . VAL B 1 265 ? -11.875 -0.494 4.211 1 98.75 265 VAL B CA 1
ATOM 4364 C C . VAL B 1 265 ? -10.812 -0.689 3.135 1 98.75 265 VAL B C 1
ATOM 4366 O O . VAL B 1 265 ? -9.789 -1.336 3.373 1 98.75 265 VAL B O 1
ATOM 4369 N N . ARG B 1 266 ? -11.055 -0.177 1.896 1 98.81 266 ARG B N 1
ATOM 4370 C CA . ARG B 1 266 ? -10.008 -0.173 0.876 1 98.81 266 ARG B CA 1
ATOM 4371 C C . ARG B 1 266 ? -8.766 0.566 1.367 1 98.81 266 ARG B C 1
ATOM 4373 O O . ARG B 1 266 ? -8.805 1.779 1.586 1 98.81 266 ARG B O 1
ATOM 4380 N N . THR B 1 267 ? -7.66 -0.21 1.609 1 98.81 267 THR B N 1
ATOM 4381 C CA . THR B 1 267 ? -6.5 0.322 2.316 1 98.81 267 THR B CA 1
ATOM 4382 C C . THR B 1 267 ? -5.23 0.13 1.493 1 98.81 267 THR B C 1
ATOM 4384 O O . THR B 1 267 ? -5.012 -0.939 0.919 1 98.81 267 THR B O 1
ATOM 4387 N N . SER B 1 268 ? -4.469 1.146 1.362 1 98.88 268 SER B N 1
ATOM 4388 C CA . SER B 1 268 ? -3.109 1.098 0.833 1 98.88 268 SER B CA 1
ATOM 4389 C C . SER B 1 268 ? -2.104 1.631 1.848 1 98.88 268 SER B C 1
ATOM 4391 O O . SER B 1 268 ? -2.361 2.633 2.52 1 98.88 268 SER B O 1
ATOM 4393 N N . LEU B 1 269 ? -1.014 0.902 2.041 1 98.94 269 LEU B N 1
ATOM 4394 C CA . LEU B 1 269 ? 0.114 1.312 2.871 1 98.94 269 LEU B CA 1
ATOM 4395 C C . LEU B 1 269 ? 1.403 1.351 2.057 1 98.94 269 LEU B C 1
ATOM 4397 O O . LEU B 1 269 ? 1.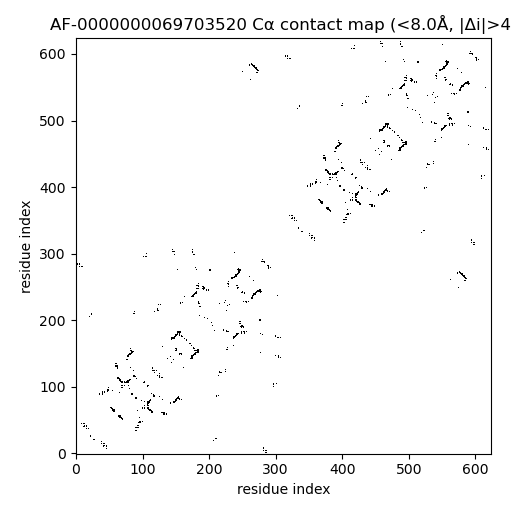698 0.416 1.31 1 98.94 269 LEU B O 1
ATOM 4401 N N . GLU B 1 270 ? 2.104 2.424 2.123 1 98.94 270 GLU B N 1
ATOM 4402 C CA . GLU B 1 270 ? 3.453 2.523 1.577 1 98.94 270 GLU B CA 1
ATOM 4403 C C . GLU B 1 270 ? 4.473 2.814 2.676 1 98.94 270 GLU B C 1
ATOM 4405 O O . GLU B 1 270 ? 4.352 3.811 3.393 1 98.94 270 GLU B O 1
ATOM 4410 N N . VAL B 1 271 ? 5.469 1.96 2.805 1 98.94 271 VAL B N 1
ATOM 4411 C CA . VAL B 1 271 ? 6.613 2.195 3.68 1 98.94 271 VAL B CA 1
ATOM 4412 C C . VAL B 1 271 ? 7.84 2.557 2.844 1 98.94 271 VAL B C 1
ATOM 4414 O O . VAL B 1 271 ? 8.219 1.814 1.934 1 98.94 271 VAL B O 1
ATOM 4417 N N . TRP B 1 272 ? 8.445 3.67 3.133 1 98.81 272 TRP B N 1
ATOM 4418 C CA . TRP B 1 272 ? 9.523 4.223 2.314 1 98.81 272 TRP B CA 1
ATOM 4419 C C . TRP B 1 272 ? 10.852 4.168 3.055 1 98.81 272 TRP B C 1
ATOM 4421 O O . TRP B 1 272 ? 11.031 4.832 4.078 1 98.81 272 TRP B O 1
ATOM 4431 N N . PRO B 1 273 ? 11.852 3.449 2.549 1 98.25 273 PRO B N 1
ATOM 4432 C CA . PRO B 1 273 ? 13.141 3.287 3.223 1 98.25 273 PRO B CA 1
ATOM 4433 C C . PRO B 1 273 ? 13.867 4.617 3.436 1 98.25 273 PRO B C 1
ATOM 4435 O O . PRO B 1 273 ? 13.969 5.422 2.508 1 98.25 273 PRO B O 1
ATOM 4438 N N . GLY B 1 274 ? 14.258 4.77 4.652 1 97.69 274 GLY B N 1
ATOM 4439 C CA . GLY B 1 274 ? 15.141 5.879 4.969 1 97.69 274 GLY B CA 1
ATOM 4440 C C . GLY B 1 274 ? 14.414 7.207 5.066 1 97.69 274 GLY B C 1
ATOM 4441 O O . GLY B 1 274 ? 15.008 8.219 5.434 1 97.69 274 GLY B O 1
ATOM 4442 N N . MET B 1 275 ? 13.172 7.25 4.746 1 98.5 275 MET B N 1
ATOM 4443 C CA . MET B 1 275 ? 12.438 8.508 4.766 1 98.5 275 MET B CA 1
ATOM 4444 C C . MET B 1 275 ? 12.047 8.891 6.191 1 98.5 275 MET B C 1
ATOM 4446 O O . MET B 1 275 ? 11.859 8.016 7.039 1 98.5 275 MET B O 1
ATOM 4450 N N . PHE B 1 276 ? 12.008 10.172 6.453 1 98.44 276 PHE B N 1
ATOM 4451 C CA . PHE B 1 276 ? 11.734 10.75 7.762 1 98.44 276 PHE B CA 1
ATOM 4452 C C . PHE B 1 276 ? 10.367 11.422 7.789 1 98.44 276 PHE B C 1
ATOM 4454 O O . PHE B 1 276 ? 9.664 11.43 6.781 1 98.44 276 PHE B O 1
ATOM 4461 N N . HIS B 1 277 ? 9.961 11.875 8.984 1 98.62 277 HIS B N 1
ATOM 4462 C CA . HIS B 1 277 ? 8.625 12.398 9.258 1 98.62 277 HIS B CA 1
ATOM 4463 C C . HIS B 1 277 ? 8.258 13.508 8.281 1 98.62 277 HIS B C 1
ATOM 4465 O O . HIS B 1 277 ? 8.977 14.492 8.156 1 98.62 277 HIS B O 1
ATOM 4471 N N . VAL B 1 278 ? 7.164 13.273 7.445 1 98.62 278 VAL B N 1
ATOM 4472 C CA . VAL B 1 278 ? 6.559 14.211 6.504 1 98.62 278 VAL B CA 1
ATOM 4473 C C . VAL B 1 278 ? 7.598 14.664 5.484 1 98.62 278 VAL B C 1
ATOM 4475 O O . VAL B 1 278 ? 7.645 15.844 5.121 1 98.62 278 VAL B O 1
ATOM 4478 N N . TRP B 1 279 ? 8.453 13.773 5 1 98.5 279 TRP B N 1
ATOM 4479 C CA . TRP B 1 279 ? 9.461 14.102 3.988 1 98.5 279 TRP B CA 1
ATOM 4480 C C . TRP B 1 279 ? 8.805 14.648 2.727 1 98.5 279 TRP B C 1
ATOM 4482 O O . TRP B 1 279 ? 9.477 15.219 1.865 1 98.5 279 TRP B O 1
ATOM 4492 N N . HIS B 1 280 ? 7.477 14.586 2.615 1 98.56 280 HIS B N 1
ATOM 4493 C CA . HIS B 1 280 ? 6.668 15.078 1.506 1 98.56 280 HIS B CA 1
ATOM 4494 C C . HIS B 1 280 ? 6.891 16.578 1.289 1 98.56 280 HIS B C 1
ATOM 4496 O O . HIS B 1 280 ? 6.777 17.062 0.164 1 98.56 280 HIS B O 1
ATOM 4502 N N . LEU B 1 281 ? 7.188 17.297 2.354 1 97.81 281 LEU B N 1
ATOM 4503 C CA . LEU B 1 281 ? 7.398 18.734 2.238 1 97.81 281 LEU B CA 1
ATOM 4504 C C . LEU B 1 281 ? 8.594 19.047 1.348 1 97.81 281 LEU B C 1
ATOM 4506 O O . LEU B 1 281 ? 8.742 20.172 0.856 1 97.81 281 LEU B O 1
ATOM 4510 N N . LEU B 1 282 ? 9.445 18.078 1.119 1 97.62 282 LEU B N 1
ATOM 4511 C CA . LEU B 1 282 ? 10.648 18.281 0.314 1 97.62 282 LEU B CA 1
ATOM 4512 C C . LEU B 1 282 ? 10.383 17.953 -1.151 1 97.62 282 LEU B C 1
ATOM 4514 O O . LEU B 1 282 ? 11.32 17.812 -1.943 1 97.62 282 LEU B O 1
ATOM 4518 N N . ALA B 1 283 ? 9.117 17.75 -1.572 1 97.38 283 ALA B N 1
ATOM 4519 C CA . ALA B 1 283 ? 8.797 17.578 -2.986 1 97.38 283 ALA B CA 1
ATOM 4520 C C . ALA B 1 283 ? 9.414 18.672 -3.832 1 97.38 283 ALA B C 1
ATOM 4522 O O . ALA B 1 283 ? 9.398 19.844 -3.445 1 97.38 283 ALA B O 1
ATOM 4523 N N . GLY B 1 284 ? 9.984 18.375 -4.961 1 95.38 284 GLY B N 1
ATOM 4524 C CA . GLY B 1 284 ? 10.727 19.281 -5.809 1 95.38 284 GLY B CA 1
ATOM 4525 C C . GLY B 1 284 ? 12.234 19.172 -5.641 1 95.38 284 GLY B C 1
ATOM 4526 O O . GLY B 1 284 ? 12.992 19.562 -6.531 1 95.38 284 GLY B O 1
ATOM 4527 N N . THR B 1 285 ? 12.727 18.609 -4.465 1 95.88 285 THR B N 1
ATOM 4528 C CA . THR B 1 285 ? 14.164 18.5 -4.234 1 95.88 285 THR B CA 1
ATOM 4529 C C . THR B 1 285 ? 14.547 17.094 -3.803 1 95.88 285 THR B C 1
ATOM 4531 O O . THR B 1 285 ? 15.727 16.75 -3.754 1 95.88 285 THR B O 1
ATOM 4534 N N . LEU B 1 286 ? 13.609 16.312 -3.453 1 97.38 286 LEU B N 1
ATOM 4535 C CA . LEU B 1 286 ? 13.797 14.922 -3.025 1 97.38 286 LEU B CA 1
ATOM 4536 C C . LEU B 1 286 ? 12.969 13.969 -3.883 1 97.38 286 LEU B C 1
ATOM 4538 O O . LEU B 1 286 ? 11.742 13.977 -3.812 1 97.38 286 LEU B O 1
ATOM 4542 N N . PRO B 1 287 ? 13.586 13.117 -4.684 1 96.31 287 PRO B N 1
ATOM 4543 C CA . PRO B 1 287 ? 12.875 12.234 -5.613 1 96.31 287 PRO B CA 1
ATOM 4544 C C . PRO B 1 287 ? 11.844 11.352 -4.914 1 96.31 287 PRO B C 1
ATOM 4546 O O . PRO B 1 287 ? 10.758 11.109 -5.453 1 96.31 287 PRO B O 1
ATOM 4549 N N . GLU B 1 288 ? 12.172 10.852 -3.676 1 97.62 288 GLU B N 1
ATOM 4550 C CA . GLU B 1 288 ? 11.242 10.016 -2.918 1 97.62 288 GLU B CA 1
ATOM 4551 C C . GLU B 1 288 ? 9.977 10.789 -2.555 1 97.62 288 GLU B C 1
ATOM 4553 O O . GLU B 1 288 ? 8.883 10.227 -2.537 1 97.62 288 GLU B O 1
ATOM 4558 N N . ALA B 1 289 ? 10.117 12.055 -2.266 1 98.56 289 ALA B N 1
ATOM 4559 C CA . ALA B 1 289 ? 8.961 12.906 -1.981 1 98.56 289 ALA B CA 1
ATOM 4560 C C . ALA B 1 289 ? 8.102 13.094 -3.225 1 98.56 289 ALA B C 1
ATOM 4562 O O . ALA B 1 289 ? 6.875 13 -3.156 1 98.56 289 ALA B O 1
ATOM 4563 N N . ASP B 1 290 ? 8.758 13.344 -4.352 1 97.88 290 ASP B N 1
ATOM 4564 C CA . ASP B 1 290 ? 8.047 13.508 -5.609 1 97.88 290 ASP B CA 1
ATOM 4565 C C . ASP B 1 290 ? 7.25 12.258 -5.961 1 97.88 290 ASP B C 1
ATOM 4567 O O . ASP B 1 290 ? 6.082 12.344 -6.355 1 97.88 290 ASP B O 1
ATOM 4571 N N . GLN B 1 291 ? 7.883 11.148 -5.828 1 98 291 GLN B N 1
ATOM 4572 C CA . GLN B 1 291 ? 7.219 9.898 -6.168 1 98 291 GLN B CA 1
ATOM 4573 C C . GLN B 1 291 ? 6.062 9.609 -5.215 1 98 291 GLN B C 1
ATOM 4575 O O . GLN B 1 291 ? 5.004 9.141 -5.637 1 98 291 GLN B O 1
ATOM 4580 N N . ALA B 1 292 ? 6.262 9.797 -3.906 1 98.69 292 ALA B N 1
ATOM 4581 C CA . ALA B 1 292 ? 5.195 9.594 -2.934 1 98.69 292 ALA B CA 1
ATOM 4582 C C . ALA B 1 292 ? 3.986 10.469 -3.248 1 98.69 292 ALA B C 1
ATOM 4584 O O . ALA B 1 292 ? 2.842 10.008 -3.174 1 98.69 292 ALA B O 1
ATOM 4585 N N . LEU B 1 293 ? 4.25 11.719 -3.596 1 98.62 293 LEU B N 1
ATOM 4586 C CA . LEU B 1 293 ? 3.168 12.633 -3.943 1 98.62 293 LEU B CA 1
ATOM 4587 C C . LEU B 1 293 ? 2.449 12.172 -5.207 1 98.62 293 LEU B C 1
ATOM 4589 O O . LEU B 1 293 ? 1.221 12.227 -5.281 1 98.62 293 LEU B O 1
ATOM 4593 N N . ARG B 1 294 ? 3.178 11.734 -6.207 1 98.06 294 ARG B N 1
ATOM 4594 C CA . ARG B 1 294 ? 2.566 11.211 -7.426 1 98.06 294 ARG B CA 1
ATOM 4595 C C . ARG B 1 294 ? 1.682 10.008 -7.125 1 98.06 294 ARG B C 1
ATOM 4597 O O . ARG B 1 294 ? 0.594 9.875 -7.691 1 98.06 294 ARG B O 1
ATOM 4604 N N . ASN B 1 295 ? 2.182 9.125 -6.277 1 98.62 295 ASN B N 1
ATOM 4605 C CA . ASN B 1 295 ? 1.378 7.98 -5.871 1 98.62 295 ASN B CA 1
ATOM 4606 C C . ASN B 1 295 ? 0.079 8.414 -5.195 1 98.62 295 ASN B C 1
ATOM 4608 O O . ASN B 1 295 ? -0.982 7.848 -5.465 1 98.62 295 ASN B O 1
ATOM 4612 N N . ALA B 1 296 ? 0.198 9.391 -4.305 1 98.88 296 ALA B N 1
ATOM 4613 C CA . ALA B 1 296 ? -0.978 9.922 -3.619 1 98.88 296 ALA B CA 1
ATOM 4614 C C . ALA B 1 296 ? -1.98 10.5 -4.613 1 98.88 296 ALA B C 1
ATOM 4616 O O . ALA B 1 296 ? -3.18 10.227 -4.523 1 98.88 296 ALA B O 1
ATOM 4617 N N . VAL B 1 297 ? -1.502 11.258 -5.539 1 98.56 297 VAL B N 1
ATOM 4618 C CA . VAL B 1 297 ? -2.352 11.883 -6.547 1 98.56 297 VAL B CA 1
ATOM 4619 C C . VAL B 1 297 ? -3.039 10.805 -7.383 1 98.56 297 VAL B C 1
ATOM 4621 O O . VAL B 1 297 ? -4.234 10.898 -7.668 1 98.56 297 VAL B O 1
ATOM 4624 N N . HIS B 1 298 ? -2.314 9.828 -7.75 1 97.69 298 HIS B N 1
ATOM 4625 C CA . HIS B 1 298 ? -2.889 8.734 -8.523 1 97.69 298 HIS B CA 1
ATOM 4626 C C . HIS B 1 298 ? -4.008 8.039 -7.758 1 97.69 298 HIS B C 1
ATOM 4628 O O . HIS B 1 298 ? -5.055 7.723 -8.328 1 97.69 298 HIS B O 1
ATOM 4634 N N . PHE B 1 299 ? -3.795 7.707 -6.52 1 98.69 299 PHE B N 1
ATOM 4635 C CA . PHE B 1 299 ? -4.777 7.059 -5.66 1 98.69 299 PHE B CA 1
ATOM 4636 C C . PHE B 1 299 ? -6.059 7.879 -5.582 1 98.69 299 PHE B C 1
ATOM 4638 O O . PHE B 1 299 ? -7.156 7.344 -5.742 1 98.69 299 PHE B O 1
ATOM 4645 N N . LEU B 1 300 ? -5.855 9.172 -5.359 1 98.75 300 LEU B N 1
ATOM 4646 C CA . LEU B 1 300 ? -6.992 10.078 -5.234 1 98.75 300 LEU B CA 1
ATOM 4647 C C . LEU B 1 300 ? -7.715 10.234 -6.57 1 98.75 300 LEU B C 1
ATOM 4649 O O . LEU B 1 300 ? -8.945 10.227 -6.617 1 98.75 300 LEU B O 1
ATOM 4653 N N . ASP B 1 301 ? -6.957 10.406 -7.625 1 97.25 301 ASP B N 1
ATOM 4654 C CA . ASP B 1 301 ? -7.547 10.562 -8.953 1 97.25 301 ASP B CA 1
ATOM 4655 C C . ASP B 1 301 ? -8.375 9.336 -9.336 1 97.25 301 ASP B C 1
ATOM 4657 O O . ASP B 1 301 ? -9.445 9.469 -9.93 1 97.25 301 ASP B O 1
ATOM 4661 N N . ASP B 1 302 ? -7.895 8.148 -9.055 1 96.69 302 ASP B N 1
ATOM 4662 C CA . ASP B 1 302 ? -8.633 6.918 -9.312 1 96.69 302 ASP B CA 1
ATOM 4663 C C . ASP B 1 302 ? -9.977 6.918 -8.594 1 96.69 302 ASP B C 1
ATOM 4665 O O . ASP B 1 302 ? -11.008 6.574 -9.18 1 96.69 302 ASP B O 1
ATOM 4669 N N . ALA B 1 303 ? -9.945 7.289 -7.289 1 97.31 303 ALA B N 1
ATOM 4670 C CA . ALA B 1 303 ? -11.172 7.316 -6.492 1 97.31 303 ALA B CA 1
ATOM 4671 C C . ALA B 1 303 ? -12.164 8.336 -7.047 1 97.31 303 ALA B C 1
ATOM 4673 O O . ALA B 1 303 ? -13.367 8.062 -7.113 1 97.31 303 ALA B O 1
ATOM 4674 N N . LEU B 1 304 ? -11.633 9.492 -7.426 1 96.88 304 LEU B N 1
ATOM 4675 C CA . LEU B 1 304 ? -12.469 10.547 -7.98 1 96.88 304 LEU B CA 1
ATOM 4676 C C . LEU B 1 304 ? -13.117 10.102 -9.289 1 96.88 304 LEU B C 1
ATOM 4678 O O . LEU B 1 304 ? -14.312 10.312 -9.492 1 96.88 304 LEU B O 1
ATOM 4682 N N . ARG B 1 305 ? -12.375 9.422 -10.094 1 94.44 305 ARG B N 1
ATOM 4683 C CA . ARG B 1 305 ? -12.883 8.977 -11.391 1 94.44 305 ARG B CA 1
ATOM 4684 C C . ARG B 1 305 ? -13.945 7.895 -11.211 1 94.44 305 ARG B C 1
ATOM 4686 O O . ARG B 1 305 ? -14.961 7.891 -11.914 1 94.44 305 ARG B O 1
ATOM 4693 N N . ILE B 1 306 ? -13.742 7 -10.32 1 93.88 306 ILE B N 1
ATOM 4694 C CA . ILE B 1 306 ? -14.695 5.926 -10.055 1 93.88 306 ILE B CA 1
ATOM 4695 C C . ILE B 1 306 ? -16 6.516 -9.539 1 93.88 306 ILE B C 1
ATOM 4697 O O . ILE B 1 306 ? -17.078 6.125 -9.984 1 93.88 306 ILE B O 1
ATOM 4701 N N . ALA B 1 307 ? -15.875 7.449 -8.602 1 93.69 307 ALA B N 1
ATOM 4702 C CA . ALA B 1 307 ? -17.062 8.094 -8.039 1 93.69 307 ALA B CA 1
ATOM 4703 C C . ALA B 1 307 ? -17.828 8.867 -9.109 1 93.69 307 ALA B C 1
ATOM 4705 O O . ALA B 1 307 ? -19.062 8.859 -9.125 1 93.69 307 ALA B O 1
ATOM 4706 N N . GLU B 1 308 ? -17.078 9.531 -9.953 1 88.94 308 GLU B N 1
ATOM 4707 C CA . GLU B 1 308 ? -17.703 10.297 -11.031 1 88.94 308 GLU B CA 1
ATOM 4708 C C . GLU B 1 308 ? -18.438 9.375 -12.008 1 88.94 308 GLU B C 1
ATOM 4710 O O . GLU B 1 308 ? -19.5 9.719 -12.508 1 88.94 308 GLU B O 1
ATOM 4715 N N . ALA B 1 309 ? -17.891 8.188 -12.227 1 86.5 309 ALA B N 1
ATOM 4716 C CA . ALA B 1 309 ? -18.5 7.227 -13.148 1 86.5 309 ALA B CA 1
ATOM 4717 C C . ALA B 1 309 ? -19.766 6.621 -12.547 1 86.5 309 ALA B C 1
ATOM 4719 O O . ALA B 1 309 ? -20.734 6.34 -13.266 1 86.5 309 ALA B O 1
ATOM 4720 N N . ASN B 1 310 ? -19.797 6.43 -11.25 1 83.88 310 ASN B N 1
ATOM 4721 C CA . ASN B 1 310 ? -20.938 5.82 -10.578 1 83.88 310 ASN B CA 1
ATOM 4722 C C . ASN B 1 310 ? -22.078 6.82 -10.375 1 83.88 310 ASN B C 1
ATOM 4724 O O . ASN B 1 310 ? -23.219 6.43 -10.156 1 83.88 310 ASN B O 1
ATOM 4728 N N . GLY B 1 311 ? -21.766 8.109 -10.227 1 71.38 311 GLY B N 1
ATOM 4729 C CA . GLY B 1 311 ? -22.766 9.141 -10.055 1 71.38 311 GLY B CA 1
ATOM 4730 C C . GLY B 1 311 ? -23.453 9.523 -11.344 1 71.38 311 GLY B C 1
ATOM 4731 O O . GLY B 1 311 ? -24.406 10.312 -11.344 1 71.38 311 GLY B O 1
ATOM 4732 N N . LYS B 1 312 ? -22.969 8.906 -12.5 1 53.88 312 LYS B N 1
ATOM 4733 C CA . LYS B 1 312 ? -23.625 9.148 -13.781 1 53.88 312 LYS B CA 1
ATOM 4734 C C . LYS B 1 312 ? -24.703 8.102 -14.055 1 53.88 312 LYS B C 1
ATOM 4736 O O . LYS B 1 312 ? -24.609 6.965 -13.586 1 53.88 312 LYS B O 1
#

Radius of gyration: 25.12 Å; Cα contacts (8 Å, |Δi|>4): 1430; chains: 2; bounding box: 50×77×61 Å

InterPro domains:
  IPR013094 Alpha/beta hydrolase fold-3 [PF07859] (79-280)
  IPR029058 Alpha/Beta hydrolase fold [G3DSA:3.40.50.1820] (16-310)
  IPR029058 Alpha/Beta hydrolase fold [SSF53474] (28-304)
  IPR050300 GDXG lipolytic enzyme [PTHR48081] (69-304)

pLDDT: mean 96.8, std 3.96, range [53.88, 99.0]

Solvent-accessible surface area (backbone atoms only — not comparable to full-atom values): 30120 Å² total; per-residue (Å²): 133,74,53,69,65,33,45,51,48,51,53,49,49,57,58,30,43,45,58,51,54,34,42,76,70,64,70,49,85,70,51,65,72,59,38,33,48,52,31,34,53,42,36,26,71,70,25,46,68,48,88,65,43,47,78,48,78,45,70,27,67,93,31,47,18,43,34,27,38,21,78,74,49,42,91,62,35,36,33,46,36,33,63,35,40,53,51,51,56,48,61,54,67,37,38,35,24,54,45,29,50,51,8,53,74,64,19,13,38,25,37,24,56,54,50,57,36,16,71,87,31,29,63,63,44,35,60,49,39,50,46,45,28,53,52,29,43,48,72,74,61,50,48,43,55,33,25,33,34,34,14,29,28,40,12,8,24,40,41,56,31,47,38,45,51,26,53,76,69,70,44,81,51,44,45,27,34,34,21,32,31,28,48,27,50,57,69,56,76,39,68,24,29,62,79,25,45,75,61,15,88,79,50,41,55,71,60,48,48,54,38,40,50,45,22,32,66,84,55,65,47,65,39,36,82,63,5,43,62,66,39,86,52,59,83,39,55,33,35,39,36,40,35,21,47,27,19,36,46,35,45,45,46,53,48,35,46,48,52,29,23,75,38,50,12,39,26,34,38,36,31,36,52,79,32,33,73,57,48,52,66,42,46,90,54,30,70,70,20,42,51,52,50,50,52,51,47,51,56,47,49,51,36,38,51,50,38,52,59,67,76,99,134,73,53,70,66,34,45,51,49,50,54,49,49,58,58,29,42,44,56,52,53,34,43,76,69,64,70,49,84,71,51,64,73,58,37,31,50,53,31,35,53,41,35,28,72,72,24,45,67,48,86,64,42,48,76,48,78,44,68,28,67,92,32,46,17,42,34,27,39,22,76,73,49,42,89,68,34,36,32,45,35,32,64,35,39,54,52,51,56,48,62,54,65,36,38,36,24,52,43,28,51,51,8,52,74,65,19,12,38,26,35,25,57,54,50,57,36,16,70,88,32,28,62,62,45,35,60,51,40,50,45,46,28,53,51,30,44,48,71,74,61,50,47,42,56,32,25,32,33,34,14,29,27,40,13,8,23,38,40,57,34,45,39,45,50,26,54,76,69,71,45,81,50,44,44,28,32,34,20,31,30,30,49,27,50,57,70,56,77,38,68,24,29,62,79,24,46,76,62,16,89,81,51,39,55,72,59,49,46,54,37,39,48,45,22,31,66,84,54,65,47,67,39,36,82,62,5,44,62,66,40,84,52,58,83,40,54,34,35,38,37,40,33,22,47,27,19,34,46,36,44,45,47,52,48,35,46,49,54,30,23,74,39,50,12,39,26,34,39,38,30,35,53,79,30,33,73,57,48,52,65,41,45,92,54,30,71,71,20,42,52,52,51,51,52,50,48,50,56,47,51,52,37,37,50,52,38,52,60,67,75,98

Sequence (624 aa):
MLPEQAQNALDGWITAAAPVVKKLYGETETEWPEVRRQYMHGMLNLFPAIRGVSYNTTMLGSTPALCATPDDVETDRTVLYIHGGGYVHGGVEAYRGLTGRLASQLKAKVYTPAYRQAPDFPFPVPINDVFSAYRALLACGSDPRKLVLVGDSAGGAMVVTMMRKARDAGIALPVAGVAISPWANLTHSGFSATVRDGIDPLCRVAFLNILARTFLAGELPTHPDASPVFADVHDLAPILIQIGENEVMLSDAIRLAANLGEARVRTSLEVWPGMFHVWHLLAGTLPEADQALRNAVHFLDDALRIAEANGKMLPEQAQNALDGWITAAAPVVKKLYGETETEWPEVRRQYMHGMLNLFPAIRGVSYNTTMLGSTPALCATPDDVETDRTVLYIHGGGYVHGGVEAYRGLTGRLASQLKAKVYTPAYRQAPDFPFPVPINDVFSAYRALLACGSDPRKLVLVGDSAGGAMVVTMMRKARDAGIALPVAGVAISPWANLTHSGFSATVRDGIDPLCRVAFLNILARTFLAGELPTHPDASPVFADVHDLAPILIQIGENEVMLSDAIRLAANLGEARVRTSLEVWPGMFHVWHLLAGTLPEADQALRNAVHFLDDALRIAEANGK